Protein AF-A0A2H6AUB7-F1 (afdb_monomer)

Sequence (672 aa):
MEPQRRRAPEEVVRDLMERHFVVQAPAHVNLRSFETTALVNLGTESEPLYKARFDAVLELRGETYEEIGRIGPVIWLRTVAKPGETVRVYGNASAARRGDGPWQVEFALEFNPLPRLGQPRQMFEGETVVRGTDEERRLLGRLAELARERLALELPGYWMVEGLELLDTAIREDRIEARFSASLVLRDHTFAERAREDDVFVVAPVAEAGSRSALSGRASFLFRNGRWEVELAPENNPLTALGRPLAFFEGRVVIEGSEEEKAWREARHRRELEEMKRRQELEEQKRQAELAEAEHRRRLEEQKRAEAEARRRAELAELARQLRGRLALGLQGHWRVGEVTLSEPLEREGGVLEFAFTAPLELAEDTFVEKAREEEAVLVERVGTTGEVRTLRGKALARRADGGWRFEVEVGNNPVATLGHPVDFFGGKVLVEGSDEEKAWREARHRRQLEEMKRQQELEEQKRQSELAEARHRTLLEQERQKLELAKLQFEERLEQERLAREAARRQREMEKRQRELAALRTALQSPDPALRAMALDAALKSGDTGLRQLALHEWLKRTTRVALEIEAADKRGQETIADGINTFALDFANFDETSGSFTGQIVAPVQNQPADMQFSGRITGEAISLASPTCQATLRLGEDPVLRGELRCGGLVRYSNSSYAGIFRVSVPLR

Radius of gyration: 65.04 Å; Cα contacts (8 Å, |Δi|>4): 1081; chains: 1; bounding box: 141×90×183 Å

Nearest PDB structures (foldseek):
  3ksp-assembly1_A-2  TM=6.507E-01  e=1.882E-01  Exiguobacterium sibiricum 255-15
  5uvr-assembly1_A  TM=3.739E-01  e=2.761E+00  Pseudomonas aeruginosa
  4kt5-assembly1_B  TM=3.926E-01  e=4.174E+00  Escherichia coli O157:H7
  2ovs-assembly1_A  TM=3.654E-01  e=4.395E+00  Escherichia coli
  6z9n-assembl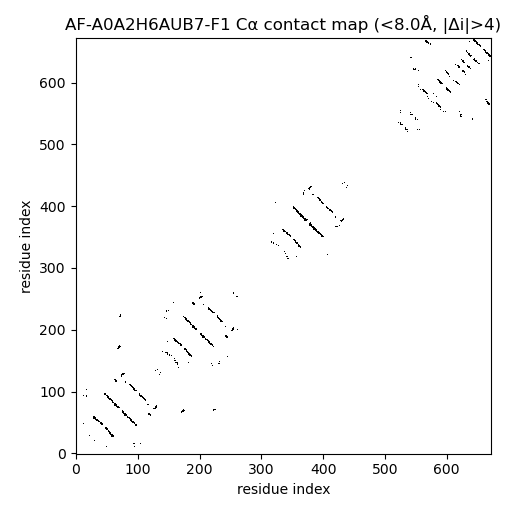y4_D  TM=1.509E-01  e=5.131E+00  Pseudomonas aeruginosa PAO1

Mean predicted aligned error: 19.88 Å

Solvent-accessible surface area (backbone atoms only — not comparable to full-atom values): 36569 Å² total; per-residue (Å²): 135,79,81,77,75,78,71,56,71,66,58,56,49,50,57,49,48,50,55,51,47,60,72,69,44,61,92,58,48,41,80,75,46,76,46,76,82,45,79,46,75,81,43,50,94,67,38,40,29,36,40,28,35,36,43,32,35,34,26,28,72,43,55,15,28,37,82,75,41,50,43,68,67,37,38,33,29,39,80,62,42,52,54,68,47,71,48,73,37,36,30,38,38,37,42,36,29,61,63,91,52,72,76,47,78,49,77,49,67,75,45,74,60,64,82,73,43,44,40,50,70,87,76,55,91,63,51,72,34,46,68,93,39,72,59,37,53,52,52,51,50,55,50,26,51,54,47,42,56,54,48,55,72,72,43,60,90,54,50,40,71,78,46,52,47,75,39,81,75,42,80,46,76,60,35,41,38,24,34,34,45,27,42,32,32,28,67,48,48,15,28,33,82,76,47,76,56,97,58,38,38,34,25,38,86,62,40,53,51,66,43,74,48,74,40,34,29,40,37,40,40,34,54,54,95,92,39,80,44,76,46,79,47,72,73,51,68,64,68,78,80,39,45,44,45,75,91,75,55,92,54,52,76,33,48,66,91,35,71,65,35,54,54,48,54,51,52,49,53,50,52,53,51,52,51,50,48,53,51,50,54,53,48,50,52,50,53,53,51,52,50,52,53,52,52,55,52,50,56,56,54,52,54,58,54,56,61,59,56,58,65,61,58,62,69,41,60,63,63,18,64,66,56,43,77,65,63,74,83,75,76,83,96,65,66,50,80,54,74,37,47,49,50,79,68,47,78,44,94,88,75,32,36,37,25,43,36,35,30,30,27,35,32,80,54,60,18,27,39,83,72,48,80,51,101,85,38,38,35,28,38,79,75,37,39,58,66,34,62,48,60,42,33,25,39,32,42,37,37,80,54,96,94,44,76,49,74,49,78,46,70,79,45,64,72,80,81,74,64,43,45,54,76,90,73,63,88,74,62,68,42,46,71,88,36,72,70,43,53,56,53,54,53,57,50,52,50,55,52,52,54,52,52,50,53,51,51,54,53,51,50,51,48,52,51,51,53,52,50,51,53,52,52,52,52,50,54,50,53,52,51,50,52,52,52,52,53,50,53,59,49,53,53,52,52,50,51,52,50,52,51,54,53,51,53,50,53,50,52,53,49,53,51,50,52,50,53,53,51,53,44,53,51,34,54,66,41,92,49,67,67,56,20,52,53,34,38,55,54,22,38,60,42,93,45,63,68,4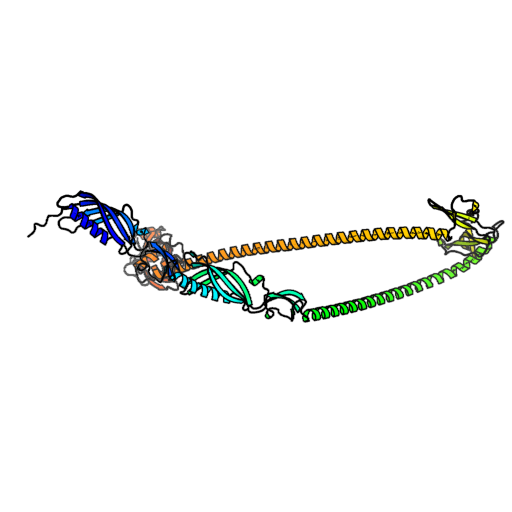3,30,25,51,32,53,51,58,49,56,71,70,45,49,69,46,67,34,44,56,42,60,70,38,74,50,17,44,55,38,37,73,75,68,51,64,50,38,26,39,34,49,72,52,69,41,84,87,72,36,31,35,34,31,37,61,59,33,84,54,83,87,74,68,91,75,48,44,30,42,33,37,50,57,66,57,28,43,35,38,39,36,96,43,34,40,34,47,29,34,58,49,83,53,65,31,32,40,33,48,37,40,30,78,40,50,77,49,101,55,98,55,56,45,32,31,33,26,38,33,43,33,76,78,123

Structure (mmCIF, N/CA/C/O backbone):
data_AF-A0A2H6AUB7-F1
#
_entry.id   AF-A0A2H6AUB7-F1
#
loop_
_atom_site.group_PDB
_atom_site.id
_atom_site.type_symbol
_atom_site.label_atom_id
_atom_site.label_alt_id
_atom_site.label_comp_id
_atom_site.label_asym_id
_atom_site.label_entity_id
_atom_site.label_seq_id
_atom_site.pdbx_PDB_ins_code
_atom_site.Cartn_x
_atom_site.Cartn_y
_atom_site.Cartn_z
_atom_site.occupancy
_atom_site.B_iso_or_equiv
_atom_site.auth_seq_id
_atom_site.auth_comp_id
_atom_site.auth_asym_id
_atom_site.auth_atom_id
_atom_site.pdbx_PDB_model_num
ATOM 1 N N . MET A 1 1 ? -26.832 -30.188 82.769 1.00 46.88 1 MET A N 1
ATOM 2 C CA . MET A 1 1 ? -26.675 -28.774 82.374 1.00 46.88 1 MET A CA 1
ATOM 3 C C . MET A 1 1 ? -25.238 -28.388 82.649 1.00 46.88 1 MET A C 1
ATOM 5 O O . MET A 1 1 ? -24.903 -28.042 83.773 1.00 46.88 1 MET A O 1
ATOM 9 N N . GLU A 1 2 ? -24.376 -28.581 81.657 1.00 41.31 2 GLU A N 1
ATOM 10 C CA . GLU A 1 2 ? -22.987 -28.129 81.719 1.00 41.31 2 GLU A CA 1
ATOM 11 C C . GLU A 1 2 ? -22.979 -26.594 81.700 1.00 41.31 2 GLU A C 1
ATOM 13 O O . GLU A 1 2 ? -23.691 -26.008 80.877 1.00 41.31 2 GLU A O 1
ATOM 18 N N . PRO A 1 3 ? -22.242 -25.919 82.600 1.00 55.19 3 PRO A N 1
ATOM 19 C CA . PRO A 1 3 ? -22.107 -24.474 82.544 1.00 55.19 3 PRO A CA 1
ATOM 20 C C . PRO A 1 3 ? -21.425 -24.132 81.220 1.00 55.19 3 PRO A C 1
ATOM 22 O O . PRO A 1 3 ? -20.244 -24.421 81.033 1.00 55.19 3 PRO A O 1
ATOM 25 N N . GLN A 1 4 ? -22.180 -23.549 80.286 1.00 50.81 4 GLN A N 1
ATOM 26 C CA . GLN A 1 4 ? -21.623 -22.981 79.064 1.00 50.81 4 GLN A CA 1
ATOM 27 C C . GLN A 1 4 ? -20.542 -21.986 79.487 1.00 50.81 4 GLN A C 1
ATOM 29 O O . GLN A 1 4 ? -20.843 -20.907 80.003 1.00 50.81 4 GLN A O 1
ATOM 34 N N . ARG A 1 5 ? -19.273 -22.383 79.333 1.00 63.47 5 ARG A N 1
ATOM 35 C CA . ARG A 1 5 ? -18.127 -21.499 79.537 1.00 63.47 5 ARG A CA 1
ATOM 36 C C . ARG A 1 5 ? -18.358 -20.296 78.634 1.00 63.47 5 ARG A C 1
ATOM 38 O O . ARG A 1 5 ? -18.349 -20.438 77.412 1.00 63.47 5 ARG A O 1
ATOM 45 N N . ARG A 1 6 ? -18.631 -19.136 79.236 1.00 73.50 6 ARG A N 1
ATOM 46 C CA . ARG A 1 6 ? -18.721 -17.865 78.516 1.00 73.50 6 ARG A CA 1
ATOM 47 C C . ARG A 1 6 ? -17.379 -17.680 77.810 1.00 73.50 6 ARG A C 1
ATOM 49 O O . ARG A 1 6 ? -16.376 -17.453 78.482 1.00 73.50 6 ARG A O 1
ATOM 56 N N . ARG A 1 7 ? -17.352 -17.869 76.486 1.00 81.06 7 ARG A N 1
ATOM 57 C CA . ARG A 1 7 ? -16.175 -17.562 75.663 1.00 81.06 7 ARG A CA 1
ATOM 58 C C . ARG A 1 7 ? -15.790 -16.110 75.909 1.00 81.06 7 ARG A C 1
ATOM 60 O O . ARG A 1 7 ? -16.675 -15.270 76.102 1.00 81.06 7 ARG A O 1
ATOM 67 N N . ALA A 1 8 ? -14.493 -15.824 75.927 1.00 84.56 8 ALA A N 1
ATOM 68 C CA . ALA A 1 8 ? -14.040 -14.450 76.072 1.00 84.56 8 ALA A CA 1
ATOM 69 C C . ALA A 1 8 ? -14.632 -13.609 74.920 1.00 84.56 8 ALA A C 1
ATOM 71 O O . ALA A 1 8 ? -14.669 -14.099 73.786 1.00 84.56 8 ALA A O 1
ATOM 72 N N . PRO A 1 9 ? -15.092 -12.367 75.166 1.00 87.06 9 PRO A N 1
ATOM 73 C CA . PRO A 1 9 ? -15.646 -11.506 74.116 1.00 87.06 9 PRO A CA 1
ATOM 74 C C . PRO A 1 9 ? -14.728 -11.390 72.889 1.00 87.06 9 PRO A C 1
ATOM 76 O O . PRO A 1 9 ? -15.197 -11.353 71.757 1.00 87.06 9 PRO A O 1
ATOM 79 N N . GLU A 1 10 ? -13.414 -11.425 73.112 1.00 91.62 10 GLU A N 1
ATOM 80 C CA . GLU A 1 10 ? -12.388 -11.423 72.070 1.00 91.62 10 GLU A CA 1
ATOM 81 C C . GLU A 1 10 ? -12.442 -12.640 71.137 1.00 91.62 10 GLU A C 1
ATOM 83 O O . GLU A 1 10 ? -12.328 -12.473 69.926 1.00 91.62 10 GLU A O 1
ATOM 88 N N . GLU A 1 11 ? -12.642 -13.853 71.663 1.00 92.50 11 GLU A N 1
ATOM 89 C CA . GLU A 1 11 ? -12.749 -15.072 70.844 1.00 92.50 11 GLU A CA 1
ATOM 90 C C . GLU A 1 11 ? -13.986 -15.017 69.948 1.00 92.50 11 GLU A C 1
ATOM 92 O O . GLU A 1 11 ? -13.923 -15.358 68.770 1.00 92.50 11 GLU A O 1
ATOM 97 N N . VAL A 1 12 ? -15.104 -14.518 70.487 1.00 92.88 12 VAL A N 1
ATOM 98 C CA . VAL A 1 12 ? -16.347 -14.342 69.724 1.00 92.88 12 VAL A CA 1
ATOM 99 C C . VAL A 1 12 ? -16.140 -13.360 68.571 1.00 92.88 12 VAL A C 1
ATOM 101 O O . VAL A 1 12 ? -16.626 -13.603 67.469 1.00 92.88 12 VAL A O 1
ATOM 104 N N . VAL A 1 13 ? -15.404 -12.269 68.802 1.00 94.75 13 VAL A N 1
ATOM 105 C CA . VAL A 1 13 ? -15.108 -11.270 67.768 1.00 94.75 13 VAL A CA 1
ATOM 106 C C . VAL A 1 13 ? -14.141 -11.811 66.712 1.00 94.75 13 VAL A C 1
ATOM 108 O O . VAL A 1 13 ? -14.340 -11.525 65.533 1.00 94.75 13 VAL A O 1
ATOM 111 N N . ARG A 1 14 ? -13.141 -12.624 67.083 1.00 96.56 14 ARG A N 1
ATOM 112 C CA . ARG A 1 14 ? -12.249 -13.285 66.108 1.00 96.56 14 ARG A CA 1
ATOM 113 C C . ARG A 1 14 ? -13.020 -14.245 65.200 1.00 96.56 14 ARG A C 1
ATOM 115 O O . ARG A 1 14 ? -12.946 -14.089 63.985 1.00 96.56 14 ARG A O 1
ATOM 122 N N . ASP A 1 15 ? -13.827 -15.142 65.777 1.00 96.00 15 ASP A N 1
ATOM 123 C CA . ASP A 1 15 ? -14.696 -16.063 65.021 1.00 96.00 15 ASP A CA 1
ATOM 124 C C . ASP A 1 15 ? -15.652 -15.288 64.093 1.00 96.00 15 ASP A C 1
ATOM 126 O O . ASP A 1 15 ? -15.933 -15.695 62.964 1.00 96.00 15 ASP A O 1
ATOM 130 N N . LEU A 1 16 ? -16.182 -14.158 64.573 1.00 96.50 16 LEU A N 1
ATOM 131 C CA . LEU A 1 16 ? -17.069 -13.289 63.806 1.00 96.50 16 LEU A CA 1
ATOM 132 C C . LEU A 1 16 ? -16.350 -12.643 62.614 1.00 96.50 16 LEU A C 1
ATOM 134 O O . LEU A 1 16 ? -16.915 -12.634 61.517 1.00 96.50 16 LEU A O 1
ATOM 138 N N . MET A 1 17 ? -15.145 -12.103 62.827 1.00 97.69 17 MET A N 1
ATOM 139 C CA . MET A 1 17 ? -14.314 -11.523 61.772 1.00 97.69 17 MET A CA 1
ATOM 140 C C . MET A 1 17 ? -13.971 -12.585 60.728 1.00 97.69 17 MET A C 1
ATOM 142 O O . MET A 1 17 ? -14.238 -12.371 59.552 1.00 97.69 17 MET A O 1
ATOM 146 N N . GLU A 1 18 ? -13.494 -13.761 61.135 1.00 97.50 18 GLU A N 1
ATOM 147 C CA . GLU A 1 18 ? -13.184 -14.858 60.213 1.00 97.50 18 GLU A CA 1
ATOM 148 C C . GLU A 1 18 ? -14.384 -15.210 59.317 1.00 97.50 18 GLU A C 1
ATOM 150 O O . GLU A 1 18 ? -14.273 -15.227 58.090 1.00 97.50 18 GLU A O 1
ATOM 155 N N . ARG A 1 19 ? -15.572 -15.407 59.905 1.00 97.19 19 ARG A N 1
ATOM 156 C CA . ARG A 1 19 ? -16.791 -15.722 59.140 1.00 97.19 19 ARG A CA 1
ATOM 157 C C . ARG A 1 19 ? -17.180 -14.614 58.165 1.00 97.19 19 ARG A C 1
ATOM 159 O O . ARG A 1 19 ? -17.563 -14.915 57.037 1.00 97.19 19 ARG A O 1
ATOM 166 N N . HIS A 1 20 ? -17.094 -13.349 58.580 1.00 97.12 20 HIS A N 1
ATOM 167 C CA . HIS A 1 20 ? -17.384 -12.223 57.686 1.00 97.12 20 HIS A CA 1
ATOM 168 C C . HIS A 1 20 ? -16.349 -12.117 56.567 1.00 97.12 20 HIS A C 1
ATOM 170 O O . HIS A 1 20 ? -16.719 -11.818 55.434 1.00 97.12 20 HIS A O 1
ATOM 176 N N . PHE A 1 21 ? -15.082 -12.422 56.852 1.00 96.62 21 PHE A N 1
ATOM 177 C CA . PHE A 1 21 ? -14.035 -12.452 55.842 1.00 96.62 21 PHE A CA 1
ATOM 178 C C . PHE A 1 21 ? -14.310 -13.523 54.782 1.00 96.62 21 PHE A C 1
ATOM 180 O O . PHE A 1 21 ? -14.222 -13.226 53.597 1.00 96.62 21 PHE A O 1
ATOM 187 N N . VAL A 1 22 ? -14.734 -14.732 55.176 1.00 95.94 22 VAL A N 1
ATOM 188 C CA . VAL A 1 22 ? -15.133 -15.797 54.229 1.00 95.94 22 VAL A CA 1
ATOM 189 C C . VAL A 1 22 ? -16.268 -15.349 53.307 1.00 95.94 22 VAL A C 1
ATOM 191 O O . VAL A 1 22 ? -16.243 -15.656 52.120 1.00 95.94 22 VAL A O 1
ATOM 194 N N . VAL A 1 23 ? -17.257 -14.625 53.838 1.00 95.44 23 VAL A N 1
ATOM 195 C CA . VAL A 1 23 ? -18.401 -14.127 53.054 1.00 95.44 23 VAL A CA 1
ATOM 196 C C . VAL A 1 23 ? -17.989 -13.010 52.090 1.00 95.44 23 VAL A C 1
ATOM 198 O O . VAL A 1 23 ? -18.548 -12.911 51.001 1.00 95.44 23 VAL A O 1
ATOM 201 N N . GLN A 1 24 ? -17.026 -12.171 52.479 1.00 94.25 24 GLN A N 1
ATOM 202 C CA . GLN A 1 24 ? -16.522 -11.076 51.643 1.00 94.25 24 GLN A CA 1
ATOM 203 C C . GLN A 1 24 ? -15.437 -11.518 50.651 1.00 94.25 24 GLN A C 1
ATOM 205 O O . GLN A 1 24 ? -15.201 -10.830 49.656 1.00 94.25 24 GLN A O 1
ATOM 210 N N . ALA A 1 25 ? -14.769 -12.645 50.902 1.00 92.75 25 ALA A N 1
ATOM 211 C CA . ALA A 1 25 ? -13.777 -13.198 49.997 1.00 92.75 25 ALA A CA 1
ATOM 212 C C . ALA A 1 25 ? -14.429 -13.602 48.657 1.00 92.75 25 ALA A C 1
ATOM 214 O O . ALA A 1 25 ? -15.569 -14.076 48.637 1.00 92.75 25 ALA A O 1
ATOM 215 N N . PRO A 1 26 ? -13.727 -13.450 47.517 1.00 94.31 26 PRO A N 1
ATOM 216 C CA . PRO A 1 26 ? -14.255 -13.877 46.227 1.00 94.31 26 PRO A CA 1
ATOM 217 C C . PRO A 1 26 ? -14.695 -15.348 46.240 1.00 94.31 26 PRO A C 1
ATOM 219 O O . PRO A 1 26 ? -13.998 -16.211 46.764 1.00 94.31 26 PRO A O 1
ATOM 222 N N . ALA A 1 27 ? -15.814 -15.675 45.589 1.00 94.06 27 ALA A N 1
ATOM 223 C CA . ALA A 1 27 ? -16.396 -17.026 45.630 1.00 94.06 27 ALA A CA 1
ATOM 224 C C . ALA A 1 27 ? -15.473 -18.156 45.111 1.00 94.06 27 ALA A C 1
ATOM 226 O O . ALA A 1 27 ? -15.744 -19.340 45.332 1.00 94.06 27 ALA A O 1
ATOM 227 N N . HIS A 1 28 ? -14.396 -17.799 44.407 1.00 94.94 28 HIS A N 1
ATOM 228 C CA . HIS A 1 28 ? -13.413 -18.715 43.833 1.00 94.94 28 HIS A CA 1
ATOM 229 C C . HIS A 1 28 ? -12.178 -18.953 44.711 1.00 94.94 28 HIS A C 1
ATOM 231 O O . HIS A 1 28 ? -11.280 -19.687 44.297 1.00 94.94 28 HIS A O 1
ATOM 237 N N . VAL A 1 29 ? -12.136 -18.389 45.919 1.00 96.25 29 VAL A N 1
ATOM 238 C CA . VAL A 1 29 ? -11.120 -18.705 46.927 1.00 96.25 29 VAL A CA 1
ATOM 239 C C . VAL A 1 29 ? -11.743 -19.403 48.137 1.00 96.25 29 VAL A C 1
ATOM 241 O O . VAL A 1 29 ? -12.905 -19.201 48.481 1.00 96.25 29 VAL A O 1
ATOM 244 N N . ASN A 1 30 ? -10.956 -20.253 48.783 1.00 96.56 30 ASN A N 1
ATOM 245 C CA . ASN A 1 30 ? -11.220 -20.827 50.093 1.00 96.56 30 ASN A CA 1
ATOM 246 C C . ASN A 1 30 ? -10.323 -20.155 51.122 1.00 96.56 30 ASN A C 1
ATOM 248 O O . ASN A 1 30 ? -9.131 -19.990 50.885 1.00 96.56 30 ASN A O 1
ATOM 252 N N . LEU A 1 31 ? -10.865 -19.841 52.292 1.00 97.44 31 LEU A N 1
ATOM 253 C CA . LEU A 1 31 ? -10.040 -19.479 53.435 1.00 97.44 31 LEU A CA 1
ATOM 254 C C . LEU A 1 31 ? -9.381 -20.741 54.007 1.00 97.44 31 LEU A C 1
ATOM 256 O O . LEU A 1 31 ? -10.079 -21.668 54.416 1.00 97.44 31 LEU A O 1
ATOM 260 N N . ARG A 1 32 ? -8.045 -20.785 54.009 1.00 97.75 32 ARG A N 1
ATOM 261 C CA . ARG A 1 32 ? -7.244 -21.862 54.616 1.00 97.75 32 ARG A CA 1
ATOM 262 C C . ARG A 1 32 ? -6.903 -21.566 56.069 1.00 97.75 32 ARG A C 1
ATOM 264 O O . ARG A 1 32 ? -6.957 -22.473 56.892 1.00 97.75 32 ARG A O 1
ATOM 271 N N . SER A 1 33 ? -6.544 -20.322 56.370 1.00 97.69 33 SER A N 1
ATOM 272 C CA . SER A 1 33 ? -6.278 -19.858 57.733 1.00 97.69 33 SER A CA 1
ATOM 273 C C . SER A 1 33 ? -6.601 -18.375 57.883 1.00 97.69 33 SER A C 1
ATOM 275 O O . SER A 1 33 ? -6.496 -17.613 56.920 1.00 97.69 33 SER A O 1
ATOM 277 N N . PHE A 1 34 ? -6.980 -17.977 59.098 1.00 97.81 34 PHE A N 1
ATOM 278 C CA . PHE A 1 34 ? -7.215 -16.592 59.495 1.00 97.81 34 PHE A CA 1
ATOM 279 C C . PHE A 1 34 ? -6.676 -16.379 60.907 1.00 97.81 34 PHE A C 1
ATOM 281 O O . PHE A 1 34 ? -7.183 -16.931 61.881 1.00 97.81 34 PHE A O 1
ATOM 288 N N . GLU A 1 35 ? -5.625 -15.583 61.019 1.00 97.38 35 GLU A N 1
ATOM 289 C CA . GLU A 1 35 ? -4.948 -15.286 62.271 1.00 97.38 35 GLU A CA 1
ATOM 290 C C . GLU A 1 35 ? -5.110 -13.809 62.611 1.00 97.38 35 GLU A C 1
ATOM 292 O O . GLU A 1 35 ? -4.954 -12.929 61.769 1.00 97.38 35 GLU A O 1
ATOM 297 N N . THR A 1 36 ? -5.414 -13.515 63.873 1.00 96.62 36 THR A N 1
ATOM 298 C CA . THR A 1 36 ? -5.501 -12.141 64.381 1.00 96.62 36 THR A CA 1
ATOM 299 C C . THR A 1 36 ? -4.281 -11.852 65.250 1.00 96.62 36 THR A C 1
ATOM 301 O O . THR A 1 36 ? -4.117 -12.475 66.297 1.00 96.62 36 THR A O 1
ATOM 304 N N . THR A 1 37 ? -3.422 -10.920 64.832 1.00 92.69 37 THR A N 1
ATOM 305 C CA . THR A 1 37 ? -2.123 -10.649 65.484 1.00 92.69 37 THR A CA 1
ATOM 306 C C . THR A 1 37 ? -2.197 -9.578 66.569 1.00 92.69 37 THR A C 1
ATOM 308 O O . THR A 1 37 ? -1.433 -9.615 67.530 1.00 92.69 37 THR A O 1
ATOM 311 N N . ALA A 1 38 ? -3.137 -8.644 66.457 1.00 91.62 38 ALA A N 1
ATOM 312 C CA . ALA A 1 38 ? -3.445 -7.658 67.486 1.00 91.62 38 ALA A CA 1
ATOM 313 C C . ALA A 1 38 ? -4.955 -7.445 67.499 1.00 91.62 38 ALA A C 1
ATOM 315 O O . ALA A 1 38 ? -5.526 -7.263 66.431 1.00 91.62 38 ALA A O 1
ATOM 316 N N . LEU A 1 39 ? -5.591 -7.469 68.670 1.00 96.50 39 LEU A N 1
ATOM 317 C CA . LEU A 1 39 ? -7.020 -7.209 68.845 1.00 96.50 39 LEU A CA 1
ATOM 318 C C . LEU A 1 39 ? -7.191 -6.275 70.040 1.00 96.50 39 LEU A C 1
ATOM 320 O O . LEU A 1 39 ? -6.746 -6.597 71.137 1.00 96.50 39 LEU A O 1
ATOM 324 N N . VAL A 1 40 ? -7.812 -5.118 69.825 1.00 97.00 40 VAL A N 1
ATOM 325 C CA . VAL A 1 40 ? -7.998 -4.095 70.861 1.00 97.00 40 VAL A CA 1
ATOM 326 C C . VAL A 1 40 ? -9.434 -3.588 70.812 1.00 97.00 40 VAL A C 1
ATOM 328 O O . VAL A 1 40 ? -9.913 -3.205 69.744 1.00 97.00 40 VAL A O 1
ATOM 331 N N . ASN A 1 41 ? -10.115 -3.560 71.960 1.00 97.12 41 ASN A N 1
ATOM 332 C CA . ASN A 1 41 ? -11.391 -2.860 72.098 1.00 97.12 41 ASN A CA 1
ATOM 333 C C . ASN A 1 41 ? -11.129 -1.377 72.391 1.00 97.12 41 ASN A C 1
ATOM 335 O O . ASN A 1 41 ? -10.524 -1.041 73.405 1.00 97.12 41 ASN A O 1
ATOM 339 N N . LEU A 1 42 ? -11.578 -0.502 71.498 1.00 96.94 42 LEU A N 1
ATOM 340 C CA . LEU A 1 42 ? -11.526 0.955 71.640 1.00 96.94 42 LEU A CA 1
ATOM 341 C C . LEU A 1 42 ? -12.889 1.554 72.022 1.00 96.94 42 LEU A C 1
ATOM 343 O O . LEU A 1 42 ? -12.992 2.767 72.189 1.00 96.94 42 LEU A O 1
ATOM 347 N N . GLY A 1 43 ? -13.932 0.724 72.096 1.00 94.81 43 GLY A N 1
ATOM 348 C CA . GLY A 1 43 ? -15.289 1.124 72.458 1.00 94.81 43 GLY A CA 1
ATOM 349 C C . GLY A 1 43 ? -15.589 0.939 73.943 1.00 94.81 43 GLY A C 1
ATOM 350 O O . GLY A 1 43 ? -14.729 0.557 74.738 1.00 94.81 43 GLY A O 1
ATOM 351 N N . THR A 1 44 ? -16.837 1.198 74.319 1.00 95.19 44 THR A N 1
ATOM 352 C CA . THR A 1 44 ? -17.341 0.932 75.673 1.00 95.19 44 THR A CA 1
ATOM 353 C C . THR A 1 44 ? -17.911 -0.485 75.760 1.00 95.19 44 THR A C 1
ATOM 355 O O . THR A 1 44 ? -18.004 -1.197 74.762 1.00 95.19 44 THR A O 1
ATOM 358 N N . GLU A 1 45 ? -18.307 -0.925 76.955 1.00 89.81 45 GLU A N 1
ATOM 359 C CA . GLU A 1 45 ? -18.967 -2.227 77.127 1.00 89.81 45 GLU A CA 1
ATOM 360 C C . GLU A 1 45 ? -20.323 -2.293 76.397 1.00 89.81 45 GLU A C 1
ATOM 362 O O . GLU A 1 45 ? -20.678 -3.330 75.840 1.00 89.81 45 GLU A O 1
ATOM 367 N N . SER A 1 46 ? -21.054 -1.173 76.344 1.00 90.19 46 SER A N 1
ATOM 368 C CA . SER A 1 46 ? -22.353 -1.063 75.667 1.00 90.19 46 SER A CA 1
ATOM 369 C C . SER A 1 46 ? -22.249 -0.800 74.161 1.00 90.19 46 SER A C 1
ATOM 371 O O . SER A 1 46 ? -23.190 -1.082 73.422 1.00 90.19 46 SER A O 1
ATOM 373 N N . GLU A 1 47 ? -21.125 -0.250 73.699 1.00 94.62 47 GLU A N 1
ATOM 374 C CA . GLU A 1 47 ? -20.842 0.035 72.288 1.00 94.62 47 GLU A CA 1
ATOM 375 C C . GLU A 1 47 ? -19.418 -0.420 71.939 1.00 94.62 47 GLU A C 1
ATOM 377 O O . GLU A 1 47 ? -18.514 0.406 71.756 1.00 94.62 47 GLU A O 1
ATOM 382 N N . PRO A 1 48 ? -19.172 -1.741 71.901 1.00 96.69 48 PRO A N 1
ATOM 383 C CA . PRO A 1 48 ? -17.839 -2.256 71.654 1.00 96.69 48 PRO A CA 1
ATOM 384 C C . PRO A 1 48 ? -17.387 -1.934 70.228 1.00 96.69 48 PRO A C 1
ATOM 386 O O . PRO A 1 48 ? -18.138 -2.081 69.257 1.00 96.69 48 PRO A O 1
ATOM 389 N N . LEU A 1 49 ? -16.117 -1.548 70.110 1.00 97.50 49 LEU A N 1
ATOM 390 C CA . LEU A 1 49 ? -15.436 -1.289 68.847 1.00 97.50 49 LEU A CA 1
ATOM 391 C C . LEU A 1 49 ? -14.097 -2.011 68.872 1.00 97.50 49 LEU A C 1
ATOM 393 O O . LEU A 1 49 ? -13.102 -1.498 69.382 1.00 97.50 49 LEU A O 1
ATOM 397 N N . TYR A 1 50 ? -14.066 -3.201 68.296 1.00 97.94 50 TYR A N 1
ATOM 398 C CA . TYR A 1 50 ? -12.843 -3.970 68.171 1.00 97.94 50 TYR A CA 1
ATOM 399 C C . TYR A 1 50 ? -12.118 -3.585 66.892 1.00 97.94 50 TYR A C 1
ATOM 401 O O . TYR A 1 50 ? -12.703 -3.608 65.810 1.00 97.94 50 TYR A O 1
ATOM 409 N N . LYS A 1 51 ? -10.830 -3.268 67.012 1.00 98.00 51 LYS A N 1
ATOM 410 C CA . LYS A 1 51 ? -9.913 -3.162 65.879 1.00 98.00 51 LYS A CA 1
ATOM 411 C C . LYS A 1 51 ? -8.892 -4.272 65.960 1.00 98.00 51 LYS A C 1
ATOM 413 O O . LYS A 1 51 ? -8.373 -4.559 67.039 1.00 98.00 51 LYS A O 1
ATOM 418 N N . ALA A 1 52 ? -8.604 -4.869 64.816 1.00 97.50 52 ALA A N 1
ATOM 419 C CA . ALA A 1 52 ? -7.681 -5.969 64.737 1.00 97.50 52 ALA A CA 1
ATOM 420 C C . ALA A 1 52 ? -6.761 -5.872 63.527 1.00 97.50 52 ALA A C 1
ATOM 422 O O . ALA A 1 52 ? -7.181 -5.405 62.473 1.00 97.50 52 ALA A O 1
ATOM 423 N N . ARG A 1 53 ? -5.528 -6.356 63.669 1.00 97.56 53 ARG A N 1
ATOM 424 C CA . ARG A 1 53 ? -4.692 -6.734 62.526 1.00 97.56 53 ARG A CA 1
ATOM 425 C C . ARG A 1 53 ? -4.872 -8.212 62.261 1.00 97.56 53 ARG A C 1
ATOM 427 O O . ARG A 1 53 ? -4.811 -9.007 63.201 1.00 97.56 53 ARG A O 1
ATOM 434 N N . PHE A 1 54 ? -5.069 -8.568 61.003 1.00 97.38 54 PHE A N 1
ATOM 435 C CA . PHE A 1 54 ? -5.263 -9.952 60.604 1.00 97.38 54 PHE A CA 1
ATOM 436 C C . PHE A 1 54 ? -4.316 -10.354 59.479 1.00 97.38 54 PHE A C 1
ATOM 438 O O . PHE A 1 54 ? -3.853 -9.519 58.700 1.00 97.38 54 PHE A O 1
ATOM 445 N N . ASP A 1 55 ? -4.073 -11.653 59.416 1.00 97.56 55 ASP A N 1
ATOM 446 C CA . ASP A 1 55 ? -3.350 -12.350 58.372 1.00 97.56 55 ASP A CA 1
ATOM 447 C C . ASP A 1 55 ? -4.193 -13.540 57.925 1.00 97.56 55 ASP A C 1
ATOM 449 O O . ASP A 1 55 ? -4.654 -14.323 58.752 1.00 97.56 55 ASP A O 1
ATOM 453 N N . ALA A 1 56 ? -4.449 -13.656 56.633 1.00 97.38 56 ALA A N 1
ATOM 454 C CA . ALA A 1 56 ? -5.262 -14.716 56.079 1.00 97.38 56 ALA A CA 1
ATOM 455 C C . ALA A 1 56 ? -4.547 -15.371 54.900 1.00 97.38 56 ALA A C 1
ATOM 457 O O . ALA A 1 56 ? -3.970 -14.701 54.039 1.00 97.38 56 ALA A O 1
ATOM 458 N N . VAL A 1 57 ? -4.626 -16.697 54.839 1.00 97.56 57 VAL A N 1
ATOM 459 C CA . VAL A 1 57 ? -4.177 -17.476 53.686 1.00 97.56 57 VAL A CA 1
ATOM 460 C C . VAL A 1 57 ? -5.410 -17.962 52.952 1.00 97.56 57 VAL A C 1
ATOM 462 O O . VAL A 1 57 ? -6.245 -18.680 53.502 1.00 97.56 57 VAL A O 1
ATOM 465 N N . LEU A 1 58 ? -5.521 -17.557 51.697 1.00 97.38 58 LEU A N 1
ATOM 466 C CA . LEU A 1 58 ? -6.564 -17.983 50.781 1.00 97.38 58 LEU A CA 1
ATOM 467 C C . LEU A 1 58 ? -5.988 -19.019 49.815 1.00 97.38 58 LEU A C 1
ATOM 469 O O . LEU A 1 58 ? -4.815 -18.952 49.471 1.00 97.38 58 LEU A O 1
ATOM 473 N N . GLU A 1 59 ? -6.801 -19.962 49.365 1.00 97.44 59 GLU A N 1
ATOM 474 C CA . GLU A 1 59 ? -6.458 -20.977 48.366 1.00 97.44 59 GLU A CA 1
ATOM 475 C C . GLU A 1 59 ? -7.437 -20.900 47.198 1.00 97.44 59 GLU A C 1
ATOM 477 O O . GLU A 1 59 ? -8.649 -20.820 47.402 1.00 97.44 59 GLU A O 1
ATOM 482 N N . LEU A 1 60 ? -6.939 -20.961 45.969 1.00 97.38 60 LEU A N 1
ATOM 483 C CA . LEU A 1 60 ? -7.785 -20.957 44.780 1.00 97.38 60 LEU A CA 1
ATOM 484 C C . LEU A 1 60 ? -8.532 -22.283 44.599 1.00 97.38 60 LEU A C 1
ATOM 486 O O . LEU A 1 60 ? -7.934 -23.359 44.580 1.00 97.38 60 LEU A O 1
ATOM 490 N N . ARG A 1 61 ? -9.855 -22.204 44.405 1.00 96.56 61 ARG A N 1
ATOM 491 C CA . ARG A 1 61 ? -10.726 -23.368 44.147 1.00 96.56 61 ARG A CA 1
ATOM 492 C C . ARG A 1 61 ? -10.552 -23.955 42.748 1.00 96.56 61 ARG A C 1
ATOM 494 O O . ARG A 1 61 ? -10.850 -25.126 42.536 1.00 96.56 61 ARG A O 1
ATOM 501 N N . GLY A 1 62 ? -10.132 -23.137 41.792 1.00 95.75 62 GLY A N 1
ATOM 502 C CA . GLY A 1 62 ? -10.035 -23.491 40.383 1.00 95.75 62 GLY A CA 1
ATOM 503 C C . GLY A 1 62 ? -9.026 -22.606 39.667 1.00 95.75 62 GLY A C 1
ATOM 504 O O . GLY A 1 62 ? -8.467 -21.690 40.267 1.00 95.75 62 GLY A O 1
ATOM 505 N N . GLU A 1 63 ? -8.805 -22.888 38.385 1.00 97.50 63 GLU A N 1
ATOM 506 C CA . GLU A 1 63 ? -7.990 -22.025 37.537 1.00 97.50 63 GLU A CA 1
ATOM 507 C C . GLU A 1 63 ? -8.643 -20.656 37.386 1.00 97.50 63 GLU A C 1
ATOM 509 O O . GLU A 1 63 ? -9.865 -20.524 37.235 1.00 97.50 63 GLU A O 1
ATOM 514 N N . THR A 1 64 ? -7.800 -19.639 37.394 1.00 97.44 64 THR A N 1
ATOM 515 C CA . THR A 1 64 ? -8.197 -18.263 37.149 1.00 97.44 64 THR A CA 1
ATOM 516 C C . THR A 1 64 ? -7.465 -17.710 35.944 1.00 97.44 64 THR A C 1
ATOM 518 O O . THR A 1 64 ? -6.370 -18.147 35.576 1.00 97.44 64 THR A O 1
ATOM 521 N N . TYR A 1 65 ? -8.099 -16.735 35.310 1.00 97.81 65 TYR A N 1
ATOM 522 C CA . TYR A 1 65 ? -7.685 -16.218 34.024 1.00 97.81 65 TYR A CA 1
ATOM 523 C C . TYR A 1 65 ? -7.720 -14.696 34.000 1.00 97.81 65 TYR A C 1
ATOM 525 O O . TYR A 1 65 ? -8.441 -14.048 34.759 1.00 97.81 65 TYR A O 1
ATOM 533 N N . GLU A 1 66 ? -6.947 -14.137 33.085 1.00 96.38 66 GLU A N 1
ATOM 534 C CA . GLU A 1 66 ? -6.942 -12.724 32.735 1.00 96.38 66 GLU A CA 1
ATOM 535 C C . GLU A 1 66 ? -7.276 -12.590 31.248 1.00 96.38 66 GLU A C 1
ATOM 537 O O . GLU A 1 66 ? -6.766 -13.356 30.423 1.00 96.38 66 GLU A O 1
ATOM 542 N N . GLU A 1 67 ? -8.138 -11.628 30.911 1.00 95.62 67 GLU A N 1
ATOM 543 C CA . GLU A 1 67 ? -8.432 -11.268 29.522 1.00 95.62 67 GLU A CA 1
ATOM 544 C C . GLU A 1 67 ? -7.199 -10.593 28.912 1.00 95.62 67 GLU A C 1
ATOM 546 O O . GLU A 1 67 ? -6.772 -9.531 29.358 1.00 95.62 67 GLU A O 1
ATOM 551 N N . ILE A 1 68 ? -6.617 -11.226 27.892 1.00 94.88 68 ILE A N 1
ATOM 552 C CA . ILE A 1 68 ? -5.473 -10.684 27.142 1.00 94.88 68 ILE A CA 1
ATOM 553 C C . ILE A 1 68 ? -5.896 -10.007 25.835 1.00 94.88 68 ILE A C 1
ATOM 555 O O . ILE A 1 68 ? -5.077 -9.360 25.186 1.00 94.88 68 ILE A O 1
ATOM 559 N N . GLY A 1 69 ? -7.159 -10.157 25.437 1.00 93.12 69 GLY A N 1
ATOM 560 C CA . GLY A 1 69 ? -7.723 -9.509 24.260 1.00 93.12 69 GLY A CA 1
ATOM 561 C C . GLY A 1 69 ? -9.104 -10.050 23.907 1.00 93.12 69 GLY A C 1
ATOM 562 O O . GLY A 1 69 ? -9.510 -11.116 24.371 1.00 93.12 69 GLY A O 1
ATOM 563 N N . ARG A 1 70 ? -9.815 -9.324 23.044 1.00 94.31 70 ARG A N 1
ATOM 564 C CA . ARG A 1 70 ? -11.152 -9.694 22.577 1.00 94.31 70 ARG A CA 1
ATOM 565 C C . ARG A 1 70 ? -11.272 -9.441 21.088 1.00 94.31 70 ARG A C 1
ATOM 567 O O . ARG A 1 70 ? -11.095 -8.317 20.637 1.00 94.31 70 ARG A O 1
ATOM 574 N N . ILE A 1 71 ? -11.601 -10.484 20.334 1.00 93.44 71 ILE A N 1
ATOM 575 C CA . ILE A 1 71 ? -11.699 -10.412 18.876 1.00 93.44 71 ILE A CA 1
ATOM 576 C C . ILE A 1 71 ? -13.043 -10.989 18.460 1.00 93.44 71 ILE A C 1
ATOM 578 O O . ILE A 1 71 ? -13.272 -12.199 18.512 1.00 93.44 71 ILE A O 1
ATOM 582 N N . GLY A 1 72 ? -13.955 -10.099 18.072 1.00 89.50 72 GLY A N 1
ATOM 583 C CA . GLY A 1 72 ? -15.335 -10.478 17.802 1.00 89.50 72 GLY A CA 1
ATOM 584 C C . GLY A 1 72 ? -16.013 -11.061 19.051 1.00 89.50 72 GLY A C 1
ATOM 585 O O . GLY A 1 72 ? -15.965 -10.424 20.104 1.00 89.50 72 GLY A O 1
ATOM 586 N N . PRO A 1 73 ? -16.647 -12.247 18.963 1.00 91.94 73 PRO A N 1
ATOM 587 C CA . PRO A 1 73 ? -17.288 -12.903 20.102 1.00 91.94 73 PRO A CA 1
ATOM 588 C C . PRO A 1 73 ? -16.308 -13.686 20.989 1.00 91.94 73 PRO A C 1
ATOM 590 O O . PRO A 1 73 ? -16.736 -14.243 22.000 1.00 91.94 73 PRO A O 1
ATOM 593 N N . VAL A 1 74 ? -15.025 -13.766 20.605 1.00 95.12 74 VAL A N 1
ATOM 594 C CA . VAL A 1 74 ? -14.025 -14.590 21.287 1.00 95.12 74 VAL A CA 1
ATOM 595 C C . VAL A 1 74 ? -13.201 -13.748 22.259 1.00 95.12 74 VAL A C 1
ATOM 597 O O . VAL A 1 74 ? -12.521 -12.799 21.859 1.00 95.12 74 VAL A O 1
ATOM 600 N N . ILE A 1 75 ? -13.223 -14.134 23.531 1.00 95.81 75 ILE A N 1
ATOM 601 C CA . ILE A 1 75 ? -12.384 -13.587 24.597 1.00 95.81 75 ILE A CA 1
ATOM 602 C C . ILE A 1 75 ? -11.162 -14.486 24.766 1.00 95.81 75 ILE A C 1
ATOM 604 O O . ILE A 1 75 ? -11.274 -15.680 25.055 1.00 95.81 75 ILE A O 1
ATOM 608 N N . TRP A 1 76 ? -9.983 -13.899 24.614 1.00 95.75 76 TRP A N 1
ATOM 609 C CA . TRP A 1 76 ? -8.719 -14.589 24.793 1.00 95.75 76 TRP A CA 1
ATOM 610 C C . TRP A 1 76 ? -8.273 -14.499 26.241 1.00 95.75 76 TRP A C 1
ATOM 612 O O . TRP A 1 76 ? -8.153 -13.413 26.809 1.00 95.75 76 TRP A O 1
ATOM 622 N N . LEU A 1 77 ? -7.999 -15.659 26.823 1.00 96.81 77 LEU A N 1
ATOM 623 C CA . LEU A 1 77 ? -7.663 -15.808 28.227 1.00 96.81 77 LEU A CA 1
ATOM 624 C C . LEU A 1 77 ? -6.235 -16.322 28.398 1.00 96.81 77 LEU A C 1
ATOM 626 O O . LEU A 1 77 ? -5.781 -17.217 27.680 1.00 96.81 77 LEU A O 1
ATOM 630 N N . ARG A 1 78 ? -5.539 -15.795 29.404 1.00 96.62 78 ARG A N 1
ATOM 631 C CA . ARG A 1 78 ? -4.277 -16.340 29.917 1.00 96.62 78 ARG A CA 1
ATOM 632 C C . ARG A 1 78 ? -4.500 -16.876 31.322 1.00 96.62 78 ARG A C 1
ATOM 634 O O . ARG A 1 78 ? -5.043 -16.161 32.157 1.00 96.62 78 ARG A O 1
ATOM 641 N N . THR A 1 79 ? -4.053 -18.099 31.593 1.00 97.44 79 THR A N 1
ATOM 642 C CA . THR A 1 79 ? -4.059 -18.661 32.950 1.00 97.44 79 THR A CA 1
ATOM 643 C C . THR A 1 79 ? -3.152 -17.835 33.860 1.00 97.44 79 THR A C 1
ATOM 645 O O . THR A 1 79 ? -1.980 -17.627 33.540 1.00 97.44 79 THR A O 1
ATOM 648 N N . VAL A 1 80 ? -3.702 -17.360 34.975 1.00 96.62 80 VAL A N 1
ATOM 649 C CA . VAL A 1 80 ? -2.999 -16.543 35.974 1.00 96.62 80 VAL A CA 1
ATOM 650 C C . VAL A 1 80 ? -2.512 -17.411 37.123 1.00 96.62 80 VAL A C 1
ATOM 652 O O . VAL A 1 80 ? -1.346 -17.326 37.494 1.00 96.62 80 VAL A O 1
ATOM 655 N N . ALA A 1 81 ? -3.395 -18.256 37.654 1.00 96.00 81 ALA A N 1
ATOM 656 C CA . ALA A 1 81 ? -3.098 -19.120 38.783 1.00 96.00 81 ALA A CA 1
ATOM 657 C C . ALA A 1 81 ? -3.846 -20.453 38.665 1.00 96.00 81 ALA A C 1
ATOM 659 O O . ALA A 1 81 ? -4.922 -20.544 38.060 1.00 96.00 81 ALA A O 1
ATOM 660 N N . LYS A 1 82 ? -3.238 -21.507 39.213 1.00 96.56 82 LYS A N 1
ATOM 661 C CA . LYS A 1 82 ? -3.770 -22.874 39.183 1.00 96.56 82 LYS A CA 1
ATOM 662 C C . LYS A 1 82 ? -4.565 -23.207 40.454 1.00 96.56 82 LYS A C 1
ATOM 664 O O . LYS A 1 82 ? -4.387 -22.556 41.485 1.00 96.56 82 LYS A O 1
ATOM 669 N N . PRO A 1 83 ? -5.426 -24.243 40.422 1.00 96.88 83 PRO A N 1
ATOM 670 C CA . PRO A 1 83 ? -6.149 -24.686 41.606 1.00 96.88 83 PRO A CA 1
ATOM 671 C C . PRO A 1 83 ? -5.161 -25.109 42.699 1.00 96.88 83 PRO A C 1
ATOM 673 O O . PRO A 1 83 ? -4.162 -25.769 42.412 1.00 96.88 83 PRO A O 1
ATOM 676 N N . GLY A 1 84 ? -5.453 -24.753 43.948 1.00 96.06 84 GLY A N 1
ATOM 677 C CA . GLY A 1 84 ? -4.605 -25.072 45.099 1.00 96.06 84 GLY A CA 1
ATOM 678 C C . GLY A 1 84 ? -3.461 -24.086 45.356 1.00 96.06 84 GLY A C 1
ATOM 679 O O . GLY A 1 84 ? -2.817 -24.175 46.402 1.00 96.06 84 GLY A O 1
ATOM 680 N N . GLU A 1 85 ? -3.204 -23.126 44.461 1.00 97.31 85 GLU A N 1
ATOM 681 C CA . GLU A 1 85 ? -2.269 -22.040 44.762 1.00 97.31 85 GLU A CA 1
ATOM 682 C C . GLU A 1 85 ? -2.810 -21.174 45.903 1.00 97.31 85 GLU A C 1
ATOM 684 O O . GLU A 1 85 ? -4.004 -20.856 45.963 1.00 97.31 85 GLU A O 1
ATOM 689 N N . THR A 1 86 ? -1.921 -20.811 46.828 1.00 97.00 86 THR A N 1
ATOM 690 C CA . THR A 1 86 ? -2.263 -20.015 48.002 1.00 97.00 86 THR A CA 1
ATOM 691 C C . THR A 1 86 ? -1.770 -18.584 47.879 1.00 97.00 86 THR A C 1
ATOM 693 O O . THR A 1 86 ? -0.733 -18.292 47.286 1.00 97.00 86 THR A O 1
ATOM 696 N N . VAL A 1 87 ? -2.525 -17.669 48.471 1.00 96.62 87 VAL A N 1
ATOM 697 C CA . VAL A 1 87 ? -2.240 -16.241 48.469 1.00 96.62 87 VAL A CA 1
ATOM 698 C C . VAL A 1 87 ? -2.480 -15.676 49.858 1.00 96.62 87 VAL A C 1
ATOM 700 O O . VAL A 1 87 ? -3.487 -15.959 50.507 1.00 96.62 87 VAL A O 1
ATOM 703 N N . ARG A 1 88 ? -1.528 -14.874 50.324 1.00 96.56 88 ARG A N 1
ATOM 704 C CA . ARG A 1 88 ? -1.580 -14.250 51.642 1.00 96.56 88 ARG A CA 1
ATOM 705 C C . ARG A 1 88 ? -2.150 -12.841 51.537 1.00 96.56 88 ARG A C 1
ATOM 707 O O . ARG A 1 88 ? -1.695 -12.044 50.720 1.00 96.56 88 ARG A O 1
ATOM 714 N N . VAL A 1 89 ? -3.123 -12.544 52.383 1.00 96.56 89 VAL A N 1
ATOM 715 C CA . VAL A 1 89 ? -3.789 -11.246 52.522 1.00 96.56 89 VAL A CA 1
ATOM 716 C C . VAL A 1 89 ? -3.650 -10.806 53.965 1.00 96.56 89 VAL A C 1
ATOM 718 O O . VAL A 1 89 ? -3.878 -11.593 54.875 1.00 96.56 89 VAL A O 1
ATOM 721 N N . TYR A 1 90 ? -3.295 -9.550 54.187 1.00 96.31 90 TYR A N 1
ATOM 722 C CA . TYR A 1 90 ? -3.240 -8.996 55.533 1.00 96.31 90 TYR A CA 1
ATOM 723 C C . TYR A 1 90 ? -3.740 -7.557 55.532 1.00 96.31 90 TYR A C 1
ATOM 725 O O . TYR A 1 90 ? -3.725 -6.853 54.512 1.00 96.31 90 TYR A O 1
ATOM 733 N N . GLY A 1 91 ? -4.220 -7.121 56.688 1.00 97.12 91 GLY A N 1
ATOM 734 C CA . GLY A 1 91 ? -4.751 -5.781 56.852 1.00 97.12 91 GLY A CA 1
ATOM 735 C C . GLY A 1 91 ? -5.382 -5.563 58.212 1.00 97.12 91 GLY A C 1
ATOM 736 O O . GLY A 1 91 ? -5.070 -6.250 59.186 1.00 97.12 91 GLY A O 1
ATOM 737 N N . ASN A 1 92 ? -6.286 -4.591 58.261 1.00 97.94 92 ASN A N 1
ATOM 738 C CA . ASN A 1 92 ? -7.022 -4.240 59.463 1.00 97.94 92 ASN A CA 1
ATOM 739 C C . ASN A 1 92 ? -8.486 -4.669 59.333 1.00 97.94 92 ASN A C 1
ATOM 741 O O . ASN A 1 92 ? -9.097 -4.503 58.280 1.00 97.94 92 ASN A O 1
ATOM 745 N N . ALA A 1 93 ? -9.052 -5.195 60.410 1.00 98.00 93 ALA A N 1
ATOM 746 C CA . ALA A 1 93 ? -10.468 -5.494 60.541 1.00 98.00 93 ALA A CA 1
ATOM 747 C C . ALA A 1 93 ? -11.053 -4.647 61.673 1.00 98.00 93 ALA A C 1
ATOM 749 O O . ALA A 1 93 ? -10.422 -4.476 62.720 1.00 98.00 93 ALA A O 1
ATOM 750 N N . SER A 1 94 ? -12.263 -4.130 61.493 1.00 97.56 94 SER A N 1
ATOM 751 C CA . SER A 1 94 ? -13.022 -3.491 62.565 1.00 97.56 94 SER A CA 1
ATOM 752 C C . SER A 1 94 ? -14.376 -4.152 62.725 1.00 97.56 94 SER A C 1
ATOM 754 O O . SER A 1 94 ? -15.088 -4.332 61.745 1.00 97.56 94 SER A O 1
ATOM 756 N N . ALA A 1 95 ? -14.728 -4.490 63.963 1.00 97.81 95 ALA A N 1
ATOM 757 C CA . ALA A 1 95 ? -16.037 -5.004 64.329 1.00 97.81 95 ALA A CA 1
ATOM 758 C C . ALA A 1 95 ? -16.670 -4.059 65.354 1.00 97.81 95 ALA A C 1
ATOM 760 O O . ALA A 1 95 ? -16.132 -3.871 66.447 1.00 97.81 95 ALA A O 1
ATOM 761 N N . ALA A 1 96 ? -17.802 -3.462 64.997 1.00 96.94 96 ALA A N 1
ATOM 762 C CA . ALA A 1 96 ? -18.539 -2.538 65.849 1.00 96.94 96 ALA A CA 1
ATOM 763 C C . ALA A 1 96 ? -19.948 -3.064 66.120 1.00 96.94 96 ALA A C 1
ATOM 765 O O . ALA A 1 96 ? -20.584 -3.639 65.234 1.00 96.94 96 ALA A O 1
ATOM 766 N N . ARG A 1 97 ? -20.461 -2.828 67.328 1.00 96.50 97 ARG A N 1
ATOM 767 C CA . ARG A 1 97 ? -21.863 -3.091 67.671 1.00 96.50 97 ARG A CA 1
ATOM 768 C C . ARG A 1 97 ? -22.457 -1.864 68.352 1.00 96.50 97 ARG A C 1
ATOM 770 O O . ARG A 1 97 ? -21.881 -1.356 69.307 1.00 96.50 97 ARG A O 1
ATOM 777 N N . ARG A 1 98 ? -23.602 -1.384 67.860 1.00 93.06 98 ARG A N 1
ATOM 778 C CA . ARG A 1 98 ? -24.348 -0.270 68.471 1.00 93.06 98 ARG A CA 1
ATOM 779 C C . ARG A 1 98 ? -25.564 -0.813 69.214 1.00 93.06 98 ARG A C 1
ATOM 781 O O . ARG A 1 98 ? -26.485 -1.328 68.575 1.00 93.06 98 ARG A O 1
ATOM 788 N N . GLY A 1 99 ? -25.553 -0.710 70.545 1.00 90.19 99 GLY A N 1
ATOM 789 C CA . GLY A 1 99 ? -26.590 -1.272 71.414 1.00 90.19 99 GLY A CA 1
ATOM 790 C C . GLY A 1 99 ? -26.813 -2.766 71.156 1.00 90.19 99 GLY A C 1
ATOM 791 O O . GLY A 1 99 ? -25.862 -3.533 71.005 1.00 90.19 99 GLY A O 1
ATOM 792 N N . ASP A 1 100 ? -28.077 -3.172 71.030 1.00 89.62 100 ASP A N 1
ATOM 793 C CA . ASP A 1 100 ? -28.450 -4.565 70.753 1.00 89.62 100 ASP A CA 1
ATOM 794 C C . ASP A 1 100 ? -28.399 -4.958 69.266 1.00 89.62 100 ASP A C 1
ATOM 796 O O . ASP A 1 100 ? -28.668 -6.115 68.934 1.00 89.62 100 ASP A O 1
ATOM 800 N N . GLY A 1 101 ? -28.012 -4.041 68.372 1.00 91.81 101 GLY A N 1
ATOM 801 C CA . GLY A 1 101 ? -27.967 -4.271 66.926 1.00 91.81 101 GLY A CA 1
ATOM 802 C C . GLY A 1 101 ? -26.989 -5.372 66.480 1.00 91.81 101 GLY A C 1
ATOM 803 O O . GLY A 1 101 ? -26.195 -5.877 67.282 1.00 91.81 101 GLY A O 1
ATOM 804 N N . PRO A 1 102 ? -27.026 -5.767 65.193 1.00 94.88 102 PRO A N 1
ATOM 805 C CA . PRO A 1 102 ? -26.066 -6.715 64.638 1.00 94.88 102 PRO A CA 1
ATOM 806 C C . PRO A 1 102 ? -24.653 -6.122 64.633 1.00 94.88 102 PRO A C 1
ATOM 808 O O . PRO A 1 102 ? -24.466 -4.904 64.594 1.00 94.88 102 PRO A O 1
ATOM 811 N N . TRP A 1 103 ? -23.651 -6.997 64.640 1.00 96.00 103 TRP A N 1
ATOM 812 C CA . TRP A 1 103 ? -22.274 -6.577 64.424 1.00 96.00 103 TRP A CA 1
ATOM 813 C C . TRP A 1 103 ? -22.074 -6.092 62.989 1.00 96.00 103 TRP A C 1
ATOM 815 O O . TRP A 1 103 ? -22.535 -6.725 62.041 1.00 96.00 103 TRP A O 1
ATOM 825 N N . GLN A 1 104 ? -21.342 -4.996 62.844 1.00 97.19 104 GLN A N 1
ATOM 826 C CA . GLN A 1 104 ? -20.865 -4.484 61.568 1.00 97.19 104 GLN A CA 1
ATOM 827 C C . GLN A 1 104 ? -19.371 -4.770 61.480 1.00 97.19 104 GLN A C 1
ATOM 829 O O . GLN A 1 104 ? -18.615 -4.323 62.344 1.00 97.19 104 GLN A O 1
ATOM 834 N N . VAL A 1 105 ? -18.963 -5.552 60.477 1.00 97.62 105 VAL A N 1
ATOM 835 C CA . VAL A 1 105 ? -17.564 -5.931 60.260 1.00 97.62 105 VAL A CA 1
ATOM 836 C C . VAL A 1 105 ? -17.071 -5.345 58.945 1.00 97.62 105 VAL A C 1
ATOM 838 O O . VAL A 1 105 ? -17.648 -5.597 57.888 1.00 97.62 105 VAL A O 1
ATOM 841 N N . GLU A 1 106 ? -15.980 -4.597 59.019 1.00 97.25 106 GLU A N 1
ATOM 842 C CA . GLU A 1 106 ? -15.320 -3.971 57.878 1.00 97.25 106 GLU A CA 1
ATOM 843 C C . GLU A 1 106 ? -13.865 -4.431 57.800 1.00 97.25 106 GLU A C 1
ATOM 845 O O . GLU A 1 106 ? -13.196 -4.584 58.826 1.00 97.25 106 GLU A O 1
ATOM 850 N N . PHE A 1 107 ? -13.370 -4.630 56.578 1.00 97.38 107 PHE A N 1
ATOM 851 C CA . PHE A 1 107 ? -11.986 -5.009 56.308 1.00 97.38 107 PHE A CA 1
ATOM 852 C C . PHE A 1 107 ? -11.309 -3.949 55.445 1.00 97.38 107 PHE A C 1
ATOM 854 O O . PHE A 1 107 ? -11.804 -3.577 54.383 1.00 97.38 107 PHE A O 1
ATOM 861 N N . ALA A 1 108 ? -10.140 -3.504 55.887 1.00 96.56 108 ALA A N 1
ATOM 862 C CA . ALA A 1 108 ? -9.245 -2.626 55.154 1.00 96.56 108 ALA A CA 1
ATOM 863 C C . ALA A 1 108 ? -7.950 -3.392 54.853 1.00 96.56 108 ALA A C 1
ATOM 865 O O . ALA A 1 108 ? -7.080 -3.534 55.716 1.00 96.56 108 ALA A O 1
ATOM 866 N N . LEU A 1 109 ? -7.843 -3.920 53.631 1.00 95.88 109 LEU A N 1
ATOM 867 C CA . LEU A 1 109 ? -6.666 -4.662 53.174 1.00 95.88 109 LEU A CA 1
ATOM 868 C C . LEU A 1 109 ? -5.476 -3.712 53.002 1.00 95.88 109 LEU A C 1
ATOM 870 O O . LEU A 1 109 ? -5.551 -2.764 52.224 1.00 95.88 109 LEU A O 1
ATOM 874 N N . GLU A 1 110 ? -4.372 -3.984 53.700 1.00 93.38 110 GLU A N 1
ATOM 875 C CA . GLU A 1 110 ? -3.109 -3.255 53.510 1.00 93.38 110 GLU A CA 1
ATOM 876 C C . GLU A 1 110 ? -2.365 -3.785 52.276 1.00 93.38 110 GLU A C 1
ATOM 878 O O . GLU A 1 110 ? -1.760 -3.024 51.523 1.00 93.38 110 GLU A O 1
ATOM 883 N N . PHE A 1 111 ? -2.472 -5.093 52.028 1.00 88.38 111 PHE A N 1
ATOM 884 C CA . PHE A 1 111 ? -1.996 -5.746 50.816 1.00 88.38 111 PHE A CA 1
ATOM 885 C C . PHE A 1 111 ? -3.129 -6.571 50.207 1.00 88.38 111 PHE A C 1
ATOM 887 O O . PHE A 1 111 ? -3.562 -7.569 50.784 1.00 88.38 111 PHE A O 1
ATOM 894 N N . ASN A 1 112 ? -3.616 -6.145 49.038 1.00 89.38 112 ASN A N 1
ATOM 895 C CA . ASN A 1 112 ? -4.686 -6.826 48.318 1.00 89.38 112 ASN A CA 1
ATOM 896 C C . ASN A 1 112 ? -4.164 -7.456 47.011 1.00 89.38 112 ASN A C 1
ATOM 898 O O . ASN A 1 112 ? -4.201 -6.812 45.962 1.00 89.38 112 ASN A O 1
ATOM 902 N N . PRO A 1 113 ? -3.678 -8.708 47.045 1.00 89.75 113 PRO A N 1
ATOM 903 C CA . PRO A 1 113 ? -3.297 -9.451 45.853 1.00 89.75 113 PRO A CA 1
ATOM 904 C C . PRO A 1 113 ? -4.505 -9.991 45.074 1.00 89.75 113 PRO A C 1
ATOM 906 O O . PRO A 1 113 ? -4.310 -10.460 43.958 1.00 89.75 113 PRO A O 1
ATOM 909 N N . LEU A 1 114 ? -5.735 -9.915 45.607 1.00 89.00 114 LEU A N 1
ATOM 910 C CA . LEU A 1 114 ? -6.924 -10.518 44.986 1.00 89.00 114 LEU A CA 1
ATOM 911 C C . LEU A 1 114 ? -7.163 -10.063 43.537 1.00 89.00 114 LEU A C 1
ATOM 913 O O . LEU A 1 114 ? -7.414 -10.926 42.701 1.00 89.00 114 LEU A O 1
ATOM 917 N N . PRO A 1 115 ? -7.015 -8.771 43.171 1.00 89.44 115 PRO A N 1
ATOM 918 C CA . PRO A 1 115 ? -7.181 -8.343 41.782 1.00 89.44 115 PRO A CA 1
ATOM 919 C C . PRO A 1 115 ? -6.160 -8.967 40.821 1.00 89.44 115 PRO A C 1
ATOM 921 O O . PRO A 1 115 ? -6.415 -9.037 39.624 1.00 89.44 115 PRO A O 1
ATOM 924 N N . ARG A 1 116 ? -5.005 -9.421 41.329 1.00 92.38 116 ARG A N 1
ATOM 925 C CA . ARG A 1 116 ? -3.942 -10.056 40.534 1.00 92.38 116 ARG A CA 1
ATOM 926 C C . ARG A 1 116 ? -4.110 -11.564 40.398 1.00 92.38 116 ARG A C 1
ATOM 928 O O . ARG A 1 116 ? -3.323 -12.175 39.690 1.00 92.38 116 ARG A O 1
ATOM 935 N N . LEU A 1 117 ? -5.101 -12.161 41.060 1.00 92.81 117 LEU A N 1
ATOM 936 C CA . LEU A 1 117 ? -5.385 -13.590 40.934 1.00 92.81 117 LEU A CA 1
ATOM 937 C C . LEU A 1 117 ? -6.181 -13.911 39.672 1.00 92.81 117 LEU A C 1
ATOM 939 O O . LEU A 1 117 ? -6.369 -15.082 39.388 1.00 92.81 117 LEU A O 1
ATOM 943 N N . GLY A 1 118 ? -6.641 -12.916 38.911 1.00 94.94 118 GLY A N 1
ATOM 944 C CA . GLY A 1 118 ? -7.529 -13.135 37.773 1.00 94.94 118 GLY A CA 1
ATOM 945 C C . GLY A 1 118 ? -8.953 -13.488 38.208 1.00 94.94 118 GLY A C 1
ATOM 946 O O . GLY A 1 118 ? -9.359 -13.251 39.345 1.00 94.94 118 GLY A O 1
ATOM 947 N N . GLN A 1 119 ? -9.736 -14.030 37.280 1.00 96.25 119 GLN A N 1
ATOM 948 C CA . GLN A 1 119 ? -11.135 -14.392 37.495 1.00 96.25 119 GLN A CA 1
ATOM 949 C C . GLN A 1 119 ? -11.415 -15.820 37.004 1.00 96.25 119 GLN A C 1
ATOM 951 O O . GLN A 1 119 ? -10.765 -16.286 36.067 1.00 96.25 119 GLN A O 1
ATOM 956 N N . PRO A 1 120 ? -12.386 -16.538 37.591 1.00 96.69 120 PRO A N 1
ATOM 957 C CA . PRO A 1 120 ? -12.855 -17.809 37.048 1.00 96.69 120 PRO A CA 1
ATOM 958 C C . PRO A 1 120 ? -13.363 -17.654 35.619 1.00 96.69 120 PRO A C 1
ATOM 960 O O . PRO A 1 120 ? -13.995 -16.652 35.290 1.00 96.69 120 PRO A O 1
ATOM 963 N N . ARG A 1 121 ? -13.195 -18.695 34.796 1.00 96.44 121 ARG A N 1
ATOM 964 C CA . ARG A 1 121 ? -13.637 -18.696 33.389 1.00 96.44 121 ARG A CA 1
ATOM 965 C C . ARG A 1 121 ? -15.105 -18.287 33.201 1.00 96.44 121 ARG A C 1
ATOM 967 O O . ARG A 1 121 ? -15.435 -17.627 32.228 1.00 96.44 121 ARG A O 1
ATOM 974 N N . GLN A 1 122 ? -15.971 -18.656 34.146 1.00 95.75 122 GLN A N 1
ATOM 975 C CA . GLN A 1 122 ? -17.417 -18.391 34.114 1.00 95.75 122 GLN A CA 1
ATOM 976 C C . GLN A 1 122 ? -17.782 -16.902 34.250 1.00 95.75 122 GLN A C 1
ATOM 978 O O . GLN A 1 122 ? -18.916 -16.540 33.961 1.00 95.75 122 GLN A O 1
ATOM 983 N N . MET A 1 123 ? -16.849 -16.053 34.695 1.00 95.62 123 MET A N 1
ATOM 984 C CA . MET A 1 123 ? -17.069 -14.606 34.825 1.00 95.62 123 MET A CA 1
ATOM 985 C C . MET A 1 123 ? -16.900 -13.860 33.493 1.00 95.62 123 MET A C 1
ATOM 987 O O . MET A 1 123 ? -17.260 -12.691 33.404 1.00 95.62 123 MET A O 1
ATOM 991 N N . PHE A 1 124 ? -16.353 -14.514 32.463 1.00 96.00 124 PHE A N 1
ATOM 992 C CA . PHE A 1 124 ? -16.185 -13.927 31.137 1.00 96.00 124 PHE A CA 1
ATOM 993 C C . PHE A 1 124 ? -17.394 -14.267 30.260 1.00 96.00 124 PHE A C 1
ATOM 995 O O . PHE A 1 124 ? -17.649 -15.432 29.952 1.00 96.00 124 PHE A O 1
ATOM 1002 N N . GLU A 1 125 ? -18.141 -13.245 29.850 1.00 93.12 125 GLU A N 1
ATOM 1003 C CA . GLU A 1 125 ? -19.317 -13.395 28.990 1.00 93.12 125 GLU A CA 1
ATOM 1004 C C . GLU A 1 125 ? -18.905 -13.577 27.519 1.00 93.12 125 GLU A C 1
ATOM 1006 O O . GLU A 1 125 ? -18.484 -12.623 26.868 1.00 93.12 125 GLU A O 1
ATOM 1011 N N . GLY A 1 126 ? -19.041 -14.790 26.973 1.00 90.94 126 GLY A N 1
ATOM 1012 C CA . GLY A 1 126 ? -18.802 -15.065 25.550 1.00 90.94 126 GLY A CA 1
ATOM 1013 C C . GLY A 1 126 ? -18.098 -16.394 25.278 1.00 90.94 126 GLY A C 1
ATOM 1014 O O . GLY A 1 126 ? -17.907 -17.217 26.176 1.00 90.94 126 GLY A O 1
ATOM 1015 N N . GLU A 1 127 ? -17.704 -16.611 24.021 1.00 94.69 127 GLU A N 1
ATOM 1016 C CA . GLU A 1 127 ? -16.824 -17.728 23.668 1.00 94.69 127 GLU A CA 1
ATOM 1017 C C . GLU A 1 127 ? -15.430 -17.399 24.208 1.00 94.69 127 GLU A C 1
ATOM 1019 O O . GLU A 1 127 ? -14.872 -16.349 23.913 1.00 94.69 127 GLU A O 1
ATOM 1024 N N . THR A 1 128 ? -14.868 -18.264 25.043 1.00 97.12 128 THR A N 1
ATOM 1025 C CA . THR A 1 128 ? -13.547 -18.041 25.644 1.00 97.12 128 THR A CA 1
ATOM 1026 C C . THR A 1 128 ? -12.553 -19.028 25.070 1.00 97.12 128 THR A C 1
ATOM 1028 O O . THR A 1 128 ? -12.874 -20.208 24.937 1.00 97.12 128 THR A O 1
ATOM 1031 N N . VAL A 1 129 ? -11.343 -18.561 24.769 1.00 97.12 129 VAL A N 1
ATOM 1032 C CA . VAL A 1 129 ? -10.233 -19.399 24.307 1.00 97.12 129 VAL A CA 1
ATOM 1033 C C . VAL A 1 129 ? -9.038 -19.170 25.216 1.00 97.12 129 VAL A C 1
ATOM 1035 O O . VAL A 1 129 ? -8.543 -18.050 25.345 1.00 97.12 129 VAL A O 1
ATOM 1038 N N . VAL A 1 130 ? -8.577 -20.240 25.861 1.00 96.94 130 VAL A N 1
ATOM 1039 C CA . VAL A 1 130 ? -7.420 -20.187 26.760 1.00 96.94 130 VAL A CA 1
ATOM 1040 C C . VAL A 1 130 ? -6.140 -20.453 25.972 1.00 96.94 130 VAL A C 1
ATOM 1042 O O . VAL A 1 130 ? -6.011 -21.480 25.299 1.00 96.94 130 VAL A O 1
ATOM 1045 N N . ARG A 1 131 ? -5.168 -19.547 26.085 1.00 94.88 131 ARG A N 1
ATOM 1046 C CA . ARG A 1 131 ? -3.864 -19.670 25.428 1.00 94.88 131 ARG A CA 1
ATOM 1047 C C . ARG A 1 131 ? -3.116 -20.922 25.899 1.00 94.88 131 ARG A C 1
ATOM 1049 O O . ARG A 1 131 ? -3.041 -21.200 27.092 1.00 94.88 131 ARG A O 1
ATOM 1056 N N . GLY A 1 132 ? -2.532 -21.655 24.960 1.00 93.38 132 GLY A N 1
ATOM 1057 C CA . GLY A 1 132 ? -1.795 -22.900 25.164 1.00 93.38 132 GLY A CA 1
ATOM 1058 C C . GLY A 1 132 ? -2.660 -24.162 25.201 1.00 93.38 132 GLY A C 1
ATOM 1059 O O . GLY A 1 132 ? -2.116 -25.249 25.397 1.00 93.38 132 GLY A O 1
ATOM 1060 N N . THR A 1 133 ? -3.979 -24.054 25.022 1.00 96.19 133 THR A N 1
ATOM 1061 C CA . THR A 1 133 ? -4.907 -25.194 25.128 1.00 96.19 133 THR A CA 1
ATOM 1062 C C . THR A 1 133 ? -5.335 -25.750 23.768 1.00 96.19 133 THR A C 1
ATOM 1064 O O . THR A 1 133 ? -5.101 -25.151 22.717 1.00 96.19 133 THR A O 1
ATOM 1067 N N . ASP A 1 134 ? -6.007 -26.905 23.771 1.00 96.12 134 ASP A N 1
ATOM 1068 C CA . ASP A 1 134 ? -6.568 -27.499 22.550 1.00 96.12 134 ASP A CA 1
ATOM 1069 C C . ASP A 1 134 ? -7.668 -26.638 21.914 1.00 96.12 134 ASP A C 1
ATOM 1071 O O . ASP A 1 134 ? -7.915 -26.744 20.714 1.00 96.12 134 ASP A O 1
ATOM 1075 N N . GLU A 1 135 ? -8.316 -25.766 22.686 1.00 95.50 135 GLU A N 1
ATOM 1076 C CA . GLU A 1 135 ? -9.310 -24.819 22.174 1.00 95.50 135 GLU A CA 1
ATOM 1077 C C . GLU A 1 135 ? -8.660 -23.787 21.249 1.00 95.50 135 GLU A C 1
ATOM 1079 O O . GLU A 1 135 ? -9.155 -23.552 20.145 1.00 95.50 135 GLU A O 1
ATOM 1084 N N . GLU A 1 136 ? -7.509 -23.238 21.655 1.00 95.69 136 GLU A N 1
ATOM 1085 C CA . GLU A 1 136 ? -6.708 -22.344 20.815 1.00 95.69 136 GLU A CA 1
ATOM 1086 C C . GLU A 1 136 ? -6.270 -23.066 19.543 1.00 95.69 136 GLU A C 1
ATOM 1088 O O . GLU A 1 136 ? -6.482 -22.550 18.448 1.00 95.69 136 GLU A O 1
ATOM 1093 N N . ARG A 1 137 ? -5.745 -24.293 19.656 1.00 95.81 137 ARG A N 1
ATOM 1094 C CA . ARG A 1 137 ? -5.325 -25.085 18.486 1.00 95.81 137 ARG A CA 1
ATOM 1095 C C . ARG A 1 137 ? -6.472 -25.320 17.505 1.00 95.81 137 ARG A C 1
ATOM 1097 O O . ARG A 1 137 ? -6.271 -25.213 16.299 1.00 95.81 137 ARG A O 1
ATOM 1104 N N . ARG A 1 138 ? -7.683 -25.604 17.998 1.00 96.62 138 ARG A N 1
ATOM 1105 C CA . ARG A 1 138 ? -8.879 -25.761 17.151 1.00 96.62 138 ARG A CA 1
ATOM 1106 C C . ARG A 1 138 ? -9.273 -24.452 16.475 1.00 96.62 138 ARG A C 1
ATOM 1108 O O . ARG A 1 138 ? -9.601 -24.465 15.291 1.00 96.62 138 ARG A O 1
ATOM 1115 N N . LEU A 1 139 ? -9.252 -23.329 17.198 1.00 95.31 139 LEU A N 1
ATOM 1116 C CA . LEU A 1 139 ? -9.546 -22.022 16.610 1.00 95.31 139 LEU A CA 1
ATOM 1117 C C . LEU A 1 139 ? -8.509 -21.658 15.541 1.00 95.31 139 LEU A C 1
ATOM 1119 O O . LEU A 1 139 ? -8.898 -21.336 14.422 1.00 95.31 139 LEU A O 1
ATOM 1123 N N . LEU A 1 140 ? -7.217 -21.773 15.852 1.00 95.62 140 LEU A N 1
ATOM 1124 C CA . LEU A 1 140 ? -6.132 -21.510 14.908 1.00 95.62 140 LEU A CA 1
ATOM 1125 C C . LEU A 1 140 ? -6.181 -22.451 13.701 1.00 95.62 140 LEU A C 1
ATOM 1127 O O . LEU A 1 140 ? -5.938 -21.998 12.592 1.00 95.62 140 LEU A O 1
ATOM 1131 N N . GLY A 1 141 ? -6.574 -23.716 13.877 1.00 96.56 141 GLY A N 1
ATOM 1132 C CA . GLY A 1 141 ? -6.815 -24.642 12.766 1.00 96.56 141 GLY A CA 1
ATOM 1133 C C . GLY A 1 141 ? -7.926 -24.163 11.826 1.00 96.56 141 GLY A C 1
ATOM 1134 O O . GLY A 1 141 ? -7.748 -24.169 10.613 1.00 96.56 141 GLY A O 1
ATOM 1135 N N . ARG A 1 142 ? -9.046 -23.655 12.366 1.00 96.44 142 ARG A N 1
ATOM 1136 C CA . ARG A 1 142 ? -10.108 -23.037 11.543 1.00 96.44 142 ARG A CA 1
ATOM 1137 C C . ARG A 1 142 ? -9.605 -21.798 10.798 1.00 96.44 142 ARG A C 1
ATOM 1139 O O . ARG A 1 142 ? -9.940 -21.611 9.634 1.00 96.44 142 ARG A O 1
ATOM 1146 N N . LEU A 1 143 ? -8.806 -20.957 11.456 1.00 96.69 143 LEU A N 1
ATOM 1147 C CA . LEU A 1 143 ? -8.218 -19.769 10.829 1.00 96.69 143 LEU A CA 1
ATOM 1148 C C . LEU A 1 143 ? -7.190 -20.139 9.751 1.00 96.69 143 LEU A C 1
ATOM 1150 O O . LEU A 1 143 ? -7.146 -19.487 8.713 1.00 96.69 143 LEU A O 1
ATOM 1154 N N . ALA A 1 144 ? -6.411 -21.201 9.959 1.00 97.50 144 ALA A N 1
ATOM 1155 C CA . ALA A 1 144 ? -5.477 -21.725 8.970 1.00 97.50 144 ALA A CA 1
ATOM 1156 C C . ALA A 1 144 ? -6.209 -22.196 7.704 1.00 97.50 144 ALA A C 1
ATOM 1158 O O . ALA A 1 144 ? -5.780 -21.859 6.605 1.00 97.50 144 ALA A O 1
ATOM 1159 N N . GLU A 1 145 ? -7.349 -22.883 7.836 1.00 97.56 145 GLU A N 1
ATOM 1160 C CA . GLU A 1 145 ? -8.170 -23.261 6.675 1.00 97.56 145 GLU A CA 1
ATOM 1161 C C . GLU A 1 145 ? -8.744 -22.035 5.947 1.00 97.56 145 GLU A C 1
ATOM 1163 O O . GLU A 1 145 ? -8.662 -21.959 4.724 1.00 97.56 145 GLU A O 1
ATOM 1168 N N . LEU A 1 146 ? -9.217 -21.010 6.666 1.00 97.31 146 LEU A N 1
ATOM 1169 C CA . LEU A 1 146 ? -9.657 -19.758 6.029 1.00 97.31 146 LEU A CA 1
ATOM 1170 C C . LEU A 1 146 ? -8.512 -19.043 5.293 1.00 97.31 146 LEU A C 1
ATOM 1172 O O . LEU A 1 146 ? -8.700 -18.530 4.189 1.00 97.31 146 LEU A O 1
ATOM 1176 N N . ALA A 1 147 ? -7.312 -19.016 5.881 1.00 97.44 147 ALA A N 1
ATOM 1177 C CA . ALA A 1 147 ? -6.119 -18.488 5.224 1.00 97.44 147 ALA A CA 1
ATOM 1178 C C . ALA A 1 147 ? -5.729 -19.320 4.000 1.00 97.44 147 ALA A C 1
ATOM 1180 O O . ALA A 1 147 ? -5.351 -18.754 2.978 1.00 97.44 147 ALA A O 1
ATOM 1181 N N . ARG A 1 148 ? -5.862 -20.645 4.068 1.00 97.62 148 ARG A N 1
ATOM 1182 C CA . ARG A 1 148 ? -5.606 -21.553 2.949 1.00 97.62 148 ARG A CA 1
ATOM 1183 C C . ARG A 1 148 ? -6.557 -21.285 1.786 1.00 97.62 148 ARG A C 1
ATOM 1185 O O . ARG A 1 148 ? -6.099 -21.170 0.652 1.00 97.62 148 ARG A O 1
ATOM 1192 N N . GLU A 1 149 ? -7.854 -21.168 2.059 1.00 97.25 149 GLU A N 1
ATOM 1193 C CA . GLU A 1 149 ? -8.872 -20.839 1.055 1.00 97.25 149 GLU A CA 1
ATOM 1194 C C . GLU A 1 149 ? -8.603 -19.471 0.426 1.00 97.25 149 GLU A C 1
ATOM 1196 O O . GLU A 1 149 ? -8.612 -19.335 -0.799 1.00 97.25 149 GLU A O 1
ATOM 1201 N N . ARG A 1 150 ? -8.292 -18.463 1.252 1.00 97.44 150 ARG A N 1
ATOM 1202 C CA . ARG A 1 150 ? -7.943 -17.126 0.767 1.00 97.44 150 ARG A CA 1
ATOM 1203 C C . ARG A 1 150 ? -6.696 -17.151 -0.114 1.00 97.44 150 ARG A C 1
ATOM 1205 O O . ARG A 1 150 ? -6.712 -16.561 -1.191 1.00 97.44 150 ARG A O 1
ATOM 1212 N N . LEU A 1 151 ? -5.652 -17.860 0.311 1.00 96.56 151 LEU A N 1
ATOM 1213 C CA . LEU A 1 151 ? -4.416 -18.004 -0.451 1.00 96.56 151 LEU A CA 1
ATOM 1214 C C . LEU A 1 151 ? -4.669 -18.704 -1.790 1.00 96.56 151 LEU A C 1
ATOM 1216 O O . LEU A 1 151 ? -4.160 -18.264 -2.815 1.00 96.56 151 LEU A O 1
ATOM 1220 N N . ALA A 1 152 ? -5.489 -19.756 -1.809 1.00 95.81 152 ALA A N 1
ATOM 1221 C CA . ALA A 1 152 ? -5.832 -20.474 -3.034 1.00 95.81 152 ALA A CA 1
ATOM 1222 C C . ALA A 1 152 ? -6.545 -19.589 -4.075 1.00 95.81 152 ALA A C 1
ATOM 1224 O O . ALA A 1 152 ? -6.407 -19.844 -5.268 1.00 95.81 152 ALA A O 1
ATOM 1225 N N . LEU A 1 153 ? -7.274 -18.551 -3.643 1.00 96.00 153 LEU A N 1
ATOM 1226 C CA . LEU A 1 153 ? -7.897 -17.563 -4.534 1.00 96.00 153 LEU A CA 1
ATOM 1227 C C . LEU A 1 153 ? -6.906 -16.522 -5.077 1.00 96.00 153 LEU A C 1
ATOM 1229 O O . LEU A 1 153 ? -7.139 -15.965 -6.147 1.00 96.00 153 LEU A O 1
ATOM 1233 N N . GLU A 1 154 ? -5.839 -16.222 -4.335 1.00 94.56 154 GLU A N 1
ATOM 1234 C CA . GLU A 1 154 ? -4.820 -15.238 -4.729 1.00 94.56 154 GLU A CA 1
ATOM 1235 C C . GLU A 1 154 ? -3.709 -15.849 -5.595 1.00 94.56 154 GLU A C 1
ATOM 1237 O O . GLU A 1 154 ? -3.045 -15.139 -6.353 1.00 94.56 154 GLU A O 1
ATOM 1242 N N . LEU A 1 155 ? -3.505 -17.164 -5.505 1.00 93.62 155 LEU A N 1
ATOM 1243 C CA . LEU A 1 155 ? -2.526 -17.875 -6.315 1.00 93.62 155 LEU A CA 1
ATOM 1244 C C . LEU A 1 155 ? -3.001 -18.058 -7.769 1.00 93.62 155 LEU A C 1
ATOM 1246 O O . LEU A 1 155 ? -4.186 -18.288 -8.018 1.00 93.62 155 LEU A O 1
ATOM 1250 N N . PRO A 1 156 ? -2.080 -18.034 -8.753 1.00 92.81 156 PRO A N 1
ATOM 1251 C CA . PRO A 1 156 ? -2.404 -18.431 -10.120 1.00 92.81 156 PRO A CA 1
ATOM 1252 C C . PRO A 1 156 ? -2.973 -19.857 -10.160 1.00 92.81 156 PRO A C 1
ATOM 1254 O O . PRO A 1 156 ? -2.480 -20.731 -9.454 1.00 92.81 156 PRO A O 1
ATOM 1257 N N . GLY A 1 157 ? -3.958 -20.128 -11.026 1.00 90.94 157 GLY A N 1
ATOM 1258 C CA . GLY A 1 157 ? -4.707 -21.401 -11.027 1.00 90.94 157 GLY A CA 1
ATOM 1259 C C . GLY A 1 157 ? -3.890 -22.682 -11.277 1.00 90.94 157 GLY A C 1
ATOM 1260 O O . GLY A 1 157 ? -4.386 -23.785 -11.039 1.00 90.94 157 GLY A O 1
ATOM 1261 N N . TYR A 1 158 ? -2.639 -22.542 -11.725 1.00 92.44 158 TYR A N 1
ATOM 1262 C CA . TYR A 1 158 ? -1.670 -23.630 -11.882 1.00 92.44 158 TYR A CA 1
ATOM 1263 C C . TYR A 1 158 ? -0.896 -23.954 -10.591 1.00 92.44 158 TYR A C 1
ATOM 1265 O O . TYR A 1 158 ? -0.079 -24.871 -10.576 1.00 92.44 158 TYR A O 1
ATOM 1273 N N . TRP A 1 159 ? -1.156 -23.242 -9.494 1.00 94.38 159 TRP A N 1
ATOM 1274 C CA . TRP A 1 159 ? -0.674 -23.561 -8.155 1.00 94.38 159 TRP A CA 1
ATOM 1275 C C . TRP A 1 159 ? -1.800 -24.105 -7.286 1.00 94.38 159 TRP A C 1
ATOM 1277 O O . TRP A 1 159 ? -2.954 -23.693 -7.375 1.00 94.38 159 TRP A O 1
ATOM 1287 N N . MET A 1 160 ? -1.447 -25.035 -6.407 1.00 95.88 160 MET A N 1
ATOM 1288 C CA . MET A 1 160 ? -2.361 -25.621 -5.439 1.00 95.88 160 MET A CA 1
ATOM 1289 C C . MET A 1 160 ? -1.762 -25.543 -4.042 1.00 95.88 160 MET A C 1
ATOM 1291 O O . MET A 1 160 ? -0.604 -25.903 -3.844 1.00 95.88 160 MET A O 1
ATOM 1295 N N . VAL A 1 161 ? -2.562 -25.117 -3.066 1.00 97.19 161 VAL A N 1
ATOM 1296 C CA . VAL A 1 161 ? -2.156 -25.125 -1.656 1.00 97.19 161 VAL A CA 1
ATOM 1297 C C . VAL A 1 161 ? -2.390 -26.523 -1.076 1.00 97.19 161 VAL A C 1
ATOM 1299 O O . VAL A 1 161 ? -3.534 -26.929 -0.841 1.00 97.19 161 VAL A O 1
ATOM 1302 N N . GLU A 1 162 ? -1.309 -27.270 -0.855 1.00 96.44 162 GLU A N 1
ATOM 1303 C CA . GLU A 1 162 ? -1.337 -28.611 -0.253 1.00 96.44 162 GLU A CA 1
ATOM 1304 C C . GLU A 1 162 ? -1.635 -28.524 1.249 1.00 96.44 162 GLU A C 1
ATOM 1306 O O . GLU A 1 162 ? -2.485 -29.258 1.752 1.00 96.44 162 GLU A O 1
ATOM 1311 N N . GLY A 1 163 ? -1.021 -27.560 1.938 1.00 95.50 163 GLY A N 1
ATOM 1312 C CA . GLY A 1 163 ? -1.265 -27.278 3.351 1.00 95.50 163 GLY A CA 1
ATOM 1313 C C . GLY A 1 163 ? -0.825 -25.871 3.742 1.00 95.50 163 GLY A C 1
ATOM 1314 O O . GLY A 1 163 ? -0.000 -25.264 3.057 1.00 95.50 163 GLY A O 1
ATOM 1315 N N . LEU A 1 164 ? -1.388 -25.358 4.835 1.00 97.88 164 LEU A N 1
ATOM 1316 C CA . LEU A 1 164 ? -1.015 -24.083 5.439 1.00 97.88 164 LEU A CA 1
ATOM 1317 C C . LEU A 1 164 ? -1.019 -24.229 6.959 1.00 97.88 164 LEU A C 1
ATOM 1319 O O . LEU A 1 164 ? -1.991 -24.703 7.542 1.00 97.88 164 LEU A O 1
ATOM 1323 N N . GLU A 1 165 ? 0.065 -23.799 7.586 1.00 97.00 165 GLU A N 1
ATOM 1324 C CA . GLU A 1 165 ? 0.223 -23.747 9.035 1.00 97.00 165 GLU A CA 1
ATOM 1325 C C . GLU A 1 165 ? 0.417 -22.299 9.496 1.00 97.00 165 GLU A C 1
ATOM 1327 O O . GLU A 1 165 ? 1.027 -21.480 8.801 1.00 97.00 165 GLU A O 1
ATOM 1332 N N . LEU A 1 166 ? -0.120 -21.984 10.676 1.00 97.62 166 LEU A N 1
ATOM 1333 C CA . LEU A 1 166 ? 0.075 -20.700 11.343 1.00 97.62 166 LEU A CA 1
ATOM 1334 C C . LEU A 1 166 ? 1.144 -20.849 12.426 1.00 97.62 166 LEU A C 1
ATOM 1336 O O . LEU A 1 166 ? 1.102 -21.768 13.241 1.00 97.62 166 LEU A O 1
ATOM 1340 N N . LEU A 1 167 ? 2.085 -19.915 12.430 1.00 95.38 167 LEU A N 1
ATOM 1341 C CA . LEU A 1 167 ? 3.254 -19.834 13.295 1.00 95.38 167 LEU A CA 1
ATOM 1342 C C . LEU A 1 167 ? 3.237 -18.484 14.030 1.00 95.38 167 LEU A C 1
ATOM 1344 O O . LEU A 1 167 ? 2.656 -17.516 13.542 1.00 95.38 167 LEU A O 1
ATOM 1348 N N . ASP A 1 168 ? 3.890 -18.399 15.190 1.00 93.94 168 ASP A N 1
ATOM 1349 C CA . ASP A 1 168 ? 4.108 -17.147 15.937 1.00 93.94 168 ASP A CA 1
ATOM 1350 C C . ASP A 1 168 ? 2.858 -16.257 16.085 1.00 93.94 168 ASP A C 1
ATOM 1352 O O . ASP A 1 168 ? 2.849 -15.082 15.712 1.00 93.94 168 ASP A O 1
ATOM 1356 N N . THR A 1 169 ? 1.773 -16.817 16.623 1.00 94.56 169 THR A N 1
ATOM 1357 C CA . THR A 1 169 ? 0.503 -16.094 16.751 1.00 94.56 169 THR A CA 1
ATOM 1358 C C . THR A 1 169 ? 0.551 -15.030 17.849 1.00 94.56 169 THR A C 1
ATOM 1360 O O . THR A 1 169 ? 0.854 -15.316 19.015 1.00 94.56 169 THR A O 1
ATOM 1363 N N . ALA A 1 170 ? 0.179 -13.807 17.492 1.00 94.38 170 ALA A N 1
ATOM 1364 C CA . ALA A 1 170 ? 0.046 -12.659 18.371 1.00 94.38 170 ALA A CA 1
ATOM 1365 C C . ALA A 1 170 ? -1.380 -12.098 18.303 1.00 94.38 170 ALA A C 1
ATOM 1367 O O . ALA A 1 170 ? -1.940 -11.877 17.234 1.00 94.38 170 ALA A O 1
ATOM 1368 N N . ILE A 1 171 ? -1.960 -11.835 19.468 1.00 92.19 171 ILE A N 1
ATOM 1369 C CA . ILE A 1 171 ? -3.274 -11.202 19.602 1.00 92.19 171 ILE A CA 1
ATOM 1370 C C . ILE A 1 171 ? -3.014 -9.711 19.790 1.00 92.19 171 ILE A C 1
ATOM 1372 O O . ILE A 1 171 ? -2.289 -9.326 20.710 1.00 92.19 171 ILE A O 1
ATOM 1376 N N . ARG A 1 172 ? -3.576 -8.874 18.920 1.00 91.25 172 ARG A N 1
ATOM 1377 C CA . ARG A 1 172 ? -3.506 -7.415 19.036 1.00 91.25 172 ARG A CA 1
ATOM 1378 C C . ARG A 1 172 ? -4.909 -6.861 19.022 1.00 91.25 172 ARG A C 1
ATOM 1380 O O . ARG A 1 172 ? -5.616 -7.190 18.093 1.00 91.25 172 ARG A O 1
ATOM 1387 N N . GLU A 1 173 ? -5.271 -6.028 19.995 1.00 85.12 173 GLU A N 1
ATOM 1388 C CA . GLU A 1 173 ? -6.542 -5.281 20.097 1.00 85.12 173 GLU A CA 1
ATOM 1389 C C . GLU A 1 173 ? -7.753 -5.912 19.374 1.00 85.12 173 GLU A C 1
ATOM 1391 O O . GLU A 1 173 ? -8.556 -6.570 20.028 1.00 85.12 173 GLU A O 1
ATOM 1396 N N . ASP A 1 174 ? -7.878 -5.731 18.052 1.00 90.44 174 ASP A N 1
ATOM 1397 C CA . ASP A 1 174 ? -8.991 -6.179 17.207 1.00 90.44 174 ASP A CA 1
ATOM 1398 C C . ASP A 1 174 ? -8.699 -7.346 16.232 1.00 90.44 174 ASP A C 1
ATOM 1400 O O . ASP A 1 174 ? -9.589 -7.738 15.472 1.00 90.44 174 ASP A O 1
ATOM 1404 N N . ARG A 1 175 ? -7.483 -7.904 16.214 1.00 95.56 175 ARG A N 1
ATOM 1405 C CA . ARG A 1 175 ? -7.002 -8.871 15.212 1.00 95.56 175 ARG A CA 1
ATOM 1406 C C . ARG A 1 175 ? -6.026 -9.917 15.752 1.00 95.56 175 ARG A C 1
ATOM 1408 O O . ARG A 1 175 ? -5.322 -9.711 16.741 1.00 95.56 175 ARG A O 1
ATOM 1415 N N . ILE A 1 176 ? -5.944 -11.040 15.048 1.00 96.12 176 ILE A N 1
ATOM 1416 C CA . ILE A 1 176 ? -4.911 -12.059 15.261 1.00 96.12 176 ILE A CA 1
ATOM 1417 C C . ILE A 1 176 ? -3.889 -11.898 14.147 1.00 96.12 176 ILE A C 1
ATOM 1419 O O . ILE A 1 176 ? -4.233 -11.982 12.972 1.00 96.12 176 ILE A O 1
ATOM 1423 N N . GLU A 1 177 ? -2.639 -11.673 14.513 1.00 97.19 177 GLU A N 1
ATOM 1424 C CA . GLU A 1 177 ? -1.512 -11.708 13.593 1.00 97.19 177 GLU A CA 1
ATOM 1425 C C . GLU A 1 177 ? -0.810 -13.051 13.744 1.00 97.19 177 GLU A C 1
ATOM 1427 O O . GLU A 1 177 ? -0.562 -13.514 14.854 1.00 97.19 177 GLU A O 1
ATOM 1432 N N . ALA A 1 178 ? -0.479 -13.686 12.633 1.00 97.38 178 ALA A N 1
ATOM 1433 C CA . ALA A 1 178 ? 0.309 -14.905 12.619 1.00 97.38 178 ALA A CA 1
ATOM 1434 C C . ALA A 1 178 ? 1.314 -14.827 11.481 1.00 97.38 178 ALA A C 1
ATOM 1436 O O . ALA A 1 178 ? 1.058 -14.211 10.446 1.00 97.38 178 ALA A O 1
ATOM 1437 N N . ARG A 1 179 ? 2.451 -15.490 11.635 1.00 97.81 179 ARG A N 1
ATOM 1438 C CA . ARG A 1 179 ? 3.221 -15.912 10.470 1.00 97.81 179 ARG A CA 1
ATOM 1439 C C . ARG A 1 179 ? 2.532 -17.131 9.874 1.00 97.81 179 ARG A C 1
ATOM 1441 O O . ARG A 1 179 ? 1.894 -17.889 10.594 1.00 97.81 179 ARG A O 1
ATOM 1448 N N . PHE A 1 180 ? 2.626 -17.326 8.573 1.00 97.81 180 PHE A N 1
ATOM 1449 C CA . PHE A 1 180 ? 2.157 -18.556 7.949 1.00 97.81 180 PHE A CA 1
ATOM 1450 C C . PHE A 1 180 ? 3.274 -19.196 7.139 1.00 97.81 180 PHE A C 1
ATOM 1452 O O . PHE A 1 180 ? 4.170 -18.508 6.646 1.00 97.81 180 PHE A O 1
ATOM 1459 N N . SER A 1 181 ? 3.191 -20.513 7.010 1.00 97.19 181 SER A N 1
ATOM 1460 C CA . SER A 1 181 ? 3.996 -21.336 6.116 1.00 97.19 181 SER A CA 1
ATOM 1461 C C . SER A 1 181 ? 3.028 -22.207 5.322 1.00 97.19 181 SER A C 1
ATOM 1463 O O . SER A 1 181 ? 2.166 -22.878 5.882 1.00 97.19 181 SER A O 1
ATOM 1465 N N . ALA A 1 182 ? 3.093 -22.131 4.002 1.00 97.56 182 ALA A N 1
ATOM 1466 C CA . ALA A 1 182 ? 2.212 -22.828 3.087 1.00 97.56 182 ALA A CA 1
ATOM 1467 C C . ALA A 1 182 ? 3.040 -23.686 2.133 1.00 97.56 182 ALA A C 1
ATOM 1469 O O . ALA A 1 182 ? 3.997 -23.216 1.515 1.00 97.56 182 ALA A O 1
ATOM 1470 N N . SER A 1 183 ? 2.644 -24.948 2.003 1.00 96.94 183 SER A N 1
ATOM 1471 C CA . SER A 1 183 ? 3.208 -25.882 1.032 1.00 96.94 183 SER A CA 1
ATOM 1472 C C . SER A 1 183 ? 2.405 -25.789 -0.258 1.00 96.94 183 SER A C 1
ATOM 1474 O O . SER A 1 183 ? 1.202 -26.060 -0.278 1.00 96.94 183 SER A O 1
ATOM 1476 N N . LEU A 1 184 ? 3.067 -25.368 -1.329 1.00 96.62 184 LEU A N 1
ATOM 1477 C CA . LEU A 1 184 ? 2.484 -25.202 -2.651 1.00 96.62 184 LEU A CA 1
ATOM 1478 C C . LEU A 1 184 ? 2.948 -26.333 -3.565 1.00 96.62 184 LEU A C 1
ATOM 1480 O O . LEU A 1 184 ? 4.129 -26.679 -3.576 1.00 96.62 184 LEU A O 1
ATOM 1484 N N . VAL A 1 185 ? 2.030 -26.866 -4.364 1.00 96.12 185 VAL A N 1
ATOM 1485 C CA . VAL A 1 185 ? 2.310 -27.864 -5.400 1.00 96.12 185 VAL A CA 1
ATOM 1486 C C . VAL A 1 185 ? 1.929 -27.278 -6.748 1.00 96.12 185 VAL A C 1
ATOM 1488 O O . VAL A 1 185 ? 0.822 -26.760 -6.927 1.00 96.12 185 VAL A O 1
ATOM 1491 N N . LEU A 1 186 ? 2.852 -27.358 -7.695 1.00 95.38 186 LEU A N 1
ATOM 1492 C CA . LEU A 1 186 ? 2.632 -26.924 -9.062 1.00 95.38 186 LEU A CA 1
ATOM 1493 C C . LEU A 1 186 ? 1.790 -27.969 -9.815 1.00 95.38 186 LEU A C 1
ATOM 1495 O O . LEU A 1 186 ? 2.118 -29.153 -9.791 1.00 95.38 186 LEU A O 1
ATOM 1499 N N . ARG A 1 187 ? 0.698 -27.561 -10.469 1.00 94.31 187 ARG A N 1
ATOM 1500 C CA . ARG A 1 187 ? -0.200 -28.472 -11.206 1.00 94.31 187 ARG A CA 1
ATOM 1501 C C . ARG A 1 187 ? 0.305 -28.810 -12.603 1.00 94.31 187 ARG A C 1
ATOM 1503 O O . ARG A 1 187 ? 0.147 -29.944 -13.037 1.00 94.31 187 ARG A O 1
ATOM 1510 N N . ASP A 1 188 ? 0.932 -27.843 -13.262 1.00 93.25 188 ASP A N 1
ATOM 1511 C CA . ASP A 1 188 ? 1.368 -27.931 -14.655 1.00 93.25 188 ASP A CA 1
ATOM 1512 C C . ASP A 1 188 ? 2.860 -27.616 -14.772 1.00 93.25 188 ASP A C 1
ATOM 1514 O O . ASP A 1 188 ? 3.394 -26.839 -13.988 1.00 93.25 188 ASP A O 1
ATOM 1518 N N . HIS A 1 189 ? 3.541 -28.160 -15.780 1.00 94.38 189 HIS A N 1
ATOM 1519 C CA . HIS A 1 189 ? 4.919 -27.759 -16.076 1.00 94.38 189 HIS A CA 1
ATOM 1520 C C . HIS A 1 189 ? 4.990 -26.256 -16.371 1.00 94.38 189 HIS A C 1
ATOM 1522 O O . HIS A 1 189 ? 4.135 -25.711 -17.078 1.00 94.38 189 HIS A O 1
ATOM 1528 N N . THR A 1 190 ? 6.024 -25.588 -15.868 1.00 94.62 190 THR A N 1
ATOM 1529 C CA . THR A 1 190 ? 6.247 -24.163 -16.107 1.00 94.62 190 THR A CA 1
ATOM 1530 C C . THR A 1 190 ? 7.525 -23.906 -16.880 1.00 94.62 190 THR A C 1
ATOM 1532 O O . THR A 1 190 ? 8.510 -24.644 -16.800 1.00 94.62 190 THR A O 1
ATOM 1535 N N . PHE A 1 191 ? 7.497 -22.812 -17.633 1.00 94.69 191 PHE A N 1
ATOM 1536 C CA . PHE A 1 191 ? 8.538 -22.438 -18.567 1.00 94.69 191 PHE A CA 1
ATOM 1537 C C . PHE A 1 191 ? 8.893 -20.958 -18.403 1.00 94.69 191 PHE A C 1
ATOM 1539 O O . PHE A 1 191 ? 8.029 -20.124 -18.122 1.00 94.69 191 PHE A O 1
ATOM 1546 N N . ALA A 1 192 ? 10.169 -20.623 -18.564 1.00 93.69 192 ALA A N 1
ATOM 1547 C CA . ALA A 1 192 ? 10.648 -19.247 -18.622 1.00 93.69 192 ALA A CA 1
ATOM 1548 C C . ALA A 1 192 ? 10.900 -18.864 -20.075 1.00 93.69 192 ALA A C 1
ATOM 1550 O O . ALA A 1 192 ? 11.500 -19.626 -20.832 1.00 93.69 192 ALA A O 1
ATOM 1551 N N . GLU A 1 193 ? 10.478 -17.660 -20.442 1.00 93.44 193 GLU A N 1
ATOM 1552 C CA . GLU A 1 193 ? 10.810 -17.065 -21.731 1.00 93.44 193 GLU A CA 1
ATOM 1553 C C . GLU A 1 193 ? 12.322 -16.820 -21.817 1.00 93.44 193 GLU A C 1
ATOM 1555 O O . GLU A 1 193 ? 12.914 -16.203 -20.928 1.00 93.44 193 GLU A O 1
ATOM 1560 N N . ARG A 1 194 ? 12.953 -17.328 -22.878 1.00 93.31 194 ARG A N 1
ATOM 1561 C CA . ARG A 1 194 ? 14.371 -17.095 -23.186 1.00 93.31 194 ARG A CA 1
ATOM 1562 C C . ARG A 1 194 ? 14.543 -16.094 -24.313 1.00 93.31 194 ARG A C 1
ATOM 1564 O O . ARG A 1 194 ? 15.425 -15.243 -24.238 1.00 93.31 194 ARG A O 1
ATOM 1571 N N . ALA A 1 195 ? 13.703 -16.206 -25.334 1.00 90.56 195 ALA A N 1
ATOM 1572 C CA . ALA A 1 195 ? 13.667 -15.295 -26.462 1.00 90.56 195 ALA A CA 1
ATOM 1573 C C . ALA A 1 195 ? 12.243 -15.192 -27.010 1.00 90.56 195 ALA A C 1
ATOM 1575 O O . ALA A 1 195 ? 11.458 -16.141 -26.934 1.00 90.56 195 ALA A O 1
ATOM 1576 N N . ARG A 1 196 ? 11.944 -14.039 -27.602 1.00 91.75 196 ARG A N 1
ATOM 1577 C CA . ARG A 1 196 ? 10.715 -13.789 -28.345 1.00 91.75 196 ARG A CA 1
ATOM 1578 C C . ARG A 1 196 ? 11.073 -13.147 -29.670 1.00 91.75 196 ARG A C 1
ATOM 1580 O O . ARG A 1 196 ? 11.714 -12.099 -29.693 1.00 91.75 196 ARG A O 1
ATOM 1587 N N . GLU A 1 197 ? 10.633 -13.771 -30.751 1.00 88.38 197 GLU A N 1
ATOM 1588 C CA . GLU A 1 197 ? 10.819 -13.274 -32.109 1.00 88.38 197 GLU A CA 1
ATOM 1589 C C . GLU A 1 197 ? 9.493 -13.405 -32.856 1.00 88.38 197 GLU A C 1
ATOM 1591 O O . GLU A 1 197 ? 8.938 -14.498 -32.962 1.00 88.38 197 GLU A O 1
ATOM 1596 N N . ASP A 1 198 ? 8.969 -12.272 -33.324 1.00 86.94 198 ASP A N 1
ATOM 1597 C CA . ASP A 1 198 ? 7.637 -12.153 -33.921 1.00 86.94 198 ASP A CA 1
ATOM 1598 C C . ASP A 1 198 ? 6.521 -12.736 -33.018 1.00 86.94 198 ASP A C 1
ATOM 1600 O O . ASP A 1 198 ? 6.252 -12.211 -31.929 1.00 86.94 198 ASP A O 1
ATOM 1604 N N . ASP A 1 199 ? 5.863 -13.807 -33.470 1.00 89.94 199 ASP A N 1
ATOM 1605 C CA . ASP A 1 199 ? 4.788 -14.544 -32.797 1.00 89.94 199 ASP A CA 1
ATOM 1606 C C . ASP A 1 199 ? 5.260 -15.868 -32.162 1.00 89.94 199 ASP A C 1
ATOM 1608 O O . ASP A 1 199 ? 4.435 -16.657 -31.685 1.00 89.94 199 ASP A O 1
ATOM 1612 N N . VAL A 1 200 ? 6.577 -16.116 -32.143 1.00 90.88 200 VAL A N 1
ATOM 1613 C CA . VAL A 1 200 ? 7.180 -17.342 -31.612 1.00 90.88 200 VAL A CA 1
ATOM 1614 C C . VAL A 1 200 ? 7.889 -17.078 -30.282 1.00 90.88 200 VAL A C 1
ATOM 1616 O O . VAL A 1 200 ? 8.789 -16.240 -30.180 1.00 90.88 200 VAL A O 1
ATOM 1619 N N . PHE A 1 201 ? 7.507 -17.836 -29.254 1.00 94.25 201 PHE A N 1
ATOM 1620 C CA . PHE A 1 201 ? 8.134 -17.816 -27.932 1.00 94.25 201 PHE A CA 1
ATOM 1621 C C . PHE A 1 201 ? 9.067 -19.013 -27.780 1.00 94.25 201 PHE A C 1
ATOM 1623 O O . PHE A 1 201 ? 8.611 -20.157 -27.816 1.00 94.25 201 PHE A O 1
ATOM 1630 N N . VAL A 1 202 ? 10.359 -18.757 -27.560 1.00 93.19 202 VAL A N 1
ATOM 1631 C CA . VAL A 1 202 ? 11.326 -19.793 -27.181 1.00 93.19 202 VAL A CA 1
ATOM 1632 C C . VAL A 1 202 ? 11.385 -19.854 -25.663 1.00 93.19 202 VAL A C 1
ATOM 1634 O O . VAL A 1 202 ? 11.791 -18.890 -25.002 1.00 93.19 202 VAL A O 1
ATOM 1637 N N . VAL A 1 203 ? 10.964 -20.984 -25.104 1.00 95.69 203 VAL A N 1
ATOM 1638 C CA . VAL A 1 203 ? 10.805 -21.150 -23.657 1.00 95.69 203 VAL A CA 1
ATOM 1639 C C . VAL A 1 203 ? 11.638 -22.317 -23.136 1.00 95.69 203 VAL A C 1
ATOM 1641 O O . VAL A 1 203 ? 11.727 -23.361 -23.773 1.00 95.69 203 VAL A O 1
ATOM 1644 N N . ALA A 1 204 ? 12.225 -22.165 -21.953 1.00 93.44 204 ALA A N 1
ATOM 1645 C CA . ALA A 1 204 ? 12.976 -23.220 -21.277 1.00 93.44 204 ALA A CA 1
ATOM 1646 C C . ALA A 1 204 ? 12.149 -23.803 -20.124 1.00 93.44 204 ALA A C 1
ATOM 1648 O O . ALA A 1 204 ? 11.526 -23.021 -19.401 1.00 93.44 204 ALA A O 1
ATOM 1649 N N . PRO A 1 205 ? 12.140 -25.130 -19.903 1.00 93.00 205 PRO A N 1
ATOM 1650 C CA . PRO A 1 205 ? 11.490 -25.712 -18.734 1.00 93.00 205 PRO A CA 1
ATOM 1651 C C . PRO A 1 205 ? 12.164 -25.205 -17.452 1.00 93.00 205 PRO A C 1
ATOM 1653 O O . PRO A 1 205 ? 13.390 -25.177 -17.352 1.00 93.00 205 PRO A O 1
ATOM 1656 N N . VAL A 1 206 ? 11.355 -24.780 -16.481 1.00 93.19 206 VAL A N 1
ATOM 1657 C CA . VAL A 1 206 ? 11.829 -24.245 -15.191 1.00 93.19 206 VAL A CA 1
ATOM 1658 C C . VAL A 1 206 ? 11.469 -25.179 -14.052 1.00 93.19 206 VAL A C 1
ATOM 1660 O O . VAL A 1 206 ? 12.314 -25.465 -13.207 1.00 93.19 206 VAL A O 1
ATOM 1663 N N . ALA A 1 207 ? 10.224 -25.654 -14.024 1.00 93.69 207 ALA A N 1
ATOM 1664 C CA . ALA A 1 207 ? 9.761 -26.589 -13.014 1.00 93.69 207 ALA A CA 1
ATOM 1665 C C . ALA A 1 207 ? 8.756 -27.583 -13.594 1.00 93.69 207 ALA A C 1
ATOM 1667 O O . ALA A 1 207 ? 7.981 -27.278 -14.504 1.00 93.69 207 ALA A O 1
ATOM 1668 N N . GLU A 1 208 ? 8.785 -28.797 -13.056 1.00 93.81 208 GLU A N 1
ATOM 1669 C CA . GLU A 1 208 ? 7.897 -29.878 -13.468 1.00 93.81 208 GLU A CA 1
ATOM 1670 C C . GLU A 1 208 ? 6.589 -29.862 -12.673 1.00 93.81 208 GLU A C 1
ATOM 1672 O O . GLU A 1 208 ? 6.565 -29.444 -11.511 1.00 93.81 208 GLU A O 1
ATOM 1677 N N . ALA A 1 209 ? 5.502 -30.355 -13.272 1.00 94.12 209 ALA A N 1
ATOM 1678 C CA . ALA A 1 209 ? 4.268 -30.616 -12.536 1.00 94.12 209 ALA A CA 1
ATOM 1679 C C . ALA A 1 209 ? 4.552 -31.516 -11.316 1.00 94.12 209 ALA A C 1
ATOM 1681 O O . ALA A 1 209 ? 5.315 -32.476 -11.393 1.00 94.12 209 ALA A O 1
ATOM 1682 N N . GLY A 1 210 ? 3.961 -31.187 -10.170 1.00 94.12 210 GLY A N 1
ATOM 1683 C CA . GLY A 1 210 ? 4.238 -31.826 -8.883 1.00 94.12 210 GLY A CA 1
ATOM 1684 C C . GLY A 1 210 ? 5.387 -31.194 -8.089 1.00 94.12 210 GLY A C 1
ATOM 1685 O O . GLY A 1 210 ? 5.561 -31.538 -6.918 1.00 94.12 210 GLY A O 1
ATOM 1686 N N . SER A 1 211 ? 6.136 -30.244 -8.666 1.00 94.62 211 SER A N 1
ATOM 1687 C CA . SER A 1 211 ? 7.178 -29.508 -7.937 1.00 94.62 211 SER A CA 1
ATOM 1688 C C . SER A 1 211 ? 6.596 -28.805 -6.713 1.00 94.62 211 SER A C 1
ATOM 1690 O O . SER A 1 211 ? 5.555 -28.146 -6.789 1.00 94.62 211 SER A O 1
ATOM 1692 N N . ARG A 1 212 ? 7.291 -28.938 -5.580 1.00 95.19 212 ARG A N 1
ATOM 1693 C CA . ARG A 1 212 ? 6.889 -28.350 -4.301 1.00 95.19 212 ARG A CA 1
ATOM 1694 C C . ARG A 1 212 ? 7.646 -27.060 -4.034 1.00 95.19 212 ARG A C 1
ATOM 1696 O O . ARG A 1 212 ? 8.848 -26.979 -4.273 1.00 95.19 212 ARG A O 1
ATOM 1703 N N . SER A 1 213 ? 6.952 -26.071 -3.490 1.00 94.88 213 SER A N 1
ATOM 1704 C CA . SER A 1 213 ? 7.562 -24.834 -3.013 1.00 94.88 213 SER A CA 1
ATOM 1705 C C . SER A 1 213 ? 6.940 -24.391 -1.695 1.00 94.88 213 SER A C 1
ATOM 1707 O O . SER A 1 213 ? 5.803 -24.744 -1.392 1.00 94.88 213 SER A O 1
ATOM 1709 N N . ALA A 1 214 ? 7.689 -23.623 -0.909 1.00 94.88 214 ALA A N 1
ATOM 1710 C CA . ALA A 1 214 ? 7.226 -23.091 0.365 1.00 94.88 214 ALA A CA 1
ATOM 1711 C C . ALA A 1 214 ? 6.971 -21.586 0.247 1.00 94.88 214 ALA A C 1
ATOM 1713 O O . ALA A 1 214 ? 7.864 -20.814 -0.118 1.00 94.88 214 ALA A O 1
ATOM 1714 N N . LEU A 1 215 ? 5.755 -21.170 0.588 1.00 95.94 215 LEU A N 1
ATOM 1715 C CA . LEU A 1 215 ? 5.360 -19.775 0.705 1.00 95.94 215 LEU A CA 1
ATOM 1716 C C . LEU A 1 215 ? 5.195 -19.429 2.179 1.00 95.94 215 LEU A C 1
ATOM 1718 O O . LEU A 1 215 ? 4.426 -20.053 2.892 1.00 95.94 215 LEU A O 1
ATOM 1722 N N . SER A 1 216 ? 5.893 -18.406 2.625 1.00 96.56 216 SER A N 1
ATOM 1723 C CA . SER A 1 216 ? 5.839 -17.874 3.974 1.00 96.56 216 SER A CA 1
ATOM 1724 C C . SER A 1 216 ? 5.436 -16.409 3.943 1.00 96.56 216 SER A C 1
ATOM 1726 O O . SER A 1 216 ? 5.745 -15.671 3.004 1.00 96.56 216 SER A O 1
ATOM 1728 N N . GLY A 1 217 ? 4.741 -15.974 4.980 1.00 97.19 217 GLY A N 1
ATOM 1729 C CA . GLY A 1 217 ? 4.322 -14.589 5.088 1.00 97.19 217 GLY A CA 1
ATOM 1730 C C . GLY A 1 217 ? 3.653 -14.288 6.411 1.00 97.19 217 GLY A C 1
ATOM 1731 O O . GLY A 1 217 ? 3.795 -15.032 7.382 1.00 97.19 217 GLY A O 1
ATOM 1732 N N . ARG A 1 218 ? 2.904 -13.190 6.440 1.00 97.81 218 ARG A N 1
ATOM 1733 C CA . ARG A 1 218 ? 2.061 -12.801 7.569 1.00 97.81 218 ARG A CA 1
ATOM 1734 C C . ARG A 1 218 ? 0.590 -12.900 7.198 1.00 97.81 218 ARG A C 1
ATOM 1736 O O . ARG A 1 218 ? 0.194 -12.497 6.112 1.00 97.81 218 ARG A O 1
ATOM 1743 N N . ALA A 1 219 ? -0.202 -13.440 8.110 1.00 97.94 219 ALA A N 1
ATOM 1744 C CA . ALA A 1 219 ? -1.649 -13.497 8.041 1.00 97.94 219 ALA A CA 1
ATOM 1745 C C . ALA A 1 219 ? -2.230 -12.604 9.142 1.00 97.94 219 ALA A C 1
ATOM 1747 O O . ALA A 1 219 ? -1.806 -12.674 10.297 1.00 97.94 219 ALA A O 1
ATOM 1748 N N . SER A 1 220 ? -3.192 -11.764 8.779 1.00 97.62 220 SER A N 1
ATOM 1749 C CA . SER A 1 220 ? -3.961 -10.934 9.702 1.00 97.62 220 SER A CA 1
ATOM 1750 C C . SER A 1 220 ? -5.424 -11.353 9.630 1.00 97.62 220 SER A C 1
ATOM 1752 O O . SER A 1 220 ? -6.046 -11.290 8.570 1.00 97.62 220 SER A O 1
ATOM 1754 N N . PHE A 1 221 ? -5.968 -11.780 10.765 1.00 97.50 221 PHE A N 1
ATOM 1755 C CA . PHE A 1 221 ? -7.350 -12.224 10.911 1.00 97.50 221 PHE A CA 1
ATOM 1756 C C . PHE A 1 221 ? -8.139 -11.181 11.685 1.00 97.50 221 PHE A C 1
ATOM 1758 O O . PHE A 1 221 ? -7.839 -10.896 12.845 1.00 97.50 221 PHE A O 1
ATOM 1765 N N . LEU A 1 222 ? -9.171 -10.641 11.054 1.00 96.31 222 LEU A N 1
ATOM 1766 C CA . LEU A 1 222 ? -10.003 -9.582 11.603 1.00 96.31 222 LEU A CA 1
ATOM 1767 C C . LEU A 1 222 ? -11.453 -10.053 11.655 1.00 96.31 222 LEU A C 1
ATOM 1769 O O . LEU A 1 222 ? -11.974 -10.543 10.658 1.00 96.31 222 LEU A O 1
ATOM 1773 N N . PHE A 1 223 ? -12.137 -9.891 12.784 1.00 95.50 223 PHE A N 1
ATOM 1774 C CA . PHE A 1 223 ? -13.547 -10.272 12.872 1.00 95.50 223 PHE A CA 1
ATOM 1775 C C . PHE A 1 223 ? -14.454 -9.063 12.619 1.00 95.50 223 PHE A C 1
ATOM 1777 O O . PHE A 1 223 ? -14.516 -8.142 13.434 1.00 95.50 223 PHE A O 1
ATOM 1784 N N . ARG A 1 224 ? -15.179 -9.052 11.494 1.00 93.81 224 ARG A N 1
ATOM 1785 C CA . ARG A 1 224 ? -16.112 -7.975 11.117 1.00 93.81 224 ARG A CA 1
ATOM 1786 C C . ARG A 1 224 ? -17.422 -8.542 10.600 1.00 93.81 224 ARG A C 1
ATOM 1788 O O . ARG A 1 224 ? -17.432 -9.513 9.857 1.00 93.81 224 ARG A O 1
ATOM 1795 N N . ASN A 1 225 ? -18.540 -7.913 10.966 1.00 92.81 225 ASN A N 1
ATOM 1796 C CA . ASN A 1 225 ? -19.880 -8.287 10.490 1.00 92.81 225 ASN A CA 1
ATOM 1797 C C . ASN A 1 225 ? -20.214 -9.782 10.685 1.00 92.81 225 ASN A C 1
ATOM 1799 O O . ASN A 1 225 ? -20.826 -10.403 9.821 1.00 92.81 225 ASN A O 1
ATOM 1803 N N . GLY A 1 226 ? -19.774 -10.375 11.800 1.00 93.19 226 GLY A N 1
ATOM 1804 C CA . GLY A 1 226 ? -20.037 -11.785 12.106 1.00 93.19 226 GLY A CA 1
ATOM 1805 C C . GLY A 1 226 ? -19.177 -12.795 11.337 1.00 93.19 226 GLY A C 1
ATOM 1806 O O . GLY A 1 226 ? -19.445 -13.990 11.429 1.00 93.19 226 GLY A O 1
ATOM 1807 N N . ARG A 1 227 ? -18.155 -12.355 10.591 1.00 95.44 227 ARG A N 1
ATOM 1808 C CA . ARG A 1 227 ? -17.254 -13.224 9.822 1.00 95.44 227 ARG A CA 1
ATOM 1809 C C . ARG A 1 227 ? -15.787 -12.851 10.029 1.00 95.44 227 ARG A C 1
ATOM 1811 O O . ARG A 1 227 ? -15.459 -11.707 10.340 1.00 95.44 227 ARG A O 1
ATOM 1818 N N . TRP A 1 228 ? -14.911 -13.826 9.816 1.00 95.88 228 TRP A N 1
ATOM 1819 C CA . TRP A 1 228 ? -13.472 -13.603 9.750 1.00 95.88 228 TRP A CA 1
ATOM 1820 C C . TRP A 1 228 ? -13.090 -13.089 8.361 1.00 95.88 228 TRP A C 1
ATOM 1822 O O . TRP A 1 228 ? -13.414 -13.703 7.347 1.00 95.88 228 TRP A O 1
ATOM 1832 N N . GLU A 1 229 ? -12.409 -11.954 8.326 1.00 97.12 229 GLU A N 1
ATOM 1833 C CA . GLU A 1 229 ? -11.723 -11.417 7.159 1.00 97.12 229 GLU A CA 1
ATOM 1834 C C . GLU A 1 229 ? -10.238 -11.756 7.297 1.00 97.12 229 GLU A C 1
ATOM 1836 O O . GLU A 1 229 ? -9.653 -11.593 8.371 1.00 97.12 229 GLU A O 1
ATOM 1841 N N . VAL A 1 230 ? -9.647 -12.271 6.219 1.00 97.81 230 VAL A N 1
ATOM 1842 C CA . VAL A 1 230 ? -8.253 -12.719 6.195 1.00 97.81 230 VAL A CA 1
ATOM 1843 C C . VAL A 1 230 ? -7.479 -11.874 5.203 1.00 97.81 230 VAL A C 1
ATOM 1845 O O . VAL A 1 230 ? -7.848 -11.786 4.033 1.00 97.81 230 VAL A O 1
ATOM 1848 N N . GLU A 1 231 ? -6.396 -11.279 5.679 1.00 97.75 231 GLU A N 1
ATOM 1849 C CA . GLU A 1 231 ? -5.427 -10.555 4.868 1.00 97.75 231 GLU A CA 1
ATOM 1850 C C . GLU A 1 231 ? -4.098 -11.309 4.903 1.00 97.75 231 GLU A C 1
ATOM 1852 O O . GLU A 1 231 ? -3.602 -11.654 5.979 1.00 97.75 231 GLU A O 1
ATOM 1857 N N . LEU A 1 232 ? -3.533 -11.585 3.728 1.00 97.56 232 LEU A N 1
ATOM 1858 C CA . LEU A 1 232 ? -2.271 -12.299 3.576 1.00 97.56 232 LEU A CA 1
ATOM 1859 C C . LEU A 1 232 ? -1.227 -11.365 2.968 1.00 97.56 232 LEU A C 1
ATOM 1861 O O . LEU A 1 232 ? -1.464 -10.715 1.954 1.00 97.56 232 LEU A O 1
ATOM 1865 N N . ALA A 1 233 ? -0.054 -11.324 3.585 1.00 96.69 233 ALA A N 1
ATOM 1866 C CA . ALA A 1 233 ? 1.102 -10.569 3.129 1.00 96.69 233 ALA A CA 1
ATOM 1867 C C . ALA A 1 233 ? 2.284 -11.536 2.946 1.00 96.69 233 ALA A C 1
ATOM 1869 O O . ALA A 1 233 ? 2.997 -11.816 3.917 1.00 96.69 233 ALA A O 1
ATOM 1870 N N . PRO A 1 234 ? 2.485 -12.091 1.736 1.00 95.31 234 PRO A N 1
ATOM 1871 C CA . PRO A 1 234 ? 3.622 -12.960 1.441 1.00 95.31 234 PRO A CA 1
ATOM 1872 C C . PRO A 1 234 ? 4.959 -12.240 1.667 1.00 95.31 234 PRO A C 1
ATOM 1874 O O . PRO A 1 234 ? 5.138 -11.111 1.214 1.00 95.31 234 PRO A O 1
ATOM 1877 N N . GLU A 1 235 ? 5.901 -12.885 2.357 1.00 93.69 235 GLU A N 1
ATOM 1878 C CA . GLU A 1 235 ? 7.246 -12.342 2.622 1.00 93.69 235 GLU A CA 1
ATOM 18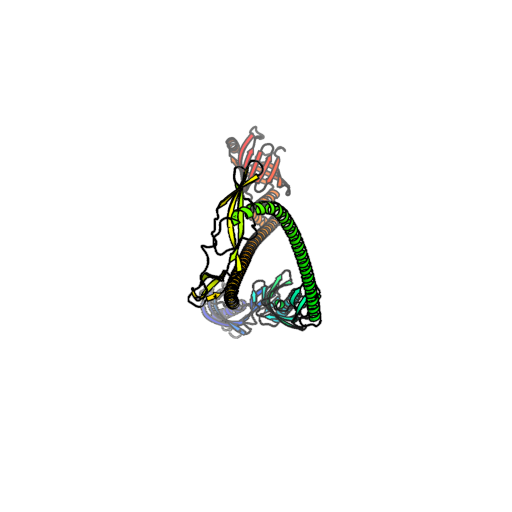79 C C . GLU A 1 235 ? 8.279 -12.873 1.623 1.00 93.69 235 GLU A C 1
ATOM 1881 O O . GLU A 1 235 ? 9.154 -12.132 1.177 1.00 93.69 235 GLU A O 1
ATOM 1886 N N . ASN A 1 236 ? 8.155 -14.139 1.224 1.00 90.81 236 ASN A N 1
ATOM 1887 C CA . ASN A 1 236 ? 8.841 -14.686 0.060 1.00 90.81 236 ASN A CA 1
ATOM 1888 C C . ASN A 1 236 ? 7.815 -14.928 -1.053 1.00 90.81 236 ASN A C 1
ATOM 1890 O O . ASN A 1 236 ? 6.652 -15.219 -0.795 1.00 90.81 236 ASN A O 1
ATOM 1894 N N . ASN A 1 237 ? 8.238 -14.798 -2.308 1.00 82.44 237 ASN A N 1
ATOM 1895 C CA . ASN A 1 237 ? 7.371 -15.071 -3.445 1.00 82.44 237 ASN A CA 1
ATOM 1896 C C . ASN A 1 237 ? 8.052 -16.084 -4.376 1.00 82.44 237 ASN A C 1
ATOM 1898 O O . ASN A 1 237 ? 8.777 -15.677 -5.282 1.00 82.44 237 ASN A O 1
ATOM 1902 N N . PRO A 1 238 ? 7.849 -17.399 -4.172 1.00 83.19 238 PRO A N 1
ATOM 1903 C CA . PRO A 1 238 ? 8.398 -18.418 -5.060 1.00 83.19 238 PRO A CA 1
ATOM 1904 C C . PRO A 1 238 ? 7.789 -18.359 -6.469 1.00 83.19 238 PRO A C 1
ATOM 1906 O O . PRO A 1 238 ? 8.341 -18.940 -7.398 1.00 83.19 238 PRO A O 1
ATOM 1909 N N . LEU A 1 239 ? 6.679 -17.638 -6.659 1.00 82.94 239 LEU A N 1
ATOM 1910 C CA . LEU A 1 239 ? 5.970 -17.570 -7.936 1.00 82.94 239 LEU A CA 1
ATOM 1911 C C . LEU A 1 239 ? 6.754 -16.787 -8.994 1.00 82.94 239 LEU A C 1
ATOM 1913 O O . LEU A 1 239 ? 6.571 -17.026 -10.184 1.00 82.94 239 LEU A O 1
ATOM 1917 N N . THR A 1 240 ? 7.630 -15.862 -8.591 1.00 78.50 240 THR A N 1
ATOM 1918 C CA . THR A 1 240 ? 8.401 -15.038 -9.537 1.00 78.50 240 THR A CA 1
ATOM 1919 C C . THR A 1 240 ? 9.542 -15.807 -10.193 1.00 78.50 240 THR A C 1
ATOM 1921 O O . THR A 1 240 ? 9.913 -15.496 -11.321 1.00 78.50 240 THR A O 1
ATOM 1924 N N . ALA A 1 241 ? 10.082 -16.824 -9.517 1.00 76.50 241 ALA A N 1
ATOM 1925 C CA . ALA A 1 241 ? 11.221 -17.595 -10.005 1.00 76.50 241 ALA A CA 1
ATOM 1926 C C . ALA A 1 241 ? 10.825 -18.756 -10.931 1.00 76.50 241 ALA A C 1
ATOM 1928 O O . ALA A 1 241 ? 11.682 -19.304 -11.618 1.00 76.50 241 ALA A O 1
ATOM 1929 N N . LEU A 1 242 ? 9.546 -19.148 -10.950 1.00 77.81 242 LEU A N 1
ATOM 1930 C CA . LEU A 1 242 ? 9.131 -20.453 -11.471 1.00 77.81 242 LEU A CA 1
ATOM 1931 C C . LEU A 1 242 ? 8.472 -20.423 -12.856 1.00 77.81 242 LEU A C 1
ATOM 1933 O O . LEU A 1 242 ? 7.916 -21.431 -13.263 1.00 77.81 242 LEU A O 1
ATOM 1937 N N . GLY A 1 243 ? 8.573 -19.336 -13.625 1.00 87.31 243 GLY A N 1
ATOM 1938 C CA . GLY A 1 243 ? 8.034 -19.284 -14.993 1.00 87.31 243 GLY A CA 1
ATOM 1939 C C . GLY A 1 243 ? 6.499 -19.358 -15.061 1.00 87.31 243 GLY A C 1
ATOM 1940 O O . GLY A 1 243 ? 5.802 -19.075 -14.084 1.00 87.31 243 GLY A O 1
ATOM 1941 N N . ARG A 1 244 ? 5.951 -19.696 -16.236 1.00 92.38 244 ARG A N 1
ATOM 1942 C CA . ARG A 1 244 ? 4.500 -19.792 -16.498 1.00 92.38 244 ARG A CA 1
ATOM 1943 C C . ARG A 1 244 ? 4.154 -21.058 -17.297 1.00 92.38 244 ARG A C 1
ATOM 1945 O O . ARG A 1 244 ? 5.007 -21.531 -18.048 1.00 92.38 244 ARG A O 1
ATOM 1952 N N . PRO A 1 245 ? 2.938 -21.618 -17.169 1.00 93.69 245 PRO A N 1
ATOM 1953 C CA . PRO A 1 245 ? 2.494 -22.727 -18.017 1.00 93.69 245 PRO A CA 1
ATOM 1954 C C . PRO A 1 245 ? 2.428 -22.343 -19.500 1.00 93.69 245 PRO A C 1
ATOM 1956 O O . PRO A 1 245 ? 2.218 -21.174 -19.825 1.00 93.69 245 PRO A O 1
ATOM 1959 N N . LEU A 1 246 ? 2.517 -23.329 -20.403 1.00 92.06 246 LEU A N 1
ATOM 1960 C CA . LEU A 1 246 ? 2.487 -23.095 -21.860 1.00 92.06 246 LEU A CA 1
ATOM 1961 C C . LEU A 1 246 ? 1.251 -22.309 -22.327 1.00 92.06 246 LEU A C 1
ATOM 1963 O O . LEU A 1 246 ? 1.359 -21.476 -23.219 1.00 92.06 246 LEU A O 1
ATOM 1967 N N . ALA A 1 247 ? 0.097 -22.523 -21.689 1.00 91.31 247 ALA A N 1
ATOM 1968 C CA . ALA A 1 247 ? -1.158 -21.852 -22.034 1.00 91.31 247 ALA A CA 1
ATOM 1969 C C . ALA A 1 247 ? -1.140 -20.320 -21.834 1.00 91.31 247 ALA A C 1
ATOM 1971 O O . ALA A 1 247 ? -2.051 -19.642 -22.295 1.00 91.31 247 ALA A O 1
ATOM 1972 N N . PHE A 1 248 ? -0.134 -19.773 -21.140 1.00 90.25 248 PHE A N 1
ATOM 1973 C CA . PHE A 1 248 ? 0.000 -18.332 -20.894 1.00 90.25 248 PHE A CA 1
ATOM 1974 C C . PHE A 1 248 ? 0.751 -17.579 -21.998 1.00 90.25 248 PHE A C 1
ATOM 1976 O O . PHE A 1 248 ? 0.810 -16.350 -21.949 1.00 90.25 248 PHE A O 1
ATOM 1983 N N . PHE A 1 249 ? 1.357 -18.280 -22.955 1.00 91.62 249 PHE A N 1
ATOM 1984 C CA . PHE A 1 249 ? 2.077 -17.650 -24.056 1.00 91.62 249 PHE A CA 1
ATOM 1985 C C . PHE A 1 249 ? 1.138 -17.490 -25.257 1.00 91.62 249 PHE A C 1
ATOM 1987 O O . PHE A 1 249 ? 0.636 -18.467 -25.809 1.00 91.62 249 PHE A O 1
ATOM 1994 N N . GLU A 1 250 ? 0.887 -16.243 -25.653 1.00 88.00 250 GLU A N 1
ATOM 1995 C CA . GLU A 1 250 ? 0.010 -15.900 -26.776 1.00 88.00 250 GLU A CA 1
ATOM 1996 C C . GLU A 1 250 ? 0.769 -16.004 -28.105 1.00 88.00 250 GLU A C 1
ATOM 1998 O O . GLU A 1 250 ? 1.263 -15.009 -28.631 1.00 88.00 250 GLU A O 1
ATOM 2003 N N . GLY A 1 251 ? 0.899 -17.215 -28.645 1.00 88.62 251 GLY A N 1
ATOM 2004 C CA . GLY A 1 251 ? 1.584 -17.441 -29.918 1.00 88.62 251 GLY A CA 1
ATOM 2005 C C . GLY A 1 251 ? 2.028 -18.884 -30.102 1.00 88.62 251 GLY A C 1
ATOM 2006 O O . GLY A 1 251 ? 1.603 -19.786 -29.376 1.00 88.62 251 GLY A O 1
ATOM 2007 N N . ARG A 1 252 ? 2.907 -19.115 -31.079 1.00 91.56 252 ARG A N 1
ATOM 2008 C CA . ARG A 1 252 ? 3.542 -20.424 -31.237 1.00 91.56 252 ARG A CA 1
ATOM 2009 C C . ARG A 1 252 ? 4.632 -20.564 -30.180 1.00 91.56 252 ARG A C 1
ATOM 2011 O O . ARG A 1 252 ? 5.563 -19.768 -30.136 1.00 91.56 252 ARG A O 1
ATOM 2018 N N . VAL A 1 253 ? 4.538 -21.586 -29.340 1.00 93.50 253 VAL A N 1
ATOM 2019 C CA . VAL A 1 253 ? 5.539 -21.845 -28.300 1.00 93.50 253 VAL A CA 1
ATOM 2020 C C . VAL A 1 253 ? 6.459 -22.961 -28.750 1.00 93.50 253 VAL A C 1
ATOM 2022 O O . VAL A 1 253 ? 5.997 -24.001 -29.209 1.00 93.50 253 VAL A O 1
ATOM 2025 N N . VAL A 1 254 ? 7.758 -22.742 -28.602 1.00 93.00 254 VAL A N 1
ATOM 2026 C CA . VAL A 1 254 ? 8.800 -23.687 -28.975 1.00 93.00 254 VAL A CA 1
ATOM 2027 C C . VAL A 1 254 ? 9.696 -23.909 -27.762 1.00 93.00 254 VAL A C 1
ATOM 2029 O O . VAL A 1 254 ? 10.205 -22.962 -27.165 1.00 93.00 254 VAL A O 1
ATOM 2032 N N . ILE A 1 255 ? 9.862 -25.168 -27.364 1.00 93.88 255 ILE A N 1
ATOM 2033 C CA . ILE A 1 255 ? 10.639 -25.519 -26.170 1.00 93.88 255 ILE A CA 1
ATOM 2034 C C . ILE A 1 255 ? 12.125 -25.570 -26.535 1.00 93.88 255 ILE A C 1
ATOM 2036 O O . ILE A 1 255 ? 12.502 -26.236 -27.501 1.00 93.88 255 ILE A O 1
ATOM 2040 N N . GLU A 1 256 ? 12.967 -24.902 -25.754 1.00 90.38 256 GLU A N 1
ATOM 2041 C CA . GLU A 1 256 ? 14.419 -24.890 -25.929 1.00 90.38 256 GLU A CA 1
ATOM 2042 C C . GLU A 1 256 ? 14.991 -26.320 -25.909 1.00 90.38 256 GLU A C 1
ATOM 2044 O O . GLU A 1 256 ? 14.677 -27.131 -25.036 1.00 90.38 256 GLU A O 1
ATOM 2049 N N . GLY A 1 257 ? 15.816 -26.647 -26.902 1.00 87.00 257 GLY A N 1
ATOM 2050 C CA . GLY A 1 257 ? 16.414 -27.964 -27.115 1.00 87.00 257 GLY A CA 1
ATOM 2051 C C . GLY A 1 257 ? 15.520 -28.974 -27.841 1.00 87.00 257 GLY A C 1
ATOM 2052 O O . GLY A 1 257 ? 16.003 -30.053 -28.195 1.00 87.00 257 GLY A O 1
ATOM 2053 N N . SER A 1 258 ? 14.248 -28.652 -28.094 1.00 90.81 258 SER A N 1
ATOM 2054 C CA . SER A 1 258 ? 13.347 -29.536 -28.841 1.00 90.81 258 SER A CA 1
ATOM 2055 C C . SER A 1 258 ? 13.714 -29.618 -30.329 1.00 90.81 258 SER A C 1
ATOM 2057 O O . SER A 1 258 ? 14.309 -28.706 -30.904 1.00 90.81 258 SER A O 1
ATOM 2059 N N . GLU A 1 259 ? 13.319 -30.711 -30.988 1.00 87.75 259 GLU A N 1
ATOM 2060 C CA . GLU A 1 259 ? 13.459 -30.849 -32.447 1.00 87.75 259 GLU A CA 1
ATOM 2061 C C . GLU A 1 259 ? 12.659 -29.773 -33.202 1.00 87.75 259 GLU A C 1
ATOM 2063 O O . GLU A 1 259 ? 13.071 -29.325 -34.271 1.00 87.75 259 GLU A O 1
ATOM 2068 N N . GLU A 1 260 ? 11.555 -29.293 -32.617 1.00 86.62 260 GLU A N 1
ATOM 2069 C CA . GLU A 1 260 ? 10.786 -28.176 -33.165 1.00 86.62 260 GLU A CA 1
ATOM 2070 C C . GLU A 1 260 ? 11.590 -26.868 -33.152 1.00 86.62 260 GLU A C 1
ATOM 2072 O O . GLU A 1 260 ? 11.561 -26.125 -34.135 1.00 86.62 260 GLU A O 1
ATOM 2077 N N . GLU A 1 261 ? 12.370 -26.612 -32.095 1.00 89.00 261 GLU A N 1
ATOM 2078 C CA . GLU A 1 261 ? 13.271 -25.458 -32.037 1.00 89.00 261 GLU A CA 1
ATOM 2079 C C . GLU A 1 261 ? 14.368 -25.533 -33.085 1.00 89.00 261 GLU A C 1
ATOM 2081 O O . GLU A 1 261 ? 14.611 -24.551 -33.789 1.00 89.00 261 GLU A O 1
ATOM 2086 N N . LYS A 1 262 ? 15.006 -26.697 -33.227 1.00 86.81 262 LYS A N 1
ATOM 2087 C CA . LYS A 1 262 ? 16.039 -26.899 -34.248 1.00 86.81 262 LYS A CA 1
ATOM 2088 C C . LYS A 1 262 ? 15.471 -26.652 -35.642 1.00 86.81 262 LYS A C 1
ATOM 2090 O O . LYS A 1 262 ? 16.031 -25.855 -36.390 1.00 86.81 262 LYS A O 1
ATOM 2095 N N . ALA A 1 263 ? 14.318 -27.243 -35.954 1.00 86.88 263 ALA A N 1
ATOM 2096 C CA . ALA A 1 263 ? 13.650 -27.057 -37.237 1.00 86.88 263 ALA A CA 1
ATOM 2097 C C . ALA A 1 263 ? 13.245 -25.592 -37.486 1.00 86.88 263 ALA A C 1
ATOM 2099 O O . ALA A 1 263 ? 13.371 -25.097 -38.610 1.00 86.88 263 ALA A O 1
ATOM 2100 N N . TRP A 1 264 ? 12.785 -24.881 -36.451 1.00 89.25 264 TRP A N 1
ATOM 2101 C CA . TRP A 1 264 ? 12.453 -23.458 -36.539 1.00 89.25 264 TRP A CA 1
ATOM 2102 C C . TRP A 1 264 ? 13.699 -22.591 -36.769 1.00 89.25 264 TRP A C 1
ATOM 2104 O O . TRP A 1 264 ? 13.708 -21.789 -37.706 1.00 89.25 264 TRP A O 1
ATOM 2114 N N . ARG A 1 265 ? 14.783 -22.803 -36.007 1.00 85.81 265 ARG A N 1
ATOM 2115 C CA . ARG A 1 265 ? 16.069 -22.106 -36.193 1.00 85.81 265 ARG A CA 1
ATOM 2116 C C . ARG A 1 265 ? 16.654 -22.368 -37.585 1.00 85.81 265 ARG A C 1
ATOM 2118 O O . ARG A 1 265 ? 17.123 -21.440 -38.239 1.00 85.81 265 ARG A O 1
ATOM 2125 N N . GLU A 1 266 ? 16.569 -23.598 -38.089 1.00 84.94 266 GLU A N 1
ATOM 2126 C CA . GLU A 1 266 ? 16.992 -23.950 -39.451 1.00 84.94 266 GLU A CA 1
ATOM 2127 C C . GLU A 1 266 ? 16.122 -23.291 -40.531 1.00 84.94 266 GLU A C 1
ATOM 2129 O O . GLU A 1 266 ? 16.631 -22.814 -41.549 1.00 84.94 266 GLU A O 1
ATOM 2134 N N . ALA A 1 267 ? 14.799 -23.250 -40.344 1.00 83.62 267 ALA A N 1
ATOM 2135 C CA . ALA A 1 267 ? 13.893 -22.545 -41.249 1.00 83.62 267 ALA A CA 1
ATOM 2136 C C . ALA A 1 267 ? 14.183 -21.036 -41.280 1.00 83.62 267 ALA A C 1
ATOM 2138 O O . ALA A 1 267 ? 14.196 -20.446 -42.361 1.00 83.62 267 ALA A O 1
ATOM 2139 N N . ARG A 1 268 ? 14.477 -20.432 -40.124 1.00 83.94 268 ARG A N 1
ATOM 2140 C CA . ARG A 1 268 ? 14.894 -19.032 -40.013 1.00 83.94 268 ARG A CA 1
ATOM 2141 C C . ARG A 1 268 ? 16.215 -18.780 -40.733 1.00 83.94 268 ARG A C 1
ATOM 2143 O O . ARG A 1 268 ? 16.264 -17.915 -41.600 1.00 83.94 268 ARG A O 1
ATOM 2150 N N . HIS A 1 269 ? 17.246 -19.572 -40.448 1.00 81.19 269 HIS A N 1
ATOM 2151 C CA . HIS A 1 269 ? 18.551 -19.431 -41.094 1.00 81.19 269 HIS A CA 1
ATOM 2152 C C . HIS A 1 269 ? 18.447 -19.562 -42.625 1.00 81.19 269 HIS A C 1
ATOM 2154 O O . HIS A 1 269 ? 19.105 -18.834 -43.365 1.00 81.19 269 HIS A O 1
ATOM 2160 N N . ARG A 1 270 ? 17.561 -20.436 -43.128 1.00 84.69 270 ARG A N 1
ATOM 2161 C CA . ARG A 1 270 ? 17.250 -20.512 -44.566 1.00 84.69 270 ARG A CA 1
ATOM 2162 C C . ARG A 1 270 ? 16.628 -19.222 -45.107 1.00 84.69 270 ARG A C 1
ATOM 2164 O O . ARG A 1 270 ? 17.084 -18.748 -46.142 1.00 84.69 270 ARG A O 1
ATOM 2171 N N . ARG A 1 271 ? 15.643 -18.636 -44.416 1.00 84.12 271 ARG A N 1
ATOM 2172 C CA . ARG A 1 271 ? 15.028 -17.356 -44.822 1.00 84.12 271 ARG A CA 1
ATOM 2173 C C . ARG A 1 271 ? 16.039 -16.210 -44.818 1.00 84.12 271 ARG A C 1
ATOM 2175 O O . ARG A 1 271 ? 16.083 -15.446 -45.773 1.00 84.12 271 ARG A O 1
ATOM 2182 N N . GLU A 1 272 ? 16.885 -16.123 -43.793 1.00 82.50 272 GLU A N 1
ATOM 2183 C CA . GLU A 1 272 ? 17.935 -15.099 -43.705 1.00 82.50 272 GLU A CA 1
ATOM 2184 C C . GLU A 1 272 ? 18.966 -15.243 -44.834 1.00 82.50 272 GLU A C 1
ATOM 2186 O O . GLU A 1 272 ? 19.358 -14.250 -45.445 1.00 82.50 272 GLU A O 1
ATOM 2191 N N . LEU A 1 273 ? 19.360 -16.476 -45.175 1.00 84.19 273 LEU A N 1
ATOM 2192 C CA . LEU A 1 273 ? 20.220 -16.739 -46.331 1.00 84.19 273 LEU A CA 1
ATOM 2193 C C . LEU A 1 273 ? 19.548 -16.351 -47.656 1.00 84.19 273 LEU A C 1
ATOM 2195 O O . LEU A 1 273 ? 20.211 -15.804 -48.534 1.00 84.19 273 LEU A O 1
ATOM 2199 N N . GLU A 1 274 ? 18.254 -16.624 -47.824 1.00 83.50 274 GLU A N 1
ATOM 2200 C CA . GLU A 1 274 ? 17.499 -16.218 -49.016 1.00 83.50 274 GLU A CA 1
ATOM 2201 C C . GLU A 1 274 ? 17.365 -14.693 -49.124 1.00 83.50 274 GLU A C 1
ATOM 2203 O O . GLU A 1 274 ? 17.543 -14.138 -50.209 1.00 83.50 274 GLU A O 1
ATOM 2208 N N . GLU A 1 275 ? 17.116 -13.991 -48.018 1.00 83.62 275 GLU A N 1
ATOM 2209 C CA . GLU A 1 275 ? 17.091 -12.526 -47.995 1.00 83.62 275 GLU A CA 1
ATOM 2210 C C . GLU A 1 275 ? 18.469 -11.918 -48.255 1.00 83.62 275 GLU A C 1
ATOM 2212 O O . GLU A 1 275 ? 18.575 -10.946 -49.006 1.00 83.62 275 GLU A O 1
ATOM 2217 N N . MET A 1 276 ? 19.531 -12.496 -47.688 1.00 77.38 276 MET A N 1
ATOM 2218 C CA . MET A 1 276 ? 20.902 -12.070 -47.960 1.00 77.38 276 MET A CA 1
ATOM 2219 C C . MET A 1 276 ? 21.235 -12.237 -49.446 1.00 77.38 276 MET A C 1
ATOM 2221 O O . MET A 1 276 ? 21.759 -11.304 -50.050 1.00 77.38 276 MET A O 1
ATOM 2225 N N . LYS A 1 277 ? 20.863 -13.371 -50.056 1.00 82.75 277 LYS A N 1
ATOM 2226 C CA . LYS A 1 277 ? 21.021 -13.596 -51.502 1.00 82.75 277 LYS A CA 1
ATOM 2227 C C . LYS A 1 277 ? 20.248 -12.570 -52.324 1.00 82.75 277 LYS A C 1
ATOM 2229 O O . LYS A 1 277 ? 20.831 -11.950 -53.203 1.00 82.75 277 LYS A O 1
ATOM 2234 N N . ARG A 1 278 ? 18.980 -12.305 -51.991 1.00 82.06 278 ARG A N 1
ATOM 2235 C CA . ARG A 1 278 ? 18.180 -11.270 -52.671 1.00 82.06 278 ARG A CA 1
ATOM 2236 C C . ARG A 1 278 ? 18.804 -9.880 -52.555 1.00 82.06 278 ARG A C 1
ATOM 2238 O O . ARG A 1 278 ? 18.766 -9.115 -53.513 1.00 82.06 278 ARG A O 1
ATOM 2245 N N . ARG A 1 279 ? 19.382 -9.536 -51.398 1.00 80.44 279 ARG A N 1
ATOM 2246 C CA . ARG A 1 279 ? 20.100 -8.263 -51.213 1.00 80.44 279 ARG A CA 1
ATOM 2247 C C . ARG A 1 279 ? 21.374 -8.205 -52.052 1.00 80.44 279 ARG A C 1
ATOM 2249 O O . ARG A 1 279 ? 21.613 -7.177 -52.676 1.00 80.44 279 ARG A O 1
ATOM 2256 N N . GLN A 1 280 ? 22.144 -9.290 -52.104 1.00 79.12 280 GLN A N 1
ATOM 2257 C CA . GLN A 1 280 ? 23.342 -9.385 -52.942 1.00 79.12 280 GLN A CA 1
ATOM 2258 C C . GLN A 1 280 ? 23.002 -9.259 -54.430 1.00 79.12 280 GLN A C 1
ATOM 2260 O O . GLN A 1 280 ? 23.614 -8.449 -55.115 1.00 79.12 280 GLN A O 1
ATOM 2265 N N . GLU A 1 281 ? 21.974 -9.959 -54.911 1.00 82.50 281 GLU A N 1
ATOM 2266 C CA . GLU A 1 281 ? 21.494 -9.849 -56.295 1.00 82.50 281 GLU A CA 1
ATOM 2267 C C . GLU A 1 281 ? 21.041 -8.418 -56.630 1.00 82.50 281 GLU A C 1
ATOM 2269 O O . GLU A 1 281 ? 21.357 -7.891 -57.696 1.00 82.50 281 GLU A O 1
ATOM 2274 N N . LEU A 1 282 ? 20.340 -7.749 -55.706 1.00 83.50 282 LEU A N 1
ATOM 2275 C CA . LEU A 1 282 ? 19.903 -6.364 -55.893 1.00 83.50 282 LEU A CA 1
ATOM 2276 C C . LEU A 1 282 ? 21.086 -5.378 -55.913 1.00 83.50 282 LEU A C 1
ATOM 2278 O O . LEU A 1 282 ? 21.078 -4.411 -56.676 1.00 83.50 282 LEU A O 1
ATOM 2282 N N . GLU A 1 283 ? 22.104 -5.597 -55.079 1.00 81.00 283 GLU A N 1
ATOM 2283 C CA . GLU A 1 283 ? 23.334 -4.800 -55.088 1.00 81.00 283 GLU A CA 1
ATOM 2284 C C . GLU A 1 283 ? 24.171 -5.038 -56.347 1.00 81.00 283 GLU A C 1
ATOM 2286 O O . GLU A 1 283 ? 24.698 -4.080 -56.912 1.00 81.00 283 GLU A O 1
ATOM 2291 N N . GLU A 1 284 ? 24.263 -6.277 -56.829 1.00 79.69 284 GLU A N 1
ATOM 2292 C CA . GLU A 1 284 ? 24.921 -6.595 -58.097 1.00 79.69 284 GLU A CA 1
ATOM 2293 C C . GLU A 1 284 ? 24.206 -5.933 -59.278 1.00 79.69 284 GLU A C 1
ATOM 2295 O O . GLU A 1 284 ? 24.865 -5.321 -60.119 1.00 79.69 284 GLU A O 1
ATOM 2300 N N . GLN A 1 285 ? 22.869 -5.949 -59.304 1.00 80.12 285 GLN A N 1
ATOM 2301 C CA . GLN A 1 285 ? 22.086 -5.225 -60.311 1.00 80.12 285 GLN A CA 1
ATOM 2302 C C . GLN A 1 285 ? 22.344 -3.715 -60.269 1.00 80.12 285 GLN A C 1
ATOM 2304 O O . GLN A 1 285 ? 22.512 -3.089 -61.318 1.00 80.12 285 GLN A O 1
ATOM 2309 N N . LYS A 1 286 ? 22.434 -3.120 -59.072 1.00 81.12 286 LYS A N 1
ATOM 2310 C CA . LYS A 1 286 ? 22.779 -1.697 -58.920 1.00 81.12 286 LYS A CA 1
ATOM 2311 C C . LYS A 1 286 ? 24.186 -1.393 -59.430 1.00 81.12 286 LYS A C 1
ATOM 2313 O O . LYS A 1 286 ? 24.352 -0.453 -60.201 1.00 81.12 286 LYS A O 1
ATOM 2318 N N . ARG A 1 287 ? 25.182 -2.214 -59.080 1.00 78.69 287 ARG A N 1
ATOM 2319 C CA . ARG A 1 287 ? 26.563 -2.045 -59.568 1.00 78.69 287 ARG A CA 1
ATOM 2320 C C . ARG A 1 287 ? 26.656 -2.185 -61.086 1.00 78.69 287 ARG A C 1
ATOM 2322 O O . ARG A 1 287 ? 27.390 -1.432 -61.718 1.00 78.69 287 ARG A O 1
ATOM 2329 N N . GLN A 1 288 ? 25.909 -3.112 -61.685 1.00 77.31 288 GLN A N 1
ATOM 2330 C CA . GLN A 1 288 ? 25.866 -3.265 -63.142 1.00 77.31 288 GLN A CA 1
ATOM 2331 C C . GLN A 1 288 ? 25.237 -2.049 -63.836 1.00 77.31 288 GLN A C 1
ATOM 2333 O O . GLN A 1 288 ? 25.751 -1.607 -64.863 1.00 77.31 288 GLN A O 1
ATOM 2338 N N . ALA A 1 289 ? 24.177 -1.470 -63.265 1.00 81.06 289 ALA A N 1
ATOM 2339 C CA . ALA A 1 289 ? 23.568 -0.249 -63.790 1.00 81.06 289 ALA A CA 1
ATOM 2340 C C . ALA A 1 289 ? 24.518 0.961 -63.696 1.00 81.06 289 ALA A C 1
ATOM 2342 O O . ALA A 1 289 ? 24.683 1.693 -64.672 1.00 81.06 289 ALA A O 1
ATOM 2343 N N . GLU A 1 290 ? 25.207 1.134 -62.564 1.00 79.00 290 GLU A N 1
ATOM 2344 C CA . GLU A 1 290 ? 26.186 2.215 -62.369 1.00 79.00 290 GLU A CA 1
ATOM 2345 C C . GLU A 1 290 ? 27.381 2.104 -63.329 1.00 79.00 290 GLU A C 1
ATOM 2347 O O . GLU A 1 290 ? 27.826 3.107 -63.893 1.00 79.00 290 GLU A O 1
ATOM 2352 N N . LEU A 1 291 ? 27.878 0.885 -63.569 1.00 79.50 291 LEU A N 1
ATOM 2353 C CA . LEU A 1 291 ? 28.942 0.639 -64.547 1.00 79.50 291 LEU A CA 1
ATOM 2354 C C . LEU A 1 291 ? 28.489 0.973 -65.976 1.00 79.50 291 LEU A C 1
ATOM 2356 O O . LEU A 1 291 ? 29.228 1.634 -66.707 1.00 79.50 291 LEU A O 1
ATOM 2360 N N . ALA A 1 292 ? 27.267 0.594 -66.360 1.00 78.50 292 ALA A N 1
ATOM 2361 C CA . ALA A 1 292 ? 26.717 0.911 -67.677 1.00 78.50 292 ALA A CA 1
ATOM 2362 C C . ALA A 1 292 ? 26.546 2.430 -67.893 1.00 78.50 292 ALA A C 1
ATOM 2364 O O . ALA A 1 292 ? 26.871 2.952 -68.964 1.00 78.50 292 ALA A O 1
ATOM 2365 N N . GLU A 1 293 ? 26.099 3.168 -66.873 1.00 78.62 293 GLU A N 1
ATOM 2366 C CA . GLU A 1 293 ? 26.005 4.631 -66.935 1.00 78.62 293 GLU A CA 1
ATOM 2367 C C . GLU A 1 293 ? 27.380 5.308 -67.007 1.00 78.62 293 GLU A C 1
ATOM 2369 O O . GLU A 1 293 ? 27.556 6.283 -67.748 1.00 78.62 293 GLU A O 1
ATOM 2374 N N . ALA A 1 294 ? 28.368 4.798 -66.267 1.00 78.00 294 ALA A N 1
ATOM 2375 C CA . ALA A 1 294 ? 29.736 5.305 -66.302 1.00 78.00 294 ALA A CA 1
ATOM 2376 C C . ALA A 1 294 ? 30.388 5.093 -67.680 1.00 78.00 294 ALA A C 1
ATOM 2378 O O . ALA A 1 294 ? 31.038 6.004 -68.203 1.00 78.00 294 ALA A O 1
ATOM 2379 N N . GLU A 1 295 ? 30.175 3.935 -68.310 1.00 78.94 295 GLU A N 1
ATOM 2380 C CA . GLU A 1 295 ? 30.655 3.658 -69.669 1.00 78.94 295 GLU A CA 1
ATOM 2381 C C . GLU A 1 295 ? 29.984 4.548 -70.721 1.00 78.94 295 GLU A C 1
ATOM 2383 O O . GLU A 1 295 ? 30.662 5.082 -71.605 1.00 78.94 295 GLU A O 1
ATOM 2388 N N . HIS A 1 296 ? 28.673 4.778 -70.610 1.00 75.12 296 HIS A N 1
ATOM 2389 C CA . HIS A 1 296 ? 27.958 5.680 -71.513 1.00 75.12 296 HIS A CA 1
ATOM 2390 C C . HIS A 1 296 ? 28.486 7.122 -71.414 1.00 75.12 296 HIS A C 1
ATOM 2392 O O . HIS A 1 296 ? 28.632 7.816 -72.424 1.00 75.12 296 HIS A O 1
ATOM 2398 N N . ARG A 1 297 ? 28.828 7.573 -70.201 1.00 76.69 297 ARG A N 1
ATOM 2399 C CA . ARG A 1 297 ? 29.395 8.909 -69.959 1.00 76.69 297 ARG A CA 1
ATOM 2400 C C . ARG A 1 297 ? 30.797 9.054 -70.559 1.00 76.69 297 ARG A C 1
ATOM 2402 O O . ARG A 1 297 ? 31.073 10.063 -71.205 1.00 76.69 297 ARG A O 1
ATOM 2409 N N . ARG A 1 298 ? 31.639 8.018 -70.440 1.00 74.56 298 ARG A N 1
ATOM 2410 C CA . ARG A 1 298 ? 32.984 7.987 -71.047 1.00 74.56 298 ARG A CA 1
ATOM 2411 C C . ARG A 1 298 ? 32.944 8.083 -72.575 1.00 74.56 298 ARG A C 1
ATOM 2413 O O . ARG A 1 298 ? 33.681 8.883 -73.142 1.00 74.56 298 ARG A O 1
ATOM 2420 N N . ARG A 1 299 ? 32.033 7.365 -73.244 1.00 73.94 299 ARG A N 1
ATOM 2421 C CA . ARG A 1 299 ? 31.912 7.401 -74.719 1.00 73.94 299 ARG A CA 1
ATOM 2422 C C . ARG A 1 299 ? 31.514 8.778 -75.267 1.00 73.94 299 ARG A C 1
ATOM 2424 O O . ARG A 1 299 ? 31.998 9.190 -76.319 1.00 73.94 299 ARG A O 1
ATOM 2431 N N . LEU A 1 300 ? 30.659 9.507 -74.549 1.00 73.19 300 LEU A N 1
ATOM 2432 C CA . LEU A 1 300 ? 30.230 10.863 -74.921 1.00 73.19 300 LEU A CA 1
ATOM 2433 C C . LEU A 1 300 ? 31.346 11.904 -74.761 1.00 73.19 300 LEU A C 1
ATOM 2435 O O . LEU A 1 300 ? 31.441 12.842 -75.554 1.00 73.19 300 LEU A O 1
ATOM 2439 N N . GLU A 1 301 ? 32.192 11.748 -73.744 1.00 71.25 301 GLU A N 1
ATOM 2440 C CA . GLU A 1 301 ? 33.352 12.618 -73.536 1.00 71.25 301 GLU A CA 1
ATOM 2441 C C . GLU A 1 301 ? 34.470 12.342 -74.548 1.00 71.25 301 GLU A C 1
ATOM 2443 O O . GLU A 1 301 ? 35.081 13.288 -75.049 1.00 71.25 301 GLU A O 1
ATOM 2448 N N . GLU A 1 302 ? 34.693 11.079 -74.918 1.00 70.00 302 GLU A N 1
ATOM 2449 C CA . GLU A 1 302 ? 35.647 10.703 -75.969 1.00 70.00 302 GLU A CA 1
ATOM 2450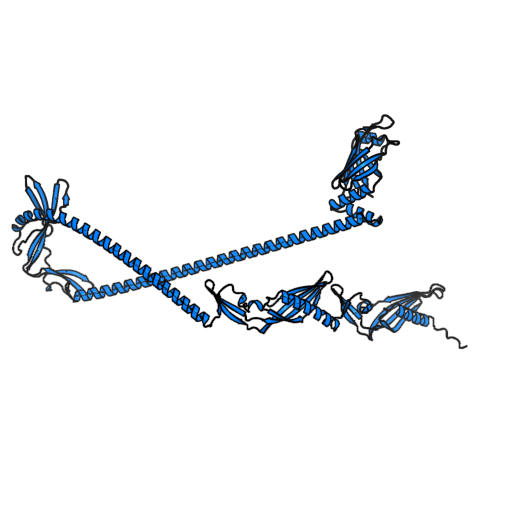 C C . GLU A 1 302 ? 35.241 11.250 -77.348 1.00 70.00 302 GLU A C 1
ATOM 2452 O O . GLU A 1 302 ? 36.085 11.809 -78.052 1.00 70.00 302 GLU A O 1
ATOM 2457 N N . GLN A 1 303 ? 33.952 11.205 -77.712 1.00 68.94 303 GLN A N 1
ATOM 2458 C CA . GLN A 1 303 ? 33.468 11.791 -78.973 1.00 68.94 303 GLN A CA 1
ATOM 2459 C C . GLN A 1 303 ? 33.678 13.309 -79.048 1.00 68.94 303 GLN A C 1
ATOM 2461 O O . GLN A 1 303 ? 34.130 13.822 -80.072 1.00 68.94 303 GLN A O 1
ATOM 2466 N N . LYS A 1 304 ? 33.415 14.039 -77.957 1.00 66.69 304 LYS A N 1
ATOM 2467 C CA . LYS A 1 304 ? 33.591 15.502 -77.925 1.00 66.69 304 LYS A CA 1
ATOM 2468 C C . LYS A 1 304 ? 35.059 15.927 -77.974 1.00 66.69 304 LYS A C 1
ATOM 2470 O O . LYS A 1 304 ? 35.367 16.985 -78.521 1.00 66.69 304 LYS A O 1
ATOM 2475 N N . ARG A 1 305 ? 35.969 15.115 -77.425 1.00 61.88 305 ARG A N 1
ATOM 2476 C CA . ARG A 1 305 ? 37.418 15.371 -77.497 1.00 61.88 305 ARG A CA 1
ATOM 2477 C C . ARG A 1 305 ? 37.971 15.138 -78.907 1.00 61.88 305 ARG A C 1
ATOM 2479 O O . ARG A 1 305 ? 38.775 15.942 -79.369 1.00 61.88 305 ARG A O 1
ATOM 2486 N N . ALA A 1 306 ? 37.482 14.122 -79.618 1.00 62.19 306 ALA A N 1
ATOM 2487 C CA . ALA A 1 306 ? 37.935 13.807 -80.974 1.00 62.19 306 ALA A CA 1
ATOM 2488 C C . ALA A 1 306 ? 37.556 14.878 -82.025 1.00 62.19 306 ALA A C 1
ATOM 2490 O O . ALA A 1 306 ? 38.361 15.191 -82.903 1.00 62.19 306 ALA A O 1
ATOM 2491 N N . GLU A 1 307 ? 36.367 15.489 -81.936 1.00 63.69 307 GLU A N 1
ATOM 2492 C CA . GLU A 1 307 ? 35.931 16.522 -82.898 1.00 63.69 307 GLU A CA 1
ATOM 2493 C C . GLU A 1 307 ? 36.671 17.864 -82.741 1.00 63.69 307 GLU A C 1
ATOM 2495 O O . GLU A 1 307 ? 36.914 18.563 -83.730 1.00 63.69 307 GLU A O 1
ATOM 2500 N N . ALA A 1 308 ? 37.071 18.223 -81.516 1.00 57.16 308 ALA A N 1
ATOM 2501 C CA . ALA A 1 308 ? 37.797 19.463 -81.241 1.00 57.16 308 ALA A CA 1
ATOM 2502 C C . ALA A 1 308 ? 39.259 19.417 -81.734 1.00 57.16 308 ALA A C 1
ATOM 2504 O O . ALA A 1 308 ? 39.769 20.414 -82.251 1.00 57.16 308 ALA A O 1
ATOM 2505 N N . GLU A 1 309 ? 39.923 18.258 -81.646 1.00 60.91 309 GLU A N 1
ATOM 2506 C CA . GLU A 1 309 ? 41.304 18.083 -82.124 1.00 60.91 309 GLU A CA 1
ATOM 2507 C C . GLU A 1 309 ? 41.421 18.084 -83.660 1.00 60.91 309 GLU A C 1
ATOM 2509 O O . GLU A 1 309 ? 42.439 18.518 -84.206 1.00 60.91 309 GLU A O 1
ATOM 2514 N N . ALA A 1 310 ? 40.379 17.656 -84.381 1.00 54.69 310 ALA A N 1
ATOM 2515 C CA . ALA A 1 310 ? 40.406 17.563 -85.842 1.00 54.69 310 ALA A CA 1
ATOM 2516 C C . ALA A 1 310 ? 40.423 18.936 -86.547 1.00 54.69 310 ALA A C 1
ATOM 2518 O O . ALA A 1 310 ? 41.129 19.105 -87.541 1.00 54.69 310 ALA A O 1
ATOM 2519 N N . ARG A 1 311 ? 39.699 19.943 -86.031 1.00 60.28 311 ARG A N 1
ATOM 2520 C CA . ARG A 1 311 ? 39.650 21.295 -86.636 1.00 60.28 311 ARG A CA 1
ATOM 2521 C C . ARG A 1 311 ? 40.940 22.092 -86.432 1.00 60.28 311 ARG A C 1
ATOM 2523 O O . ARG A 1 311 ? 41.364 22.805 -87.333 1.00 60.28 311 ARG A O 1
ATOM 2530 N N . ARG A 1 312 ? 41.601 21.920 -85.285 1.00 55.91 312 ARG A N 1
ATOM 2531 C CA . ARG A 1 312 ? 42.839 22.637 -84.930 1.00 55.91 312 ARG A CA 1
ATOM 2532 C C . ARG A 1 312 ? 44.069 22.166 -85.716 1.00 55.91 312 ARG A C 1
ATOM 2534 O O . ARG A 1 312 ? 44.975 22.954 -85.970 1.00 55.91 312 ARG A O 1
ATOM 2541 N N . ARG A 1 313 ? 44.094 20.904 -86.164 1.00 56.16 313 ARG A N 1
ATOM 2542 C CA . ARG A 1 313 ? 45.213 20.342 -86.947 1.00 56.16 313 ARG A CA 1
ATOM 2543 C C . ARG A 1 313 ? 45.280 20.826 -88.404 1.00 56.16 313 ARG A C 1
ATOM 2545 O O . ARG A 1 313 ? 46.363 20.789 -88.981 1.00 56.16 313 ARG A O 1
ATOM 2552 N N . ALA A 1 314 ? 44.178 21.290 -88.998 1.00 57.25 314 ALA A N 1
ATOM 2553 C CA . ALA A 1 314 ? 44.142 21.676 -90.415 1.00 57.25 314 ALA A CA 1
ATOM 2554 C C . ALA A 1 314 ? 44.779 23.055 -90.696 1.00 57.25 314 ALA A C 1
ATOM 2556 O O . ALA A 1 314 ? 45.521 23.196 -91.664 1.00 57.25 314 ALA A O 1
ATOM 2557 N N . GLU A 1 315 ? 44.560 24.055 -89.836 1.00 59.91 315 GLU A N 1
ATOM 2558 C CA . GLU A 1 315 ? 45.089 25.421 -90.030 1.00 59.91 315 GLU A CA 1
ATOM 2559 C C . GLU A 1 315 ? 46.599 25.538 -89.748 1.00 59.91 315 GLU A C 1
ATOM 2561 O O . GLU A 1 315 ? 47.292 26.356 -90.354 1.00 59.91 315 GLU A O 1
ATOM 2566 N N . LEU A 1 316 ? 47.151 24.678 -88.885 1.00 57.59 316 LEU A N 1
ATOM 2567 C CA . LEU A 1 316 ? 48.577 24.689 -88.532 1.00 57.59 316 LEU A CA 1
ATOM 2568 C C . LEU A 1 316 ? 49.502 24.105 -89.604 1.00 57.59 316 LEU A C 1
ATOM 2570 O O . LEU A 1 316 ? 50.676 24.476 -89.685 1.00 57.59 316 LEU A O 1
ATOM 2574 N N . ALA A 1 317 ? 48.986 23.216 -90.453 1.00 56.94 317 ALA A N 1
ATOM 2575 C CA . ALA A 1 317 ? 49.781 22.520 -91.461 1.00 56.94 317 ALA A CA 1
ATOM 2576 C C . ALA A 1 317 ? 50.194 23.413 -92.654 1.00 56.94 317 ALA A C 1
ATOM 2578 O O . ALA A 1 317 ? 51.191 23.128 -93.322 1.00 56.94 317 ALA A O 1
ATOM 2579 N N . GLU A 1 318 ? 49.466 24.500 -92.937 1.00 64.00 318 GLU A N 1
ATOM 2580 C CA . GLU A 1 318 ? 49.741 25.387 -94.081 1.00 64.00 318 GLU A CA 1
ATOM 2581 C C . GLU A 1 318 ? 50.808 26.450 -93.774 1.00 64.00 318 GLU A C 1
ATOM 2583 O O . GLU A 1 318 ? 51.680 26.730 -94.601 1.00 64.00 318 GLU A O 1
ATOM 2588 N N . LEU A 1 319 ? 50.825 26.962 -92.542 1.00 62.34 319 LEU A N 1
ATOM 2589 C CA . LEU A 1 319 ? 51.827 27.920 -92.071 1.00 62.34 319 LEU A CA 1
ATOM 2590 C C . LEU A 1 319 ? 53.224 27.277 -91.932 1.00 62.34 319 LEU A C 1
ATOM 2592 O O . LEU A 1 319 ? 54.243 27.931 -92.164 1.00 62.34 319 LEU A O 1
ATOM 2596 N N . ALA A 1 320 ? 53.294 25.978 -91.613 1.00 58.12 320 ALA A N 1
ATOM 2597 C CA . ALA A 1 320 ? 54.552 25.282 -91.325 1.00 58.12 320 ALA A CA 1
ATOM 2598 C C . ALA A 1 320 ? 55.433 25.079 -92.571 1.00 58.12 320 ALA A C 1
ATOM 2600 O O . ALA A 1 320 ? 56.666 25.105 -92.503 1.00 58.12 320 ALA A O 1
ATOM 2601 N N . ARG A 1 321 ? 54.801 24.982 -93.747 1.00 62.16 321 ARG A N 1
ATOM 2602 C CA . ARG A 1 321 ? 55.471 24.766 -95.036 1.00 62.16 321 ARG A CA 1
ATOM 2603 C C . ARG A 1 321 ? 56.275 25.987 -95.507 1.00 62.16 321 ARG A C 1
ATOM 2605 O O . ARG A 1 321 ? 57.323 25.820 -96.125 1.00 62.16 321 ARG A O 1
ATOM 2612 N N . GLN A 1 322 ? 55.827 27.204 -95.185 1.00 63.72 322 GLN A N 1
ATOM 2613 C CA . GLN A 1 322 ? 56.492 28.454 -95.589 1.00 63.72 322 GLN A CA 1
ATOM 2614 C C . GLN A 1 322 ? 57.702 28.804 -94.703 1.00 63.72 322 GLN A C 1
ATOM 2616 O O . GLN A 1 322 ? 58.659 29.415 -95.181 1.00 63.72 322 GLN A O 1
ATOM 2621 N N . LEU A 1 323 ? 57.712 28.366 -93.437 1.00 63.69 323 LEU A N 1
ATOM 2622 C CA . LEU A 1 323 ? 58.800 28.648 -92.493 1.00 63.69 323 LEU A CA 1
ATOM 2623 C C . LEU A 1 323 ? 60.060 27.785 -92.738 1.00 63.69 323 LEU A C 1
ATOM 2625 O O . LEU A 1 323 ? 61.185 28.249 -92.544 1.00 63.69 323 LEU A O 1
ATOM 2629 N N . ARG A 1 324 ? 59.890 26.556 -93.248 1.00 61.34 324 ARG A N 1
ATOM 2630 C CA . ARG A 1 324 ? 60.979 25.606 -93.569 1.00 61.34 324 ARG A CA 1
ATOM 2631 C C . ARG A 1 324 ? 62.010 26.146 -94.565 1.00 61.34 324 ARG A C 1
ATOM 2633 O O . ARG A 1 324 ? 63.201 25.913 -94.386 1.00 61.34 324 ARG A O 1
ATOM 2640 N N . GLY A 1 325 ? 61.581 26.899 -95.580 1.00 58.91 325 GLY A N 1
ATOM 2641 C CA . GLY A 1 325 ? 62.472 27.421 -96.628 1.00 58.91 325 GLY A CA 1
ATOM 2642 C C . GLY A 1 325 ? 63.489 28.464 -96.146 1.00 58.91 325 GLY A C 1
ATOM 2643 O O . GLY A 1 325 ? 64.507 28.669 -96.800 1.00 58.91 325 GLY A O 1
ATOM 2644 N N . ARG A 1 326 ? 63.252 29.107 -94.993 1.00 64.75 326 ARG A N 1
ATOM 2645 C CA . ARG A 1 326 ? 64.120 30.169 -94.454 1.00 64.75 326 ARG A CA 1
ATOM 2646 C C . ARG A 1 326 ? 65.194 29.674 -93.480 1.00 64.75 326 ARG A C 1
ATOM 2648 O O . ARG A 1 326 ? 66.242 30.300 -93.388 1.00 64.75 326 ARG A O 1
ATOM 2655 N N . LEU A 1 327 ? 64.963 28.561 -92.778 1.00 59.75 327 LEU A N 1
ATOM 2656 C CA . LEU A 1 327 ? 65.878 28.040 -91.746 1.00 59.75 327 LEU A CA 1
ATOM 2657 C C . LEU A 1 327 ? 67.104 27.302 -92.317 1.00 59.75 32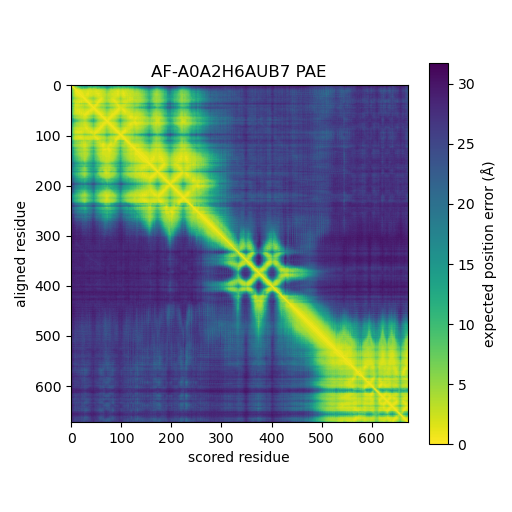7 LEU A C 1
ATOM 2659 O O . LEU A 1 327 ? 68.128 27.208 -91.647 1.00 59.75 327 LEU A O 1
ATOM 2663 N N . ALA A 1 328 ? 67.043 26.828 -93.564 1.00 56.22 328 ALA A N 1
ATOM 2664 C CA . ALA A 1 328 ? 68.131 26.079 -94.200 1.00 56.22 328 ALA A CA 1
ATOM 2665 C C . ALA A 1 328 ? 69.352 26.935 -94.619 1.00 56.22 328 ALA A C 1
ATOM 2667 O O . ALA A 1 328 ? 70.399 26.380 -94.932 1.00 56.22 328 ALA A O 1
ATOM 2668 N N . LEU A 1 329 ? 69.252 28.272 -94.614 1.00 54.19 329 LEU A N 1
ATOM 2669 C CA . LEU A 1 329 ? 70.315 29.187 -95.069 1.00 54.19 329 LEU A CA 1
ATOM 2670 C C . LEU A 1 329 ? 71.284 29.653 -93.952 1.00 54.19 329 LEU A C 1
ATOM 2672 O O . LEU A 1 329 ? 72.201 30.413 -94.250 1.00 54.19 329 LEU A O 1
ATOM 2676 N N . GLY A 1 330 ? 71.106 29.227 -92.687 1.00 55.03 330 GLY A N 1
ATOM 2677 C CA . GLY A 1 330 ? 71.777 29.841 -91.520 1.00 55.03 330 GLY A CA 1
ATOM 2678 C C . GLY A 1 330 ? 72.566 28.949 -90.539 1.00 55.03 330 GLY A C 1
ATOM 2679 O O . GLY A 1 330 ? 73.086 29.492 -89.569 1.00 55.03 330 GLY A O 1
ATOM 2680 N N . LEU A 1 331 ? 72.686 27.625 -90.725 1.00 58.66 331 LEU A N 1
ATOM 2681 C CA . LEU A 1 331 ? 73.359 26.718 -89.763 1.00 58.66 331 LEU A CA 1
ATOM 2682 C C . LEU A 1 331 ? 74.663 26.124 -90.345 1.00 58.66 331 LEU A C 1
ATOM 2684 O O . LEU A 1 331 ? 74.634 25.528 -91.418 1.00 58.66 331 LEU A O 1
ATOM 2688 N N . GLN A 1 332 ? 75.807 26.279 -89.656 1.00 51.03 332 GLN A N 1
ATOM 2689 C CA . GLN A 1 332 ? 77.122 25.760 -90.086 1.00 51.03 332 GLN A CA 1
ATOM 2690 C C . GLN A 1 332 ? 77.435 24.348 -89.538 1.00 51.03 332 GLN A C 1
ATOM 2692 O O . GLN A 1 332 ? 77.246 24.067 -88.357 1.00 51.03 332 GLN A O 1
ATOM 2697 N N . GLY A 1 333 ? 78.020 23.499 -90.394 1.00 55.34 333 GLY A N 1
ATOM 2698 C CA . GLY A 1 333 ? 79.007 22.473 -90.020 1.00 55.34 333 GLY A CA 1
ATOM 2699 C C . GLY A 1 333 ? 78.543 21.023 -89.844 1.00 55.34 333 GLY A C 1
ATOM 2700 O O . GLY A 1 333 ? 79.035 20.158 -90.562 1.00 55.34 333 GLY A O 1
ATOM 2701 N N . HIS A 1 334 ? 77.649 20.728 -88.893 1.00 61.16 334 HIS A N 1
ATOM 2702 C CA . HIS A 1 334 ? 77.485 19.347 -88.383 1.00 61.16 334 HIS A CA 1
ATOM 2703 C C . HIS A 1 334 ? 76.029 18.880 -88.181 1.00 61.16 334 HIS A C 1
ATOM 2705 O O . HIS A 1 334 ? 75.793 17.944 -87.425 1.00 61.16 334 HIS A O 1
ATOM 2711 N N . TRP A 1 335 ? 75.061 19.513 -88.858 1.00 60.91 335 TRP A N 1
ATOM 2712 C CA . TRP A 1 335 ? 73.628 19.208 -88.724 1.00 60.91 335 TRP A CA 1
ATOM 2713 C C . TRP A 1 335 ? 72.869 19.304 -90.064 1.00 60.91 335 TRP A C 1
ATOM 2715 O O . TRP A 1 335 ? 73.161 20.187 -90.872 1.00 60.91 335 TRP A O 1
ATOM 2725 N N . ARG A 1 336 ? 71.859 18.445 -90.298 1.00 57.94 336 ARG A N 1
ATOM 2726 C CA . ARG A 1 336 ? 70.938 18.501 -91.469 1.00 57.94 336 ARG A CA 1
ATOM 2727 C C . ARG A 1 336 ? 69.504 18.868 -91.062 1.00 57.94 336 ARG A C 1
ATOM 2729 O O . ARG A 1 336 ? 68.952 18.196 -90.202 1.00 57.94 336 ARG A O 1
ATOM 2736 N N . VAL A 1 337 ? 68.885 19.880 -91.694 1.00 58.88 337 VAL A N 1
ATOM 2737 C CA . VAL A 1 337 ? 67.538 20.393 -91.333 1.00 58.88 337 VAL A CA 1
ATOM 2738 C C . VAL A 1 337 ? 66.390 19.616 -92.012 1.00 58.88 337 VAL A C 1
ATOM 2740 O O . VAL A 1 337 ? 66.300 19.573 -93.239 1.00 58.88 337 VAL A O 1
ATOM 2743 N N . GLY A 1 338 ? 65.478 19.051 -91.218 1.00 62.22 338 GLY A N 1
ATOM 2744 C CA . GLY A 1 338 ? 64.278 18.301 -91.613 1.00 62.22 338 GLY A CA 1
ATOM 2745 C C . GLY A 1 338 ? 62.995 19.144 -91.762 1.00 62.22 338 GLY A C 1
ATOM 2746 O O . GLY A 1 338 ? 63.037 20.340 -92.044 1.00 62.22 338 GLY A O 1
ATOM 2747 N N . GLU A 1 339 ? 61.822 18.512 -91.640 1.00 60.50 339 GLU A N 1
ATOM 2748 C CA . GLU A 1 339 ? 60.498 19.131 -91.849 1.00 60.50 339 GLU A CA 1
ATOM 2749 C C . GLU A 1 339 ? 59.994 19.957 -90.658 1.00 60.50 339 GLU A C 1
ATOM 2751 O O . GLU A 1 339 ? 59.976 19.472 -89.536 1.00 60.50 339 GLU A O 1
ATOM 2756 N N . VAL A 1 340 ? 59.583 21.211 -90.894 1.00 65.25 340 VAL A N 1
ATOM 2757 C CA . VAL A 1 340 ? 59.205 22.153 -89.827 1.00 65.25 340 VAL A CA 1
ATOM 2758 C C . VAL A 1 340 ? 57.747 21.979 -89.419 1.00 65.25 340 VAL A C 1
ATOM 2760 O O . VAL A 1 340 ? 56.870 21.991 -90.277 1.00 65.25 340 VAL A O 1
ATOM 2763 N N . THR A 1 341 ? 57.492 21.897 -88.114 1.00 62.84 341 THR A N 1
ATOM 2764 C CA . THR A 1 341 ? 56.165 21.852 -87.482 1.00 62.84 341 THR A CA 1
ATOM 2765 C C . THR A 1 341 ? 55.914 23.105 -86.640 1.00 62.84 341 THR A C 1
ATOM 2767 O O . THR A 1 341 ? 56.803 23.536 -85.903 1.00 62.84 341 THR A O 1
ATOM 2770 N N . LEU A 1 342 ? 54.711 23.685 -86.720 1.00 62.06 342 LEU A N 1
ATOM 2771 C CA . LEU A 1 342 ? 54.299 24.865 -85.941 1.00 62.06 342 LEU A CA 1
ATOM 2772 C C . LEU A 1 342 ? 53.353 24.507 -84.795 1.00 62.06 342 LEU A C 1
ATOM 2774 O O . LEU A 1 342 ? 52.535 23.599 -84.922 1.00 62.06 342 LEU A O 1
ATOM 2778 N N . SER A 1 343 ? 53.447 25.252 -83.696 1.00 59.72 343 SER A N 1
ATOM 2779 C CA . SER A 1 343 ? 52.489 25.236 -82.590 1.00 59.72 343 SER A CA 1
ATOM 2780 C C . SER A 1 343 ? 51.274 26.120 -82.883 1.00 59.72 343 SER A C 1
ATOM 2782 O O . SER A 1 343 ? 51.337 26.981 -83.755 1.00 59.72 343 SER A O 1
ATOM 2784 N N . GLU A 1 344 ? 50.202 25.964 -82.098 1.00 54.28 344 GLU A N 1
ATOM 2785 C CA . GLU A 1 344 ? 49.002 26.819 -82.133 1.00 54.28 344 GLU A CA 1
ATOM 2786 C C . GLU A 1 344 ? 49.337 28.327 -82.062 1.00 54.28 344 GLU A C 1
ATOM 2788 O O . GLU A 1 344 ? 50.213 28.703 -81.275 1.00 54.28 344 GLU A O 1
ATOM 2793 N N . PRO A 1 345 ? 48.676 29.188 -82.868 1.00 61.81 345 PRO A N 1
ATOM 2794 C CA . PRO A 1 345 ? 48.883 30.634 -82.826 1.00 61.81 345 PRO A CA 1
ATOM 2795 C C . PRO A 1 345 ? 48.487 31.226 -81.477 1.00 61.81 345 PRO A C 1
ATOM 2797 O O . PRO A 1 345 ? 47.377 30.988 -81.002 1.00 61.81 345 PRO A O 1
ATOM 2800 N N . LEU A 1 346 ? 49.330 32.100 -80.930 1.00 54.50 346 LEU A N 1
ATOM 2801 C CA . LEU A 1 346 ? 48.881 33.152 -80.025 1.00 54.50 346 LEU A CA 1
ATOM 2802 C C . LEU A 1 346 ? 48.614 34.419 -80.838 1.00 54.50 346 LEU A C 1
ATOM 2804 O O . LEU A 1 346 ? 49.517 34.981 -81.460 1.00 54.50 346 LEU A O 1
ATOM 2808 N N . GLU A 1 347 ? 47.367 34.873 -80.828 1.00 54.56 347 GLU A N 1
ATOM 2809 C CA . GLU A 1 347 ? 46.968 36.115 -81.479 1.00 54.56 347 GLU A CA 1
ATOM 2810 C C . GLU A 1 347 ? 47.315 37.295 -80.560 1.00 54.56 347 GLU A C 1
ATOM 2812 O O . GLU A 1 347 ? 46.812 37.404 -79.441 1.00 54.56 347 GLU A O 1
ATOM 2817 N N . ARG A 1 348 ? 48.232 38.159 -81.004 1.00 64.00 348 ARG A N 1
ATOM 2818 C CA . ARG A 1 348 ? 48.556 39.414 -80.313 1.00 64.00 348 ARG A CA 1
ATOM 2819 C C . ARG A 1 348 ? 47.713 40.555 -80.883 1.00 64.00 348 ARG A C 1
ATOM 2821 O O . ARG A 1 348 ? 47.332 40.527 -82.056 1.00 64.00 348 ARG A O 1
ATOM 2828 N N . GLU A 1 349 ? 47.454 41.582 -80.070 1.00 53.84 349 GLU A N 1
ATOM 2829 C CA . GLU A 1 349 ? 46.733 42.784 -80.510 1.00 53.84 349 GLU A CA 1
ATOM 2830 C C . GLU A 1 349 ? 47.333 43.352 -81.812 1.00 53.84 349 GLU A C 1
ATOM 2832 O O . GLU A 1 349 ? 48.545 43.537 -81.932 1.00 53.84 349 GLU A O 1
ATOM 2837 N N . GLY A 1 350 ? 46.475 43.605 -82.808 1.00 59.22 350 GLY A N 1
ATOM 2838 C CA . GLY A 1 350 ? 46.874 44.103 -84.132 1.00 59.22 350 GLY A CA 1
ATOM 2839 C C . GLY A 1 350 ? 46.969 43.055 -85.253 1.00 59.22 350 GLY A C 1
ATOM 2840 O O . GLY A 1 350 ? 47.505 43.373 -86.316 1.00 59.22 350 GLY A O 1
ATOM 2841 N N . GLY A 1 351 ? 46.451 41.835 -85.054 1.00 62.56 351 GLY A N 1
ATOM 2842 C CA . GLY A 1 351 ? 46.345 40.807 -86.106 1.00 62.56 351 GLY A CA 1
ATOM 2843 C C . GLY A 1 351 ? 47.671 40.117 -86.451 1.00 62.56 351 GLY A C 1
ATOM 2844 O O . GLY A 1 351 ? 47.872 39.676 -87.586 1.00 62.56 351 GLY A O 1
ATOM 2845 N N . VAL A 1 352 ? 48.600 40.068 -85.492 1.00 66.75 352 VAL A N 1
ATOM 2846 C CA . VAL A 1 352 ? 49.877 39.349 -85.601 1.00 66.75 352 VAL A CA 1
ATOM 2847 C C . VAL A 1 352 ? 49.724 37.991 -84.928 1.00 66.75 352 VAL A C 1
ATOM 2849 O O . VAL A 1 352 ? 49.323 37.919 -83.766 1.00 66.75 352 VAL A O 1
ATOM 2852 N N . LEU A 1 353 ? 50.065 36.926 -85.653 1.00 65.81 353 LEU A N 1
ATOM 2853 C CA . LEU A 1 353 ? 50.033 35.564 -85.131 1.00 65.81 353 LEU A CA 1
ATOM 2854 C C . LEU A 1 353 ? 51.452 35.152 -84.725 1.00 65.81 353 LEU A C 1
ATOM 2856 O O . LEU A 1 353 ? 52.364 35.115 -85.553 1.00 65.81 353 LEU A O 1
ATOM 2860 N N . GLU A 1 354 ? 51.650 34.878 -83.440 1.00 71.62 354 GLU A N 1
ATOM 2861 C CA . GLU A 1 354 ? 52.894 34.330 -82.899 1.00 71.62 354 GLU A CA 1
ATOM 2862 C C . GLU A 1 354 ? 52.776 32.807 -82.841 1.00 71.62 354 GLU A C 1
ATOM 2864 O O . GLU A 1 354 ? 51.895 32.277 -82.167 1.00 71.62 354 GLU A O 1
ATOM 2869 N N . PHE A 1 355 ? 53.675 32.096 -83.518 1.00 71.38 355 PHE A N 1
ATOM 2870 C CA . PHE A 1 355 ? 53.752 30.637 -83.448 1.00 71.38 355 PHE A CA 1
ATOM 2871 C C . PHE A 1 355 ? 55.136 30.237 -82.961 1.00 71.38 355 PHE A C 1
ATOM 2873 O O . PHE A 1 355 ? 56.143 30.791 -83.406 1.00 71.38 355 PHE A O 1
ATOM 2880 N N . ALA A 1 356 ? 55.221 29.237 -82.094 1.00 68.31 356 ALA A N 1
ATOM 2881 C CA . ALA A 1 356 ? 56.470 28.516 -81.931 1.00 68.31 356 ALA A CA 1
ATOM 2882 C C . ALA A 1 356 ? 56.620 27.531 -83.096 1.00 68.31 356 ALA A C 1
ATOM 2884 O O . ALA A 1 356 ? 55.644 26.964 -83.582 1.00 68.31 356 ALA A O 1
ATOM 2885 N N . PHE A 1 357 ? 57.842 27.315 -83.558 1.00 71.25 357 PHE A N 1
ATOM 2886 C CA . PHE A 1 357 ? 58.143 26.315 -84.572 1.00 71.25 357 PHE A CA 1
ATOM 2887 C C . PHE A 1 357 ? 59.180 25.325 -84.069 1.00 71.25 357 PHE A C 1
ATOM 2889 O O . PHE A 1 357 ? 59.912 25.586 -83.116 1.00 71.25 357 PHE A O 1
ATOM 2896 N N . THR A 1 358 ? 59.243 24.192 -84.754 1.00 62.72 358 THR A N 1
ATOM 2897 C CA . THR A 1 358 ? 60.115 23.060 -84.459 1.00 62.72 358 THR A CA 1
ATOM 2898 C C . THR A 1 358 ? 60.682 22.552 -85.782 1.00 62.72 358 THR A C 1
ATOM 2900 O O . THR A 1 358 ? 59.905 22.169 -86.646 1.00 62.72 358 THR A O 1
ATOM 2903 N N . ALA A 1 359 ? 62.004 22.564 -85.973 1.00 65.50 359 ALA A N 1
ATOM 2904 C CA . ALA A 1 359 ? 62.675 22.040 -87.168 1.00 65.50 359 ALA A CA 1
ATOM 2905 C C . ALA A 1 359 ? 63.690 20.938 -86.791 1.00 65.50 359 ALA A C 1
ATOM 2907 O O . ALA A 1 359 ? 64.604 21.229 -86.028 1.00 65.50 359 ALA A O 1
ATOM 2908 N N . PRO A 1 360 ? 63.576 19.694 -87.281 1.00 62.97 360 PRO A N 1
ATOM 2909 C CA . PRO A 1 360 ? 64.506 18.613 -86.955 1.00 62.97 360 PRO A CA 1
ATOM 2910 C C . PRO A 1 360 ? 65.925 18.906 -87.484 1.00 62.97 360 PRO A C 1
ATOM 2912 O O . PRO A 1 360 ? 66.052 19.430 -88.580 1.00 62.97 360 PRO A O 1
ATOM 2915 N N . LEU A 1 361 ? 66.980 18.571 -86.744 1.00 61.31 361 LEU A N 1
ATOM 2916 C CA . LEU A 1 361 ? 68.402 18.715 -87.079 1.00 61.31 361 LEU A CA 1
ATOM 2917 C C . LEU A 1 361 ? 69.102 17.383 -86.789 1.00 61.31 361 LEU A C 1
ATOM 2919 O O . LEU A 1 361 ? 69.088 16.977 -85.645 1.00 61.31 361 LEU A O 1
ATOM 2923 N N . GLU A 1 362 ? 69.740 16.702 -87.737 1.00 61.00 362 GLU A N 1
ATOM 2924 C CA . GLU A 1 362 ? 70.382 15.382 -87.495 1.00 61.00 362 GLU A CA 1
ATOM 2925 C C . GLU A 1 362 ? 71.835 15.462 -86.958 1.00 61.00 362 GLU A C 1
ATOM 2927 O O . GLU A 1 362 ? 72.646 16.171 -87.554 1.00 61.00 362 GLU A O 1
ATOM 2932 N N . LEU A 1 363 ? 72.143 14.759 -85.852 1.00 57.56 363 LEU A N 1
ATOM 2933 C CA . LEU A 1 363 ? 73.381 14.760 -85.041 1.00 57.56 363 LEU A CA 1
ATOM 2934 C C . LEU A 1 363 ? 74.340 13.634 -85.460 1.00 57.56 363 LEU A C 1
ATOM 2936 O O . LEU A 1 363 ? 73.899 12.540 -85.793 1.00 57.56 363 LEU A O 1
ATOM 2940 N N . ALA A 1 364 ? 75.655 13.853 -85.384 1.00 56.56 364 ALA A N 1
ATOM 2941 C CA . ALA A 1 364 ? 76.639 12.871 -85.844 1.00 56.56 364 ALA A CA 1
ATOM 2942 C C . ALA A 1 364 ? 77.100 11.814 -84.804 1.00 56.56 364 ALA A C 1
ATOM 2944 O O . ALA A 1 364 ? 77.532 10.769 -85.273 1.00 56.56 364 ALA A O 1
ATOM 2945 N N . GLU A 1 365 ? 77.003 12.022 -83.467 1.00 54.81 365 GLU A N 1
ATOM 2946 C CA . GLU A 1 365 ? 77.461 11.091 -82.380 1.00 54.81 365 GLU A CA 1
ATOM 2947 C C . GLU A 1 365 ? 76.654 11.209 -81.033 1.00 54.81 365 GLU A C 1
ATOM 2949 O O . GLU A 1 365 ? 75.964 12.211 -80.839 1.00 54.81 365 GLU A O 1
ATOM 2954 N N . ASP A 1 366 ? 76.716 10.223 -80.098 1.00 70.88 366 ASP A N 1
ATOM 2955 C CA . ASP A 1 366 ? 75.962 10.159 -78.802 1.00 70.88 366 ASP A CA 1
ATOM 2956 C C . ASP A 1 366 ? 76.463 11.146 -77.697 1.00 70.88 366 ASP A C 1
ATOM 2958 O O . ASP A 1 366 ? 77.664 11.318 -77.510 1.00 70.88 366 ASP A O 1
ATOM 2962 N N . THR A 1 367 ? 75.570 11.733 -76.872 1.00 72.12 367 THR A N 1
ATOM 2963 C CA . THR A 1 367 ? 75.886 12.628 -75.721 1.00 72.12 367 THR A CA 1
ATOM 2964 C C . THR A 1 367 ? 74.921 12.462 -74.514 1.00 72.12 367 THR A C 1
ATOM 2966 O O . THR A 1 367 ? 73.777 12.043 -74.683 1.00 72.12 367 THR A O 1
ATOM 2969 N N . PHE A 1 368 ? 75.340 12.787 -73.275 1.00 78.00 368 PHE A N 1
ATOM 2970 C CA . PHE A 1 368 ? 74.576 12.572 -72.017 1.00 78.00 368 PHE A CA 1
ATOM 2971 C C . PHE A 1 368 ? 74.568 13.811 -71.095 1.00 78.00 368 PHE A C 1
ATOM 2973 O O . PHE A 1 368 ? 75.540 14.566 -71.061 1.00 78.00 368 PHE A O 1
ATOM 2980 N N . VAL A 1 369 ? 73.495 14.029 -70.323 1.00 74.00 369 VAL A N 1
ATOM 2981 C CA . VAL A 1 369 ? 73.378 15.121 -69.328 1.00 74.00 369 VAL A CA 1
ATOM 2982 C C . VAL A 1 369 ? 72.917 14.559 -67.984 1.00 74.00 369 VAL A C 1
ATOM 2984 O O . VAL A 1 369 ? 72.043 13.698 -67.914 1.00 74.00 369 VAL A O 1
ATOM 2987 N N . GLU A 1 370 ? 73.512 1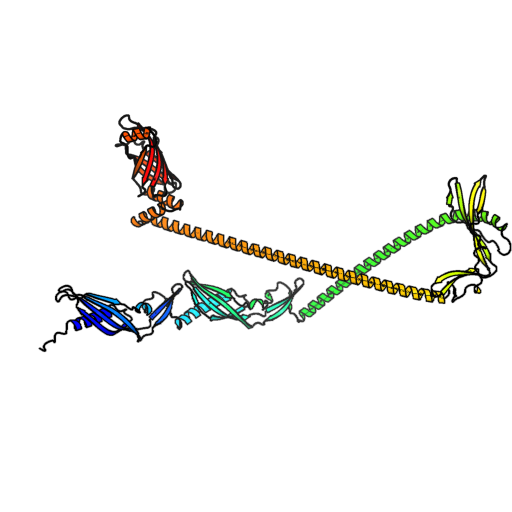5.060 -66.904 1.00 76.56 370 GLU A N 1
ATOM 2988 C CA . GLU A 1 370 ? 73.098 14.768 -65.531 1.00 76.56 370 GLU A CA 1
ATOM 2989 C C . GLU A 1 370 ? 71.707 15.348 -65.259 1.00 76.56 370 GLU A C 1
ATOM 2991 O O . GLU A 1 370 ? 71.494 16.556 -65.366 1.00 76.56 370 GLU A O 1
ATOM 2996 N N . LYS A 1 371 ? 70.750 14.479 -64.923 1.00 73.00 371 LYS A N 1
ATOM 2997 C CA . LYS A 1 371 ? 69.348 14.862 -64.729 1.00 73.00 371 LYS A CA 1
ATOM 2998 C C . LYS A 1 371 ? 69.006 15.051 -63.256 1.00 73.00 371 LYS A C 1
ATOM 3000 O O . LYS A 1 371 ? 68.279 15.974 -62.899 1.00 73.00 371 LYS A O 1
ATOM 3005 N N . ALA A 1 372 ? 69.534 14.181 -62.401 1.00 70.38 372 ALA A N 1
ATOM 3006 C CA . ALA A 1 372 ? 69.363 14.274 -60.961 1.00 70.38 372 ALA A CA 1
ATOM 3007 C C . ALA A 1 372 ? 70.525 13.593 -60.239 1.00 70.38 372 ALA A C 1
ATOM 3009 O O . ALA A 1 372 ? 70.969 12.511 -60.623 1.00 70.38 372 ALA A O 1
ATOM 3010 N N . ARG A 1 373 ? 70.979 14.212 -59.152 1.00 68.88 373 ARG A N 1
ATOM 3011 C CA . ARG A 1 373 ? 71.915 13.609 -58.208 1.00 68.88 373 ARG A CA 1
ATOM 3012 C C . ARG A 1 373 ? 71.154 13.307 -56.930 1.00 68.88 373 ARG A C 1
ATOM 3014 O O . ARG A 1 373 ? 70.756 14.225 -56.217 1.00 68.88 373 ARG A O 1
ATOM 3021 N N . GLU A 1 374 ? 70.930 12.027 -56.673 1.00 74.56 374 GLU A N 1
ATOM 3022 C CA . GLU A 1 374 ? 70.335 11.548 -55.426 1.00 74.56 374 GLU A CA 1
ATOM 3023 C C . GLU A 1 374 ? 71.440 10.932 -54.554 1.00 74.56 374 GLU A C 1
ATOM 3025 O O . GLU A 1 374 ? 72.500 10.581 -55.069 1.00 74.56 374 GLU A O 1
ATOM 3030 N N . GLU A 1 375 ? 71.231 10.848 -53.234 1.00 67.00 375 GLU A N 1
ATOM 3031 C CA . GLU A 1 375 ? 72.296 10.629 -52.230 1.00 67.00 375 GLU A CA 1
ATOM 3032 C C . GLU A 1 375 ? 73.241 9.434 -52.508 1.00 67.00 375 GLU A C 1
ATOM 3034 O O . GLU A 1 375 ? 74.381 9.456 -52.050 1.00 67.00 375 GLU A O 1
ATOM 3039 N N . GLU A 1 376 ? 72.827 8.436 -53.306 1.00 71.00 376 GLU A N 1
ATOM 3040 C CA . GLU A 1 376 ? 73.621 7.239 -53.646 1.00 71.00 376 GLU A CA 1
ATOM 3041 C C . GLU A 1 376 ? 73.855 6.993 -55.161 1.00 71.00 376 GLU A C 1
ATOM 3043 O O . GLU A 1 376 ? 74.570 6.051 -55.513 1.00 71.00 376 GLU A O 1
ATOM 3048 N N . ALA A 1 377 ? 73.294 7.799 -56.079 1.00 77.00 377 ALA A N 1
ATOM 3049 C CA . ALA A 1 377 ? 73.456 7.606 -57.532 1.00 77.00 377 ALA A CA 1
ATOM 3050 C C . ALA A 1 377 ? 73.253 8.895 -58.351 1.00 77.00 377 ALA A C 1
ATOM 3052 O O . ALA A 1 377 ? 72.454 9.764 -57.994 1.00 77.00 377 ALA A O 1
ATOM 3053 N N . VAL A 1 378 ? 73.946 8.991 -59.493 1.00 75.81 378 VAL A N 1
ATOM 3054 C CA . VAL A 1 378 ? 73.719 10.058 -60.480 1.00 75.81 378 VAL A CA 1
ATOM 3055 C C . VAL A 1 378 ? 72.892 9.489 -61.620 1.00 75.81 378 VAL A C 1
ATOM 3057 O O . VAL A 1 378 ? 73.331 8.592 -62.344 1.00 75.81 378 VAL A O 1
ATOM 3060 N N . LEU A 1 379 ? 71.677 10.004 -61.754 1.00 73.69 379 LEU A N 1
ATOM 3061 C CA . LEU A 1 379 ? 70.797 9.685 -62.858 1.00 73.69 379 LEU A CA 1
ATOM 3062 C C . LEU A 1 379 ? 71.216 10.538 -64.054 1.00 73.69 379 LEU A C 1
ATOM 3064 O O . LEU A 1 379 ? 71.108 11.769 -64.013 1.00 73.69 379 LEU A O 1
ATOM 3068 N N . VAL A 1 380 ? 71.701 9.893 -65.111 1.00 76.56 380 VAL A N 1
ATOM 3069 C CA . VAL A 1 380 ? 72.011 10.581 -66.367 1.00 76.56 380 VAL A CA 1
ATOM 3070 C C . VAL A 1 380 ? 70.978 10.212 -67.412 1.00 76.56 380 VAL A C 1
ATOM 3072 O O . VAL A 1 380 ? 70.569 9.057 -67.555 1.00 76.56 380 VAL A O 1
ATOM 3075 N N . GLU A 1 381 ? 70.573 11.214 -68.166 1.00 70.12 381 GLU A N 1
ATOM 3076 C CA . GLU A 1 381 ? 69.727 11.042 -69.329 1.00 70.12 381 GLU A CA 1
ATOM 3077 C C . GLU A 1 381 ? 70.629 11.050 -70.556 1.00 70.12 381 GLU A C 1
ATOM 3079 O O . GLU A 1 381 ? 71.524 11.890 -70.698 1.00 70.12 381 GLU A O 1
ATOM 3084 N N . ARG A 1 382 ? 70.426 10.087 -71.450 1.00 71.00 382 ARG A N 1
ATOM 3085 C CA . ARG A 1 382 ? 71.025 10.168 -72.778 1.00 71.00 382 ARG A CA 1
ATOM 3086 C C . ARG A 1 382 ? 70.274 11.240 -73.548 1.00 71.00 382 ARG A C 1
ATOM 3088 O O . ARG A 1 382 ? 69.059 11.155 -73.674 1.00 71.00 382 ARG A O 1
ATOM 3095 N N . VAL A 1 383 ? 70.989 12.239 -74.045 1.00 67.81 383 VAL A N 1
ATOM 3096 C CA . VAL A 1 383 ? 70.386 13.408 -74.707 1.00 67.81 383 VAL A CA 1
ATOM 3097 C C . VAL A 1 383 ? 70.870 13.591 -76.139 1.00 67.81 383 VAL A C 1
ATOM 3099 O O . VAL A 1 383 ? 70.332 14.426 -76.861 1.00 67.81 383 VAL A O 1
ATOM 3102 N N . GLY A 1 384 ? 71.911 12.877 -76.543 1.00 64.38 384 GLY A N 1
ATOM 3103 C CA . GLY A 1 384 ? 72.372 12.773 -77.915 1.00 64.38 384 GLY A CA 1
ATOM 3104 C C . GLY A 1 384 ? 72.592 11.314 -78.262 1.00 64.38 384 GLY A C 1
ATOM 3105 O O . GLY A 1 384 ? 73.147 10.560 -77.467 1.00 64.38 384 GLY A O 1
ATOM 3106 N N . THR A 1 385 ? 72.217 10.939 -79.467 1.00 61.09 385 THR A N 1
ATOM 3107 C CA . THR A 1 385 ? 72.479 9.651 -80.081 1.00 61.09 385 THR A CA 1
ATOM 3108 C C . THR A 1 385 ? 73.053 9.921 -81.469 1.00 61.09 385 THR A C 1
ATOM 3110 O O . THR A 1 385 ? 72.715 10.899 -82.132 1.00 61.09 385 THR A O 1
ATOM 3113 N N . THR A 1 386 ? 73.957 9.079 -81.921 1.00 51.44 386 THR A N 1
ATOM 3114 C CA . THR A 1 386 ? 74.589 9.114 -83.234 1.00 51.44 386 THR A CA 1
ATOM 3115 C C . THR A 1 386 ? 73.485 8.923 -84.275 1.00 51.44 386 THR A C 1
ATOM 3117 O O . THR A 1 386 ? 72.812 7.894 -84.276 1.00 51.44 386 THR A O 1
ATOM 3120 N N . GLY A 1 387 ? 73.242 9.926 -85.123 1.00 57.78 387 GLY A N 1
ATOM 3121 C CA . GLY A 1 387 ? 72.088 9.990 -86.031 1.00 57.78 387 GLY A CA 1
ATOM 3122 C C . GLY A 1 387 ? 70.824 10.630 -85.433 1.00 57.78 387 GLY A C 1
ATOM 3123 O O . GLY A 1 387 ? 69.773 10.620 -86.071 1.00 57.78 387 GLY A O 1
ATOM 3124 N N . GLU A 1 388 ? 70.877 11.179 -84.213 1.00 56.38 388 GLU A N 1
ATOM 3125 C CA . GLU A 1 388 ? 69.705 11.742 -83.533 1.00 56.38 388 GLU A CA 1
ATOM 3126 C C . GLU A 1 388 ? 69.285 13.085 -84.116 1.00 56.38 388 GLU A C 1
ATOM 3128 O O . GLU A 1 388 ? 70.071 14.015 -84.265 1.00 56.38 388 GLU A O 1
ATOM 3133 N N . VAL A 1 389 ? 67.993 13.225 -84.378 1.00 57.28 389 VAL A N 1
ATOM 3134 C CA . VAL A 1 389 ? 67.439 14.426 -84.978 1.00 57.28 389 VAL A CA 1
ATOM 3135 C C . VAL A 1 389 ? 66.921 15.396 -83.901 1.00 57.28 389 VAL A C 1
ATOM 3137 O O . VAL A 1 389 ? 65.775 15.304 -83.468 1.00 57.28 389 VAL A O 1
ATOM 3140 N N . ARG A 1 390 ? 67.733 16.367 -83.469 1.00 63.59 390 ARG A N 1
ATOM 3141 C CA . ARG A 1 390 ? 67.345 17.417 -82.512 1.00 63.59 390 ARG A CA 1
ATOM 3142 C C . ARG A 1 390 ? 66.498 18.511 -83.132 1.00 63.59 390 ARG A C 1
ATOM 3144 O O . ARG A 1 390 ? 66.828 19.087 -84.154 1.00 63.59 390 ARG A O 1
ATOM 3151 N N . THR A 1 391 ? 65.414 18.884 -82.473 1.00 59.78 391 THR A N 1
ATOM 3152 C CA . THR A 1 391 ? 64.481 19.861 -83.032 1.00 59.78 391 THR A CA 1
ATOM 3153 C C . THR A 1 391 ? 64.833 21.296 -82.620 1.00 59.78 391 THR A C 1
ATOM 3155 O O . THR A 1 391 ? 64.680 21.670 -81.459 1.00 59.78 391 THR A O 1
ATOM 3158 N N . LEU A 1 392 ? 65.265 22.125 -83.570 1.00 65.69 392 LEU A N 1
ATOM 3159 C CA . LEU A 1 392 ? 65.417 23.570 -83.419 1.00 65.69 392 LEU A CA 1
ATOM 3160 C C . LEU A 1 392 ? 64.066 24.196 -83.080 1.00 65.69 392 LEU A C 1
ATOM 3162 O O . LEU A 1 392 ? 63.127 24.091 -83.871 1.00 65.69 392 LEU A O 1
ATOM 3166 N N . ARG A 1 393 ? 63.977 24.859 -81.925 1.00 61.50 393 ARG A N 1
ATOM 3167 C CA . ARG A 1 393 ? 62.778 25.580 -81.495 1.00 61.50 393 ARG A CA 1
ATOM 3168 C C . ARG A 1 393 ? 63.014 27.075 -81.522 1.00 61.50 393 ARG A C 1
ATOM 3170 O O . ARG A 1 393 ? 63.990 27.578 -80.970 1.00 61.50 393 ARG A O 1
ATOM 3177 N N . GLY A 1 394 ? 62.083 27.788 -82.129 1.00 73.62 394 GLY A N 1
ATOM 3178 C CA . GLY A 1 394 ? 62.076 29.239 -82.119 1.00 73.62 394 GLY A CA 1
ATOM 3179 C C . GLY A 1 394 ? 60.660 29.773 -82.156 1.00 73.62 394 GLY A C 1
ATOM 3180 O O . GLY A 1 394 ? 59.696 29.021 -82.286 1.00 73.62 394 GLY A O 1
ATOM 3181 N N . LYS A 1 395 ? 60.544 31.085 -82.032 1.00 74.81 395 LYS A N 1
ATOM 3182 C CA . LYS A 1 395 ? 59.307 31.819 -82.241 1.00 74.81 395 LYS A CA 1
ATOM 3183 C C . LYS A 1 395 ? 59.356 32.457 -83.615 1.00 74.81 395 LYS A C 1
ATOM 3185 O O . LYS A 1 395 ? 60.374 33.017 -84.015 1.00 74.81 395 LYS A O 1
ATOM 3190 N N . ALA A 1 396 ? 58.262 32.339 -84.344 1.00 67.06 396 ALA A N 1
ATOM 3191 C CA . ALA A 1 396 ? 58.045 33.021 -85.600 1.00 67.06 396 ALA A CA 1
ATOM 3192 C C . ALA A 1 396 ? 56.849 33.958 -85.426 1.00 67.06 396 ALA A C 1
ATOM 3194 O O . ALA A 1 396 ? 55.732 33.514 -85.154 1.00 67.06 396 ALA A O 1
ATOM 3195 N N . LEU A 1 397 ? 57.085 35.258 -85.580 1.00 75.06 397 LEU A N 1
ATOM 3196 C CA . LEU A 1 397 ? 56.014 36.243 -85.676 1.00 75.06 397 LEU A CA 1
ATOM 3197 C C . LEU A 1 397 ? 55.585 36.322 -87.135 1.00 75.06 397 LEU A C 1
ATOM 3199 O O . LEU A 1 397 ? 56.390 36.691 -87.992 1.00 75.06 397 LEU A O 1
ATOM 3203 N N . ALA A 1 398 ? 54.336 35.960 -87.421 1.00 68.44 398 ALA A N 1
ATOM 3204 C CA . ALA A 1 398 ? 53.760 36.063 -88.751 1.00 68.44 398 ALA A CA 1
ATOM 3205 C C . ALA A 1 398 ? 52.795 37.251 -88.809 1.00 68.44 398 ALA A C 1
ATOM 3207 O O . ALA A 1 398 ? 51.800 37.312 -88.082 1.00 68.44 398 ALA A O 1
ATOM 3208 N N . ARG A 1 399 ? 53.069 38.196 -89.711 1.00 74.62 399 ARG A N 1
ATOM 3209 C CA . ARG A 1 399 ? 52.171 39.321 -89.998 1.00 74.62 399 ARG A CA 1
ATOM 3210 C C . ARG A 1 399 ? 51.717 39.266 -91.448 1.00 74.62 399 ARG A C 1
ATOM 3212 O O . ARG A 1 399 ? 52.527 39.060 -92.354 1.00 74.62 399 ARG A O 1
ATOM 3219 N N . ARG A 1 400 ? 50.418 39.461 -91.663 1.00 65.06 400 ARG A N 1
ATOM 3220 C CA . ARG A 1 400 ? 49.815 39.508 -92.996 1.00 65.06 400 ARG A CA 1
ATOM 3221 C C . ARG A 1 400 ? 50.038 40.905 -93.587 1.00 65.06 400 ARG A C 1
ATOM 3223 O O . ARG A 1 400 ? 49.547 41.883 -93.031 1.00 65.06 400 ARG A O 1
ATOM 3230 N N . ALA A 1 401 ? 50.809 41.009 -94.668 1.00 60.47 401 ALA A N 1
ATOM 3231 C CA . ALA A 1 401 ? 51.080 42.268 -95.369 1.00 60.47 401 ALA A CA 1
ATOM 3232 C C . ALA A 1 401 ? 51.088 42.018 -96.886 1.00 60.47 401 ALA A C 1
ATOM 3234 O O . ALA A 1 401 ? 51.751 41.091 -97.344 1.00 60.47 401 ALA A O 1
ATOM 3235 N N . ASP A 1 402 ? 50.319 42.810 -97.641 1.00 55.94 402 ASP A N 1
ATOM 3236 C CA . ASP A 1 402 ? 50.262 42.835 -99.113 1.00 55.94 402 ASP A CA 1
ATOM 3237 C C . ASP A 1 402 ? 50.254 41.454 -99.795 1.00 55.94 402 ASP A C 1
ATOM 3239 O O . ASP A 1 402 ? 51.116 41.114 -100.602 1.00 55.94 402 ASP A O 1
ATOM 3243 N N . GLY A 1 403 ? 49.253 40.635 -99.458 1.00 61.88 403 GLY A N 1
ATOM 3244 C CA . GLY A 1 403 ? 48.987 39.368 -100.150 1.00 61.88 403 GLY A CA 1
ATOM 3245 C C . GLY A 1 403 ? 49.840 38.167 -99.717 1.00 61.88 403 GLY A C 1
ATOM 3246 O O . GLY A 1 403 ? 49.653 37.089 -100.276 1.00 61.88 403 GLY A O 1
ATOM 3247 N N . GLY A 1 404 ? 50.710 38.296 -98.703 1.00 65.44 404 GLY A N 1
ATOM 3248 C CA . GLY A 1 404 ? 51.496 37.179 -98.152 1.00 65.44 404 GLY A CA 1
ATOM 3249 C C . GLY A 1 404 ? 51.830 37.305 -96.657 1.00 65.44 404 GLY A C 1
ATOM 3250 O O . GLY A 1 404 ? 51.613 38.348 -96.036 1.00 65.44 404 GLY A O 1
ATOM 3251 N N . TRP A 1 405 ? 52.347 36.226 -96.057 1.00 70.56 405 TRP A N 1
ATOM 3252 C CA . TRP A 1 405 ? 52.839 36.213 -94.671 1.00 70.56 405 TRP A CA 1
ATOM 3253 C C . TRP A 1 405 ? 54.325 36.604 -94.625 1.00 70.56 405 TRP A C 1
ATOM 3255 O O . TRP A 1 405 ? 55.150 36.000 -95.310 1.00 70.56 405 TRP A O 1
ATOM 3265 N N . ARG A 1 406 ? 54.694 37.598 -93.804 1.00 68.94 406 ARG A N 1
ATOM 3266 C CA . ARG A 1 406 ? 56.099 37.884 -93.457 1.00 68.94 406 ARG A CA 1
ATOM 3267 C C . ARG A 1 406 ? 56.422 37.307 -92.084 1.00 68.94 406 ARG A C 1
ATOM 3269 O O . ARG A 1 406 ? 55.671 37.548 -91.144 1.00 68.94 406 ARG A O 1
ATOM 3276 N N . PHE A 1 407 ? 57.551 36.599 -91.994 1.00 69.38 407 PHE A N 1
ATOM 3277 C CA . PHE A 1 407 ? 58.025 35.953 -90.767 1.00 69.38 407 PHE A CA 1
ATOM 3278 C C . PHE A 1 407 ? 59.252 36.665 -90.191 1.00 69.38 407 PHE A C 1
ATOM 3280 O O . PHE A 1 407 ? 60.212 36.926 -90.921 1.00 69.38 407 PHE A O 1
ATOM 3287 N N . GLU A 1 408 ? 59.246 36.921 -88.892 1.00 69.75 408 GLU A N 1
ATOM 3288 C CA . GLU A 1 408 ? 60.421 37.316 -88.112 1.00 69.75 408 GLU A CA 1
ATOM 3289 C C . GLU A 1 408 ? 60.736 36.174 -87.141 1.00 69.75 408 GLU A C 1
ATOM 3291 O O . GLU A 1 408 ? 59.843 35.715 -86.429 1.00 69.75 408 GLU A O 1
ATOM 3296 N N . VAL A 1 409 ? 61.955 35.629 -87.213 1.00 63.91 409 VAL A N 1
ATOM 3297 C CA . VAL A 1 409 ? 62.316 34.353 -86.579 1.00 63.91 409 VAL A CA 1
ATOM 3298 C C . VAL A 1 409 ? 63.315 34.598 -85.461 1.00 63.91 409 VAL A C 1
ATOM 3300 O O . VAL A 1 409 ? 64.469 34.937 -85.711 1.00 63.91 409 VAL A O 1
ATOM 3303 N N . GLU A 1 410 ? 62.868 34.372 -84.235 1.00 65.25 410 GLU A N 1
ATOM 3304 C CA . GLU A 1 410 ? 63.685 34.428 -83.034 1.00 65.25 410 GLU A CA 1
ATOM 3305 C C . GLU A 1 410 ? 63.953 32.995 -82.565 1.00 65.25 410 GLU A C 1
ATOM 3307 O O . GLU A 1 410 ? 63.059 32.276 -82.108 1.00 65.25 410 GLU A O 1
ATOM 3312 N N . VAL A 1 411 ? 65.191 32.531 -82.727 1.00 60.81 411 VAL A N 1
ATOM 3313 C CA . VAL A 1 411 ? 65.589 31.185 -82.301 1.00 60.81 411 VAL A CA 1
ATOM 3314 C C . VAL A 1 411 ? 65.817 31.214 -80.794 1.00 60.81 411 VAL A C 1
ATOM 3316 O O . VAL A 1 411 ? 66.921 31.452 -80.319 1.00 60.81 411 VAL A O 1
ATOM 3319 N N . GLY A 1 412 ? 64.739 31.009 -80.042 1.00 53.25 412 GLY A N 1
ATOM 3320 C CA . GLY A 1 412 ? 64.757 31.098 -78.582 1.00 53.25 412 GLY A CA 1
ATOM 3321 C C . GLY A 1 412 ? 65.575 30.004 -77.895 1.00 53.25 412 GLY A C 1
ATOM 3322 O O . GLY A 1 412 ? 65.954 30.178 -76.742 1.00 53.25 412 GLY A O 1
ATOM 3323 N N . ASN A 1 413 ? 65.859 28.885 -78.571 1.00 54.28 413 ASN A N 1
ATOM 3324 C CA . ASN A 1 413 ? 66.676 27.819 -78.003 1.00 54.28 413 ASN A CA 1
ATOM 3325 C C . ASN A 1 413 ? 67.626 27.264 -79.069 1.00 54.28 413 ASN A C 1
ATOM 3327 O O . ASN A 1 413 ? 67.209 26.500 -79.937 1.00 54.28 413 ASN A O 1
ATOM 3331 N N . ASN A 1 414 ? 68.894 27.684 -79.029 1.00 53.72 414 ASN A N 1
ATOM 3332 C CA . ASN A 1 414 ? 69.954 27.134 -79.869 1.00 53.72 414 ASN A CA 1
ATOM 3333 C C . ASN A 1 414 ? 70.336 25.745 -79.313 1.00 53.72 414 ASN A C 1
ATOM 3335 O O . ASN A 1 414 ? 71.029 25.686 -78.294 1.00 53.72 414 ASN A O 1
ATOM 3339 N N . PRO A 1 415 ? 69.914 24.622 -79.934 1.00 55.75 415 PRO A N 1
ATOM 3340 C CA . PRO A 1 415 ? 70.090 23.283 -79.364 1.00 55.75 415 PRO A CA 1
ATOM 3341 C C . PRO A 1 415 ? 71.557 22.828 -79.329 1.00 55.75 415 PRO A C 1
ATOM 3343 O O . PRO A 1 415 ? 71.843 21.733 -78.846 1.00 55.75 415 PRO A O 1
ATOM 3346 N N . VAL A 1 416 ? 72.476 23.662 -79.827 1.00 55.66 416 VAL A N 1
ATOM 3347 C CA . VAL A 1 416 ? 73.923 23.442 -79.802 1.00 55.66 416 VAL A CA 1
ATOM 3348 C C . VAL A 1 416 ? 74.548 23.870 -78.459 1.00 55.66 416 VAL A C 1
ATOM 3350 O O . VAL A 1 416 ? 75.641 23.424 -78.134 1.00 55.66 416 VAL A O 1
ATOM 3353 N N . ALA A 1 417 ? 73.863 24.680 -77.638 1.00 52.59 417 ALA A N 1
ATOM 3354 C CA . ALA A 1 417 ? 74.382 25.154 -76.343 1.00 52.59 417 ALA A CA 1
ATOM 3355 C C . ALA A 1 417 ? 74.116 24.197 -75.157 1.00 52.59 417 ALA A C 1
ATOM 3357 O O . ALA A 1 417 ? 74.688 24.377 -74.086 1.00 52.59 417 ALA A O 1
ATOM 3358 N N . THR A 1 418 ? 73.270 23.178 -75.339 1.00 55.16 418 THR A N 1
ATOM 3359 C CA . THR A 1 418 ? 72.904 22.160 -74.330 1.00 55.16 418 THR A CA 1
ATOM 3360 C C . THR A 1 418 ? 73.226 20.748 -74.823 1.00 55.16 418 THR A C 1
ATOM 3362 O O . THR A 1 418 ? 72.435 19.805 -74.696 1.00 55.16 418 THR A O 1
ATOM 3365 N N . LEU A 1 419 ? 74.377 20.595 -75.474 1.00 61.34 419 LEU A N 1
ATOM 3366 C CA . LEU A 1 419 ? 74.880 19.280 -75.843 1.00 61.34 419 LEU A CA 1
ATOM 3367 C C . LEU A 1 419 ? 75.650 18.732 -74.653 1.00 61.34 419 LEU A C 1
ATOM 3369 O O . LEU A 1 419 ? 76.587 19.356 -74.160 1.00 61.34 419 LEU A O 1
ATOM 3373 N N . GLY A 1 420 ? 75.158 17.599 -74.164 1.00 63.25 420 GLY A N 1
ATOM 3374 C CA . GLY A 1 420 ? 75.759 16.880 -73.065 1.00 63.25 420 GLY A CA 1
ATOM 3375 C C . GLY A 1 420 ? 77.190 16.468 -73.358 1.00 63.25 420 GLY A C 1
ATOM 3376 O O . GLY A 1 420 ? 77.707 16.619 -74.466 1.00 63.25 420 GLY A O 1
ATOM 3377 N N . HIS A 1 421 ? 77.820 15.893 -72.354 1.00 63.41 421 HIS A N 1
ATOM 3378 C CA . HIS A 1 421 ? 79.164 15.369 -72.487 1.00 63.41 421 HIS A CA 1
ATOM 3379 C C . HIS A 1 421 ? 79.108 13.867 -72.811 1.00 63.41 421 HIS A C 1
ATOM 3381 O O . HIS A 1 421 ? 78.088 13.216 -72.557 1.00 63.41 421 HIS A O 1
ATOM 3387 N N . PRO A 1 422 ? 80.170 13.290 -73.392 1.00 65.56 422 PRO A N 1
ATOM 3388 C CA . PRO A 1 422 ? 80.317 11.839 -73.473 1.00 65.56 422 PRO A CA 1
ATOM 3389 C C . PRO A 1 422 ? 80.204 11.206 -72.078 1.00 65.56 422 PRO A C 1
ATOM 3391 O O . PRO A 1 422 ? 80.499 11.859 -71.075 1.00 65.56 422 PRO A O 1
ATOM 3394 N N . VAL A 1 423 ? 79.768 9.944 -72.005 1.00 64.88 423 VAL A N 1
ATOM 3395 C CA . VAL A 1 423 ? 79.379 9.287 -70.738 1.00 64.88 423 VAL A CA 1
ATOM 3396 C C . VAL A 1 423 ? 80.495 9.294 -69.677 1.00 64.88 423 VAL A C 1
ATOM 3398 O O . VAL A 1 423 ? 80.217 9.384 -68.484 1.00 64.88 423 VAL A O 1
ATOM 3401 N N . ASP A 1 424 ? 81.752 9.311 -70.119 1.00 63.38 424 ASP A N 1
ATOM 3402 C CA . ASP A 1 424 ? 82.981 9.315 -69.316 1.00 63.38 424 ASP A CA 1
ATOM 3403 C C . ASP A 1 424 ? 83.158 10.586 -68.459 1.00 63.38 424 ASP A C 1
ATOM 3405 O O . ASP A 1 424 ? 84.052 10.664 -67.616 1.00 63.38 424 ASP A O 1
ATOM 3409 N N . PHE A 1 425 ? 82.318 11.600 -68.677 1.00 68.50 425 PHE A N 1
ATOM 3410 C CA . PHE A 1 425 ? 82.373 12.890 -67.996 1.00 68.50 425 PHE A CA 1
ATOM 3411 C C . PHE A 1 425 ? 81.776 12.878 -66.571 1.00 68.50 425 PHE A C 1
ATOM 3413 O O . PHE A 1 425 ? 82.143 13.725 -65.757 1.00 68.50 425 PHE A O 1
ATOM 3420 N N . PHE A 1 426 ? 80.887 11.933 -66.227 1.00 67.75 426 PHE A N 1
ATOM 3421 C CA . PHE A 1 426 ? 80.153 11.925 -64.948 1.00 67.75 426 PHE A CA 1
ATOM 3422 C C . PHE A 1 426 ? 80.705 10.857 -63.979 1.00 67.75 426 PHE A C 1
ATOM 3424 O O . PHE A 1 426 ? 80.512 9.662 -64.177 1.00 67.75 426 PHE A O 1
ATOM 3431 N N . GLY A 1 427 ? 81.409 11.262 -62.914 1.00 57.69 427 GLY A N 1
ATOM 3432 C CA . GLY A 1 427 ? 81.979 10.331 -61.923 1.00 57.69 427 GLY A CA 1
ATOM 3433 C C . GLY A 1 427 ? 80.956 9.774 -60.912 1.00 57.69 427 GLY A C 1
ATOM 3434 O O . GLY A 1 427 ? 80.136 10.527 -60.390 1.00 57.69 427 GLY A O 1
ATOM 3435 N N . GLY A 1 428 ? 81.044 8.475 -60.582 1.00 68.31 428 GLY A N 1
ATOM 3436 C CA . GLY A 1 428 ? 80.166 7.763 -59.628 1.00 68.31 428 GLY A CA 1
ATOM 3437 C C . GLY A 1 428 ? 79.397 6.594 -60.266 1.00 68.31 428 GLY A C 1
ATOM 3438 O O . GLY A 1 428 ? 79.641 6.260 -61.423 1.00 68.31 428 GLY A O 1
ATOM 3439 N N . LYS A 1 429 ? 78.474 5.943 -59.530 1.00 72.38 429 LYS A N 1
ATOM 3440 C CA . LYS A 1 429 ? 77.568 4.940 -60.127 1.00 72.38 429 LYS A CA 1
ATOM 3441 C C . LYS A 1 429 ? 76.485 5.673 -60.922 1.00 72.38 429 LYS A C 1
ATOM 3443 O O . LYS A 1 429 ? 75.589 6.290 -60.344 1.00 72.38 429 LYS A O 1
ATOM 3448 N N . VAL A 1 430 ? 76.622 5.628 -62.242 1.00 73.44 430 VAL A N 1
ATOM 3449 C CA . VAL A 1 430 ? 75.754 6.313 -63.198 1.00 73.44 430 VAL A CA 1
ATOM 3450 C C . VAL A 1 430 ? 74.633 5.368 -63.624 1.00 73.44 430 VAL A C 1
ATOM 3452 O O . VAL A 1 430 ? 74.896 4.326 -64.222 1.00 73.44 430 VAL A O 1
ATOM 3455 N N . LEU A 1 431 ? 73.389 5.720 -63.302 1.00 75.88 431 LEU A N 1
ATOM 3456 C CA . LEU A 1 431 ? 72.206 4.979 -63.742 1.00 75.88 431 LEU A CA 1
ATOM 3457 C C . LEU A 1 431 ? 71.596 5.714 -64.937 1.00 75.88 431 LEU A C 1
ATOM 3459 O O . LEU A 1 431 ? 71.185 6.868 -64.819 1.00 75.88 431 LEU A O 1
ATOM 3463 N N . VAL A 1 432 ? 71.574 5.052 -66.096 1.00 74.88 432 VAL A N 1
ATOM 3464 C CA . VAL A 1 432 ? 70.997 5.615 -67.324 1.00 74.88 432 VAL A CA 1
ATOM 3465 C C . VAL A 1 432 ? 69.482 5.477 -67.265 1.00 74.88 432 VAL A C 1
ATOM 3467 O O . VAL A 1 432 ? 68.962 4.377 -67.044 1.00 74.88 432 VAL A O 1
ATOM 3470 N N . GLU A 1 433 ? 68.781 6.583 -67.479 1.00 67.81 433 GLU A N 1
ATOM 3471 C CA . GLU A 1 433 ? 67.320 6.612 -67.506 1.00 67.81 433 GLU A CA 1
ATOM 3472 C C . GLU A 1 433 ? 66.759 5.608 -68.540 1.00 67.81 433 GLU A C 1
ATOM 3474 O O . GLU A 1 433 ? 67.212 5.536 -69.683 1.00 67.81 433 GLU A O 1
ATOM 3479 N N . GLY A 1 434 ? 65.802 4.779 -68.122 1.00 67.38 434 GLY A N 1
ATOM 3480 C CA . GLY A 1 434 ? 65.187 3.698 -68.894 1.00 67.38 434 GLY A CA 1
ATOM 3481 C C . GLY A 1 434 ? 65.860 2.328 -68.763 1.00 67.38 434 GLY A C 1
ATOM 3482 O O . GLY A 1 434 ? 65.281 1.336 -69.220 1.00 67.38 434 GLY A O 1
ATOM 3483 N N . SER A 1 435 ? 67.037 2.244 -68.133 1.00 76.88 435 SER A N 1
ATOM 3484 C CA . SER A 1 435 ? 67.720 0.968 -67.894 1.00 76.88 435 SER A CA 1
ATOM 3485 C C . SER A 1 435 ? 66.975 0.098 -66.875 1.00 76.88 435 SER A C 1
ATOM 3487 O O . SER A 1 435 ? 66.260 0.593 -65.999 1.00 76.88 435 SER A O 1
ATOM 3489 N N . ASP A 1 436 ? 67.147 -1.221 -66.965 1.00 74.44 436 ASP A N 1
ATOM 3490 C CA . ASP A 1 436 ? 66.502 -2.153 -66.032 1.00 74.44 436 ASP A CA 1
ATOM 3491 C C . ASP A 1 436 ? 66.990 -1.957 -64.584 1.00 74.44 436 ASP A C 1
ATOM 3493 O O . ASP A 1 436 ? 66.234 -2.179 -63.636 1.00 74.44 436 ASP A O 1
ATOM 3497 N N . GLU A 1 437 ? 68.209 -1.437 -64.405 1.00 73.25 437 GLU A N 1
ATOM 3498 C CA . GLU A 1 437 ? 68.752 -1.057 -63.097 1.00 73.25 437 GLU A CA 1
ATOM 3499 C C . GLU A 1 437 ? 68.013 0.142 -62.479 1.00 73.25 437 GLU A C 1
ATOM 3501 O O . GLU A 1 437 ? 67.760 0.161 -61.273 1.00 73.25 437 GLU A O 1
ATOM 3506 N N . GLU A 1 438 ? 67.596 1.116 -63.292 1.00 80.19 438 GLU A N 1
ATOM 3507 C CA . GLU A 1 438 ? 66.800 2.254 -62.831 1.00 80.19 438 GLU A CA 1
ATOM 3508 C C . GLU A 1 438 ? 65.368 1.837 -62.459 1.00 80.19 438 GLU A C 1
ATOM 3510 O O . GLU A 1 438 ? 64.836 2.250 -61.422 1.00 80.19 438 GLU A O 1
ATOM 3515 N N . LYS A 1 439 ? 64.739 0.983 -63.277 1.00 75.88 439 LYS A N 1
ATOM 3516 C CA . LYS A 1 439 ? 63.378 0.480 -63.019 1.00 75.88 439 LYS A CA 1
ATOM 3517 C C . LYS A 1 439 ? 63.307 -0.287 -61.705 1.00 75.88 439 LYS A C 1
ATOM 3519 O O . LYS A 1 439 ? 62.426 -0.015 -60.890 1.00 75.88 439 LYS A O 1
ATOM 3524 N N . ALA A 1 440 ? 64.270 -1.177 -61.460 1.00 78.19 440 ALA A N 1
ATOM 3525 C CA . ALA A 1 440 ? 64.355 -1.926 -60.210 1.00 78.19 440 ALA A CA 1
ATOM 3526 C C . ALA A 1 440 ? 64.488 -0.996 -58.989 1.00 78.19 440 ALA A C 1
ATOM 3528 O O . ALA A 1 440 ? 63.855 -1.221 -57.952 1.00 78.19 440 ALA A O 1
ATOM 3529 N N . TRP A 1 441 ? 65.259 0.086 -59.122 1.00 80.31 441 TRP A N 1
ATOM 3530 C CA . TRP A 1 441 ? 65.430 1.084 -58.069 1.00 80.31 441 TRP A CA 1
ATOM 3531 C C . TRP A 1 441 ? 64.148 1.910 -57.820 1.00 80.31 441 TRP A C 1
ATOM 3533 O O . TRP A 1 441 ? 63.727 2.059 -56.667 1.00 80.31 441 TRP A O 1
ATOM 3543 N N . ARG A 1 442 ? 63.445 2.358 -58.876 1.00 77.38 442 ARG A N 1
ATOM 3544 C CA . ARG A 1 442 ? 62.156 3.080 -58.760 1.00 77.38 442 ARG A CA 1
ATOM 3545 C C . ARG A 1 442 ? 61.046 2.203 -58.161 1.00 77.38 442 ARG A C 1
ATOM 3547 O O . ARG A 1 442 ? 60.293 2.663 -57.301 1.00 77.38 442 ARG A O 1
ATOM 3554 N N . GLU A 1 443 ? 60.962 0.930 -58.548 1.00 79.38 443 GLU A N 1
ATOM 3555 C CA . GLU A 1 443 ? 59.980 -0.025 -58.010 1.00 79.38 443 GLU A CA 1
ATOM 3556 C C . GLU A 1 443 ? 60.191 -0.334 -56.523 1.00 79.38 443 GLU A C 1
ATOM 3558 O O . GLU A 1 443 ? 59.225 -0.506 -55.773 1.00 79.38 443 GLU A O 1
ATOM 3563 N N . ALA A 1 444 ? 61.445 -0.421 -56.072 1.00 78.25 444 ALA A N 1
ATOM 3564 C CA . ALA A 1 444 ? 61.760 -0.614 -54.659 1.00 78.25 444 ALA A CA 1
ATOM 3565 C C . ALA A 1 444 ? 61.322 0.595 -53.812 1.00 78.25 444 ALA A C 1
ATOM 3567 O O . ALA A 1 444 ? 60.770 0.426 -52.723 1.00 78.25 444 ALA A O 1
ATOM 3568 N N . ARG A 1 445 ? 61.495 1.816 -54.332 1.00 79.94 445 ARG A N 1
ATOM 3569 C CA . ARG A 1 445 ? 61.063 3.058 -53.673 1.00 79.94 445 ARG A CA 1
ATOM 3570 C C . ARG A 1 445 ? 59.541 3.192 -53.616 1.00 79.94 445 ARG A C 1
ATOM 3572 O O . ARG A 1 445 ? 58.999 3.484 -52.552 1.00 79.94 445 ARG A O 1
ATOM 3579 N N . HIS A 1 446 ? 58.851 2.925 -54.724 1.00 77.56 446 HIS A N 1
ATOM 3580 C CA . HIS A 1 446 ? 57.388 2.983 -54.783 1.00 77.56 446 HIS A CA 1
ATOM 3581 C C . HIS A 1 446 ? 56.735 1.986 -53.811 1.00 77.56 446 HIS A C 1
ATOM 3583 O O . HIS A 1 446 ? 55.760 2.318 -53.138 1.00 77.56 446 HIS A O 1
ATOM 3589 N N . ARG A 1 447 ? 57.315 0.784 -53.661 1.00 79.06 447 ARG A N 1
ATOM 3590 C CA . ARG A 1 447 ? 56.871 -0.193 -52.654 1.00 79.06 447 ARG A CA 1
ATOM 3591 C C . ARG A 1 447 ? 56.965 0.347 -51.226 1.00 79.06 447 ARG A C 1
ATOM 3593 O O . ARG A 1 447 ? 55.989 0.238 -50.491 1.00 79.06 447 ARG A O 1
ATOM 3600 N N . ARG A 1 448 ? 58.075 0.997 -50.858 1.00 80.44 448 ARG A N 1
ATOM 3601 C CA . ARG A 1 448 ? 58.235 1.606 -49.523 1.00 80.44 448 ARG A CA 1
ATOM 3602 C C . ARG A 1 448 ? 57.208 2.714 -49.260 1.00 80.44 448 ARG A C 1
ATOM 3604 O O . ARG A 1 448 ? 56.629 2.755 -48.182 1.00 80.44 448 ARG A O 1
ATOM 3611 N N . GLN A 1 449 ? 56.922 3.560 -50.252 1.00 77.50 449 GLN A N 1
ATOM 3612 C CA . GLN A 1 449 ? 55.914 4.624 -50.120 1.00 77.50 449 GLN A CA 1
ATOM 3613 C C . GLN A 1 449 ? 54.487 4.078 -49.976 1.00 77.50 449 GLN A C 1
ATOM 3615 O O . GLN A 1 449 ? 53.704 4.590 -49.177 1.00 77.50 449 GLN A O 1
ATOM 3620 N N . LEU A 1 450 ? 54.142 3.018 -50.713 1.00 80.56 450 LEU A N 1
ATOM 3621 C CA . LEU A 1 450 ? 52.843 2.356 -50.569 1.00 80.56 450 LEU A CA 1
ATOM 3622 C C . LEU A 1 450 ? 52.673 1.707 -49.191 1.00 80.56 450 LEU A C 1
ATOM 3624 O O . LEU A 1 450 ? 51.586 1.771 -48.621 1.00 80.56 450 LEU A O 1
ATOM 3628 N N . GLU A 1 451 ? 53.722 1.085 -48.652 1.00 84.12 451 GLU A N 1
ATOM 3629 C CA . GLU A 1 451 ? 53.698 0.513 -47.300 1.00 84.12 451 GLU A CA 1
ATOM 3630 C C . GLU A 1 451 ? 53.523 1.590 -46.223 1.00 84.12 451 GLU A C 1
ATOM 3632 O O . GLU A 1 451 ? 52.767 1.395 -45.271 1.00 84.12 451 GLU A O 1
ATOM 3637 N N . GLU A 1 452 ? 54.159 2.749 -46.390 1.00 83.50 452 GLU A N 1
ATOM 3638 C CA . GLU A 1 452 ? 54.023 3.878 -45.470 1.00 83.50 452 GLU A CA 1
ATOM 3639 C C . GLU A 1 452 ? 52.618 4.502 -45.516 1.00 83.50 452 GLU A C 1
ATOM 3641 O O . GLU A 1 452 ? 52.014 4.721 -44.465 1.00 83.50 452 GLU A O 1
ATOM 3646 N N . MET A 1 453 ? 52.041 4.686 -46.711 1.00 79.25 453 MET A N 1
ATOM 3647 C CA . MET A 1 453 ? 50.655 5.156 -46.848 1.00 79.25 453 MET A CA 1
ATOM 3648 C C . MET A 1 453 ? 49.643 4.176 -46.244 1.00 79.25 453 MET A C 1
ATOM 3650 O O . MET A 1 453 ? 48.702 4.609 -45.581 1.00 79.25 453 MET A O 1
ATOM 3654 N N . LYS A 1 454 ? 49.840 2.862 -46.420 1.00 85.88 454 LYS A N 1
ATOM 3655 C CA . LYS A 1 454 ? 48.971 1.845 -45.802 1.00 85.88 454 LYS A CA 1
ATOM 3656 C C . LYS A 1 454 ? 49.008 1.922 -44.278 1.00 85.88 454 LYS A C 1
ATOM 3658 O O . LYS A 1 454 ? 47.956 1.934 -43.649 1.00 85.88 454 LYS A O 1
ATOM 3663 N N . ARG A 1 455 ? 50.199 2.062 -43.686 1.00 84.81 455 ARG A N 1
ATOM 3664 C CA . ARG A 1 455 ? 50.344 2.233 -42.230 1.00 84.81 455 ARG A CA 1
ATOM 3665 C C . ARG A 1 455 ? 49.657 3.498 -41.717 1.00 84.81 455 ARG A C 1
ATOM 3667 O O . ARG A 1 455 ? 49.076 3.472 -40.636 1.00 84.81 455 ARG A O 1
ATOM 3674 N N . GLN A 1 456 ? 49.706 4.596 -42.472 1.00 83.25 456 GLN A N 1
ATOM 3675 C CA . GLN A 1 456 ? 48.999 5.826 -42.102 1.00 83.25 456 GLN A CA 1
ATOM 3676 C C . GLN A 1 456 ? 47.477 5.650 -42.163 1.00 83.25 456 GLN A C 1
ATOM 3678 O O . GLN A 1 456 ? 46.788 6.054 -41.229 1.00 83.25 456 GLN A O 1
ATOM 3683 N N . GLN A 1 457 ? 46.958 4.989 -43.202 1.00 84.00 457 GLN A N 1
ATOM 3684 C CA . GLN A 1 457 ? 45.524 4.707 -43.335 1.00 84.00 457 GLN A CA 1
ATOM 3685 C C . GLN A 1 457 ? 45.000 3.802 -42.215 1.00 84.00 457 GLN A C 1
ATOM 3687 O O . GLN A 1 457 ? 43.970 4.109 -41.620 1.00 84.00 457 GLN A O 1
ATOM 3692 N N . GLU A 1 458 ? 45.727 2.736 -41.871 1.00 87.19 458 GLU A N 1
ATOM 3693 C CA . GLU A 1 458 ? 45.362 1.842 -40.762 1.00 87.19 458 GLU A CA 1
ATOM 3694 C C . GLU A 1 458 ? 45.317 2.591 -39.421 1.00 87.19 458 GLU A C 1
ATOM 3696 O O . GLU A 1 458 ? 44.410 2.383 -38.613 1.00 87.19 458 GLU A O 1
ATOM 3701 N N . LEU A 1 459 ? 46.260 3.509 -39.189 1.00 89.75 459 LEU A N 1
ATOM 3702 C CA . LEU A 1 459 ? 46.308 4.309 -37.966 1.00 89.75 459 LEU A CA 1
ATOM 3703 C C . LEU A 1 459 ? 45.169 5.342 -37.896 1.00 89.75 459 LEU A C 1
ATOM 3705 O O . LEU A 1 459 ? 44.621 5.589 -36.821 1.00 89.75 459 LEU A O 1
ATOM 3709 N N . GLU A 1 460 ? 44.788 5.939 -39.026 1.00 88.19 460 GLU A N 1
ATOM 3710 C CA . GLU A 1 460 ? 43.618 6.822 -39.108 1.00 88.19 460 GLU A CA 1
ATOM 3711 C C . GLU A 1 460 ? 42.303 6.064 -38.912 1.00 88.19 460 GLU A C 1
ATOM 3713 O O . GLU A 1 460 ? 41.403 6.556 -38.226 1.00 88.19 460 GLU A O 1
ATOM 3718 N N . GLU A 1 461 ? 42.187 4.856 -39.464 1.00 89.00 461 GLU A N 1
ATOM 3719 C CA . GLU A 1 461 ? 41.009 4.013 -39.281 1.00 89.00 461 GLU A CA 1
ATOM 3720 C C . GLU A 1 461 ? 40.861 3.570 -37.821 1.00 89.00 461 GLU A C 1
ATOM 3722 O O . GLU A 1 461 ? 39.772 3.692 -37.255 1.00 89.00 461 GLU A O 1
ATOM 3727 N N . GLN A 1 462 ? 41.956 3.167 -37.168 1.00 88.19 462 GLN A N 1
ATOM 3728 C CA . GLN A 1 462 ? 41.958 2.858 -35.735 1.00 88.19 462 GLN A CA 1
ATOM 3729 C C . GLN A 1 462 ? 41.515 4.057 -34.886 1.00 88.19 462 GLN A C 1
ATOM 3731 O O . GLN A 1 462 ? 40.684 3.894 -33.991 1.00 88.19 462 GLN A O 1
ATOM 3736 N N . LYS A 1 463 ? 41.998 5.270 -35.193 1.00 91.94 463 LYS A N 1
ATOM 3737 C CA . LYS A 1 463 ? 41.567 6.496 -34.498 1.00 91.94 463 LYS A CA 1
ATOM 3738 C C . LYS A 1 463 ? 40.075 6.770 -34.681 1.00 91.94 463 LYS A C 1
ATOM 3740 O O . LYS A 1 463 ? 39.374 7.014 -33.699 1.00 91.94 463 LYS A O 1
ATOM 3745 N N . ARG A 1 464 ? 39.562 6.660 -35.911 1.00 88.38 464 ARG A N 1
ATOM 3746 C CA . ARG A 1 464 ? 38.125 6.828 -36.190 1.00 88.38 464 ARG A CA 1
ATOM 3747 C C . ARG A 1 464 ? 37.277 5.801 -35.447 1.00 88.38 464 ARG A C 1
ATOM 3749 O O . ARG A 1 464 ? 36.218 6.144 -34.926 1.00 88.38 464 ARG A O 1
ATOM 3756 N N . GLN A 1 465 ? 37.734 4.552 -35.373 1.00 87.44 465 GLN A N 1
ATOM 3757 C CA . GLN A 1 465 ? 37.036 3.507 -34.627 1.00 87.44 465 GLN A CA 1
ATOM 3758 C C . GLN A 1 465 ? 37.029 3.791 -33.118 1.00 87.44 465 GLN A C 1
ATOM 3760 O O . GLN A 1 465 ? 35.978 3.635 -32.493 1.00 87.44 465 GLN A O 1
ATOM 3765 N N . SER A 1 466 ? 38.138 4.267 -32.537 1.00 90.75 466 SER A N 1
ATOM 3766 C CA . SER A 1 466 ? 38.168 4.656 -31.120 1.00 90.75 466 SER A CA 1
ATOM 3767 C C . SER A 1 466 ? 37.265 5.855 -30.819 1.00 90.75 466 SER A C 1
ATOM 3769 O O . SER A 1 466 ? 36.503 5.813 -29.857 1.00 90.75 466 SER A O 1
ATOM 3771 N N . GLU A 1 467 ? 37.258 6.881 -31.675 1.00 91.75 467 GLU A N 1
ATOM 3772 C CA . GLU A 1 467 ? 36.396 8.060 -31.508 1.00 91.75 467 GLU A CA 1
ATOM 3773 C C . GLU A 1 467 ? 34.908 7.693 -31.606 1.00 91.75 467 GLU A C 1
ATOM 3775 O O . GLU A 1 467 ? 34.087 8.154 -30.808 1.00 91.75 467 GLU A O 1
ATOM 3780 N N . LEU A 1 468 ? 34.548 6.805 -32.541 1.00 91.69 468 LEU A N 1
ATOM 3781 C CA . LEU A 1 468 ? 33.182 6.302 -32.673 1.00 91.69 468 LEU A CA 1
ATOM 3782 C C . LEU A 1 468 ? 32.761 5.473 -31.449 1.00 91.69 468 LEU A C 1
ATOM 3784 O O . LEU A 1 468 ? 31.620 5.585 -30.993 1.00 91.69 468 LEU A O 1
ATOM 3788 N N . ALA A 1 469 ? 33.663 4.648 -30.910 1.00 90.12 469 ALA A N 1
ATOM 3789 C CA . ALA A 1 469 ? 33.408 3.866 -29.703 1.00 90.12 469 ALA A CA 1
ATOM 3790 C C . ALA A 1 469 ? 33.193 4.771 -28.478 1.00 90.12 469 ALA A C 1
ATOM 3792 O O . ALA A 1 469 ? 32.231 4.573 -27.732 1.00 90.12 469 ALA A O 1
ATOM 3793 N N . GLU A 1 470 ? 34.011 5.813 -28.311 1.00 92.06 470 GLU A N 1
ATOM 3794 C CA . GLU A 1 470 ? 33.836 6.806 -27.247 1.00 92.06 470 GLU A CA 1
ATOM 3795 C C . GLU A 1 470 ? 32.521 7.585 -27.386 1.00 92.06 470 GLU A C 1
ATOM 3797 O O . GLU A 1 470 ? 31.812 7.781 -26.396 1.00 92.06 470 GLU A O 1
ATOM 3802 N N . ALA A 1 471 ? 32.142 7.986 -28.603 1.00 91.31 471 ALA A N 1
ATOM 3803 C CA . ALA A 1 471 ? 30.871 8.666 -28.857 1.00 91.31 471 ALA A CA 1
ATOM 3804 C C . ALA A 1 471 ? 29.658 7.775 -28.522 1.00 91.31 471 ALA A C 1
ATOM 3806 O O . ALA A 1 471 ? 28.695 8.228 -27.893 1.00 91.31 471 ALA A O 1
ATOM 3807 N N . ARG A 1 472 ? 29.716 6.482 -28.872 1.00 92.19 472 ARG A N 1
ATOM 3808 C CA . ARG A 1 472 ? 28.692 5.494 -28.483 1.00 92.19 472 ARG A CA 1
ATOM 3809 C C . ARG A 1 472 ? 28.616 5.318 -26.968 1.00 92.19 472 ARG A C 1
ATOM 3811 O O . ARG A 1 472 ? 27.526 5.270 -26.412 1.00 92.19 472 ARG A O 1
ATOM 3818 N N . HIS A 1 473 ? 29.755 5.279 -26.284 1.00 89.06 473 HIS A N 1
ATOM 3819 C CA . HIS A 1 473 ? 29.773 5.171 -24.828 1.00 89.06 473 HIS A CA 1
ATOM 3820 C C . HIS A 1 473 ? 29.160 6.408 -24.147 1.00 89.06 473 HIS A C 1
ATOM 3822 O O . HIS A 1 473 ? 28.363 6.274 -23.222 1.00 89.06 473 HIS A O 1
ATOM 3828 N N . ARG A 1 474 ? 29.463 7.622 -24.631 1.00 91.69 474 ARG A N 1
ATOM 3829 C CA . ARG A 1 474 ? 28.870 8.866 -24.098 1.00 91.69 474 ARG A CA 1
ATOM 3830 C C . ARG A 1 474 ? 27.354 8.912 -24.276 1.00 91.69 474 ARG A C 1
ATOM 3832 O O . ARG A 1 474 ? 26.647 9.240 -23.329 1.00 91.69 474 ARG A O 1
ATOM 3839 N N . THR A 1 475 ? 26.858 8.531 -25.451 1.00 91.81 475 THR A N 1
ATOM 3840 C CA . THR A 1 475 ? 25.410 8.503 -25.721 1.00 91.81 475 THR A CA 1
ATOM 3841 C C . THR A 1 475 ? 24.674 7.480 -24.854 1.00 91.81 475 THR A C 1
ATOM 3843 O O . THR A 1 475 ? 23.585 7.776 -24.366 1.00 91.81 475 THR A O 1
ATOM 3846 N N . LEU A 1 476 ? 25.272 6.314 -24.579 1.00 92.62 476 LEU A N 1
ATOM 3847 C CA . LEU A 1 476 ? 24.706 5.339 -23.637 1.00 92.62 476 LEU A CA 1
ATOM 3848 C C . LEU A 1 476 ? 24.616 5.896 -22.209 1.00 92.62 476 LEU A C 1
ATOM 3850 O O . LEU A 1 476 ? 23.567 5.780 -21.578 1.00 92.62 476 LEU A O 1
ATOM 3854 N N . LEU A 1 477 ? 25.668 6.559 -21.720 1.00 93.12 477 LEU A N 1
ATOM 3855 C CA . LEU A 1 477 ? 25.656 7.187 -20.392 1.00 93.12 477 LEU A CA 1
ATOM 3856 C C . LEU A 1 477 ? 24.604 8.300 -20.276 1.00 93.12 477 LEU A C 1
ATOM 3858 O O . LEU A 1 477 ? 23.942 8.425 -19.245 1.00 93.12 477 LEU A O 1
ATOM 3862 N N . GLU A 1 478 ? 24.418 9.103 -21.326 1.00 92.75 478 GLU A N 1
ATOM 3863 C CA . GLU A 1 478 ? 23.362 10.120 -21.366 1.00 92.75 478 GLU A CA 1
ATOM 3864 C C . GLU A 1 478 ? 21.964 9.491 -21.324 1.00 92.75 478 GLU A C 1
ATOM 3866 O O . GLU A 1 478 ? 21.106 9.958 -20.572 1.00 92.75 478 GLU A O 1
ATOM 3871 N N . GLN A 1 479 ? 21.744 8.392 -22.053 1.00 90.94 479 GLN A N 1
ATOM 3872 C CA . GLN A 1 479 ? 20.480 7.651 -22.011 1.00 90.94 479 GLN A CA 1
ATOM 3873 C C . GLN A 1 479 ? 20.204 7.052 -20.626 1.00 90.94 479 GLN A C 1
ATOM 3875 O O . GLN A 1 479 ? 19.071 7.111 -20.145 1.00 90.94 479 GLN A O 1
ATOM 3880 N N . GLU A 1 480 ? 21.212 6.488 -19.959 1.00 92.06 480 GLU A N 1
ATOM 3881 C CA . GLU A 1 480 ? 21.063 5.979 -18.590 1.00 92.06 480 GLU A CA 1
ATOM 3882 C C . GLU A 1 480 ? 20.751 7.098 -17.598 1.00 92.06 480 GLU A C 1
ATOM 3884 O O . GLU A 1 480 ? 19.857 6.953 -16.759 1.00 92.06 480 GLU A O 1
ATOM 3889 N N . ARG A 1 481 ? 21.419 8.249 -17.731 1.00 93.38 481 ARG A N 1
ATOM 3890 C CA . ARG A 1 481 ? 21.145 9.422 -16.900 1.00 93.38 481 ARG A CA 1
ATOM 3891 C C . ARG A 1 481 ? 19.713 9.926 -17.087 1.00 93.38 481 ARG A C 1
ATOM 3893 O O . ARG A 1 481 ? 19.037 10.176 -16.092 1.00 93.38 481 ARG A O 1
ATOM 3900 N N . GLN A 1 482 ? 19.227 10.003 -18.327 1.00 92.88 482 GLN A N 1
ATOM 3901 C CA . GLN A 1 482 ? 17.841 10.382 -18.625 1.00 92.88 482 GLN A CA 1
ATOM 3902 C C . GLN A 1 482 ? 16.832 9.390 -18.034 1.00 92.88 482 GLN A C 1
ATOM 3904 O O . GLN A 1 482 ? 15.842 9.807 -17.433 1.00 92.88 482 GLN A O 1
ATOM 3909 N N . LYS A 1 483 ? 17.089 8.078 -18.141 1.00 92.50 483 LYS A N 1
ATOM 3910 C CA . LYS A 1 483 ? 16.244 7.047 -17.513 1.00 92.50 483 LYS A CA 1
ATOM 3911 C C . LYS A 1 483 ? 16.189 7.207 -15.994 1.00 92.50 483 LYS A C 1
ATOM 3913 O O . LYS A 1 483 ? 15.122 7.059 -15.402 1.00 92.50 483 LYS A O 1
ATOM 3918 N N . LEU A 1 484 ? 17.320 7.527 -15.366 1.00 92.25 484 LEU A N 1
ATOM 3919 C CA . LEU A 1 484 ? 17.410 7.704 -13.919 1.00 92.25 484 LEU A CA 1
ATOM 3920 C C . LEU A 1 484 ? 16.710 8.989 -13.447 1.00 92.25 484 LEU A C 1
ATOM 3922 O O . LEU A 1 484 ? 16.068 8.979 -12.398 1.00 92.25 484 LEU A O 1
ATOM 3926 N N . GLU A 1 485 ? 16.771 10.075 -14.221 1.00 93.38 485 GLU A N 1
ATOM 3927 C CA . GLU A 1 485 ? 16.011 11.307 -13.953 1.00 93.38 485 GLU A CA 1
ATOM 3928 C C . GLU A 1 485 ? 14.494 11.095 -14.103 1.00 93.38 485 GLU A C 1
ATOM 3930 O O . GLU A 1 485 ? 13.737 11.483 -13.214 1.00 93.38 485 GLU A O 1
ATOM 3935 N N . LEU A 1 486 ? 14.046 10.390 -15.148 1.00 92.56 486 LEU A N 1
ATOM 3936 C CA . LEU A 1 486 ? 12.640 9.993 -15.312 1.00 92.56 486 LEU A CA 1
ATOM 3937 C C . LEU A 1 486 ? 12.146 9.118 -14.153 1.00 92.56 486 LEU A C 1
ATOM 3939 O O . LEU A 1 486 ? 11.060 9.348 -13.623 1.00 92.56 486 LEU A O 1
ATOM 3943 N N . ALA A 1 487 ? 12.951 8.143 -13.722 1.00 89.94 487 ALA A N 1
ATOM 3944 C CA . ALA A 1 487 ? 12.609 7.285 -12.592 1.00 89.94 487 ALA A CA 1
ATOM 3945 C C . ALA A 1 487 ? 12.481 8.076 -11.277 1.00 89.94 487 ALA A C 1
ATOM 3947 O O . ALA A 1 487 ? 11.591 7.782 -10.477 1.00 89.94 487 ALA A O 1
ATOM 3948 N N . LYS A 1 488 ? 13.329 9.095 -11.063 1.00 94.19 488 LYS A N 1
ATOM 3949 C CA . LYS A 1 488 ? 13.231 10.001 -9.906 1.00 94.19 488 LYS A CA 1
ATOM 3950 C C . LYS A 1 488 ? 11.940 10.818 -9.931 1.00 94.19 488 LYS A C 1
ATOM 3952 O O . LYS A 1 488 ? 11.223 10.811 -8.935 1.00 94.19 488 LYS A O 1
ATOM 3957 N N . LEU A 1 489 ? 11.600 11.431 -11.065 1.00 94.00 489 LEU A N 1
ATOM 3958 C CA . LEU A 1 489 ? 10.358 12.203 -11.210 1.00 94.00 489 LEU A CA 1
ATOM 3959 C C . LEU A 1 489 ? 9.113 11.337 -10.962 1.00 94.00 489 LEU A C 1
ATOM 3961 O O . LEU A 1 489 ? 8.240 11.708 -10.184 1.00 94.00 489 LEU A O 1
ATOM 3965 N N . GLN A 1 490 ? 9.066 10.128 -11.531 1.00 90.81 490 GLN A N 1
ATOM 3966 C CA . GLN A 1 490 ? 7.958 9.187 -11.310 1.00 90.81 490 GLN A CA 1
ATOM 3967 C C . GLN A 1 490 ? 7.840 8.701 -9.859 1.00 90.81 490 GLN A C 1
ATOM 3969 O O . GLN A 1 490 ? 6.776 8.243 -9.431 1.00 90.81 490 GLN A O 1
ATOM 3974 N N . PHE A 1 491 ? 8.944 8.698 -9.113 1.00 91.25 491 PHE A N 1
ATOM 3975 C CA . PHE A 1 491 ? 8.940 8.358 -7.696 1.00 91.25 491 PHE A CA 1
ATOM 3976 C C . PHE A 1 491 ? 8.412 9.524 -6.849 1.00 91.25 491 PHE A C 1
ATOM 3978 O O . PHE A 1 491 ? 7.584 9.307 -5.964 1.00 91.25 491 PHE A O 1
ATOM 3985 N N . GLU A 1 492 ? 8.826 10.754 -7.158 1.00 91.81 492 GLU A N 1
ATOM 3986 C CA . GLU A 1 492 ? 8.332 11.973 -6.506 1.00 91.81 492 GLU A CA 1
ATOM 3987 C C . GLU A 1 492 ? 6.826 12.178 -6.736 1.00 91.81 492 GLU A C 1
ATOM 3989 O O . GLU A 1 492 ? 6.091 12.406 -5.775 1.00 91.81 492 GLU A O 1
ATOM 3994 N N . GLU A 1 493 ? 6.337 11.980 -7.966 1.00 92.25 493 GLU A N 1
ATOM 3995 C CA . GLU A 1 493 ? 4.900 12.035 -8.273 1.00 92.25 493 GLU A CA 1
ATOM 3996 C C . GLU A 1 493 ? 4.096 10.999 -7.474 1.00 92.25 493 GLU A C 1
ATOM 3998 O O . GLU A 1 493 ? 3.027 11.310 -6.946 1.00 92.25 493 GLU A O 1
ATOM 4003 N N . ARG A 1 494 ? 4.614 9.770 -7.330 1.00 90.50 494 ARG A N 1
ATOM 4004 C CA . ARG A 1 494 ? 3.960 8.724 -6.525 1.00 90.50 494 ARG A CA 1
ATOM 4005 C C . ARG A 1 494 ? 3.866 9.108 -5.049 1.00 90.50 494 ARG A C 1
ATOM 4007 O O . ARG A 1 494 ? 2.818 8.900 -4.439 1.00 90.50 494 ARG A O 1
ATOM 4014 N N . LEU A 1 495 ? 4.922 9.696 -4.487 1.00 90.81 495 LEU A N 1
ATOM 4015 C CA . LEU A 1 495 ? 4.916 10.190 -3.107 1.00 90.81 495 LEU A CA 1
ATOM 4016 C C . LEU A 1 495 ? 3.909 11.329 -2.907 1.00 90.81 495 LEU A C 1
ATOM 4018 O O . LEU A 1 495 ? 3.209 11.365 -1.892 1.00 90.81 495 LEU A O 1
ATOM 4022 N N . GLU A 1 496 ? 3.804 12.249 -3.866 1.00 93.56 496 GLU A N 1
ATOM 4023 C CA . GLU A 1 496 ? 2.838 13.343 -3.788 1.00 93.56 496 GLU A CA 1
ATOM 4024 C C . GLU A 1 496 ? 1.392 12.847 -3.910 1.00 93.56 496 GLU A C 1
ATOM 4026 O O . GLU A 1 496 ? 0.538 13.247 -3.113 1.00 93.56 496 GLU A O 1
ATOM 4031 N N . GLN A 1 497 ? 1.122 11.922 -4.835 1.00 87.44 497 GLN A N 1
ATOM 4032 C CA . GLN A 1 497 ? -0.188 11.280 -4.961 1.00 87.44 497 GLN A CA 1
ATOM 4033 C C . GLN A 1 497 ? -0.587 10.554 -3.673 1.00 87.44 497 GLN A C 1
ATOM 4035 O O . GLN A 1 497 ? -1.726 10.682 -3.219 1.00 87.44 497 GLN A O 1
ATOM 4040 N N . GLU A 1 498 ? 0.346 9.845 -3.035 1.00 89.62 498 GLU A N 1
ATOM 4041 C CA . GLU A 1 498 ? 0.083 9.173 -1.764 1.00 89.62 498 GLU A CA 1
ATOM 4042 C C . GLU A 1 498 ? -0.208 10.177 -0.636 1.00 89.62 498 GLU A C 1
ATOM 4044 O O . GLU A 1 498 ? -1.136 9.976 0.155 1.00 89.62 498 GLU A O 1
ATOM 4049 N N . ARG A 1 499 ? 0.528 11.296 -0.577 1.00 91.69 499 ARG A N 1
ATOM 4050 C CA . ARG A 1 499 ? 0.267 12.375 0.390 1.00 91.69 499 ARG A CA 1
ATOM 4051 C C . ARG A 1 499 ? -1.136 12.957 0.208 1.00 91.69 499 ARG A C 1
ATOM 4053 O O . ARG A 1 499 ? -1.878 13.060 1.185 1.00 91.69 499 ARG A O 1
ATOM 4060 N N . LEU A 1 500 ? -1.518 13.281 -1.028 1.00 91.31 500 LEU A N 1
ATOM 4061 C CA . LEU A 1 500 ? -2.847 13.810 -1.349 1.00 91.31 500 LEU A CA 1
ATOM 4062 C C . LEU A 1 500 ? -3.957 12.801 -1.020 1.00 91.31 500 LEU A C 1
ATOM 4064 O O . LEU A 1 500 ? -4.981 13.180 -0.447 1.00 91.31 500 LEU A O 1
ATOM 4068 N N . ALA A 1 501 ? -3.745 11.511 -1.297 1.00 87.25 501 ALA A N 1
ATOM 4069 C CA . ALA A 1 501 ? -4.694 10.454 -0.953 1.00 87.25 501 ALA A CA 1
ATOM 4070 C C . ALA A 1 501 ? -4.892 10.324 0.569 1.00 87.25 501 ALA A C 1
ATOM 4072 O O . ALA A 1 501 ? -6.026 10.204 1.043 1.00 87.25 501 ALA A O 1
ATOM 4073 N N . ARG A 1 502 ? -3.810 10.409 1.356 1.00 88.88 502 ARG A N 1
ATOM 4074 C CA . ARG A 1 502 ? -3.877 10.388 2.829 1.00 88.88 502 ARG A CA 1
ATOM 4075 C C . ARG A 1 502 ? -4.632 11.598 3.385 1.00 88.88 502 ARG A C 1
ATOM 4077 O O . ARG A 1 502 ? -5.452 11.440 4.292 1.00 88.88 502 ARG A O 1
ATOM 4084 N N . GLU A 1 503 ? -4.399 12.791 2.841 1.00 89.44 503 GLU A N 1
ATOM 4085 C CA . GLU A 1 503 ? -5.129 14.002 3.239 1.00 89.44 503 GLU A CA 1
ATOM 4086 C C . GLU A 1 503 ? -6.620 13.925 2.885 1.00 89.44 503 GLU A C 1
ATOM 4088 O O . GLU A 1 503 ? -7.468 14.260 3.719 1.00 89.44 503 GLU A O 1
ATOM 4093 N N . ALA A 1 504 ? -6.957 13.429 1.692 1.00 86.81 504 ALA A N 1
ATOM 4094 C CA . ALA A 1 504 ? -8.341 13.224 1.272 1.00 86.81 504 ALA A CA 1
ATOM 4095 C C . ALA A 1 504 ? -9.071 12.225 2.187 1.00 86.81 504 ALA A C 1
ATOM 4097 O O . ALA A 1 504 ? -10.165 12.518 2.674 1.00 86.81 504 ALA A O 1
ATOM 4098 N N . ALA A 1 505 ? -8.435 11.093 2.509 1.00 85.94 505 ALA A N 1
ATOM 4099 C CA . ALA A 1 505 ? -8.992 10.094 3.420 1.00 85.94 505 ALA A CA 1
ATOM 4100 C C . ALA A 1 505 ? -9.220 10.656 4.834 1.00 85.94 505 ALA A C 1
ATOM 4102 O O . ALA A 1 505 ? -10.233 10.356 5.471 1.00 85.94 505 ALA A O 1
ATOM 4103 N N . ARG A 1 506 ? -8.311 11.507 5.328 1.00 88.81 506 ARG A N 1
ATOM 4104 C CA . ARG A 1 506 ? -8.488 12.190 6.616 1.00 88.81 506 ARG A CA 1
ATOM 4105 C C . ARG A 1 506 ? -9.700 13.123 6.593 1.00 88.81 506 ARG A C 1
ATOM 4107 O O . ARG A 1 506 ? -10.529 13.042 7.497 1.00 88.81 506 ARG A O 1
ATOM 4114 N N . ARG A 1 507 ? -9.837 13.958 5.556 1.00 88.19 507 ARG A N 1
ATOM 4115 C CA . ARG A 1 507 ? -10.995 14.857 5.402 1.00 88.19 507 ARG A CA 1
ATOM 4116 C C . ARG A 1 507 ? -12.306 14.081 5.324 1.00 88.19 507 ARG A C 1
ATOM 4118 O O . ARG A 1 507 ? -13.279 14.478 5.957 1.00 88.19 507 ARG A O 1
ATOM 4125 N N . GLN A 1 508 ? -12.328 12.956 4.610 1.00 85.12 508 GLN A N 1
ATOM 4126 C CA . GLN A 1 508 ? -13.516 12.109 4.523 1.00 85.12 508 GLN A CA 1
ATOM 4127 C C . GLN A 1 508 ? -13.914 11.540 5.891 1.00 85.12 508 GLN A C 1
ATOM 4129 O O . GLN A 1 508 ? -15.075 11.650 6.276 1.00 85.12 508 GLN A O 1
ATOM 4134 N N . ARG A 1 509 ? -12.959 11.016 6.672 1.00 85.94 509 ARG A N 1
ATOM 4135 C CA . ARG A 1 509 ? -13.228 10.524 8.037 1.00 85.94 509 ARG A CA 1
ATOM 4136 C C . ARG A 1 509 ? -13.735 11.626 8.965 1.00 85.94 509 ARG A C 1
ATOM 4138 O O . ARG A 1 509 ? -14.637 11.384 9.764 1.00 85.94 509 ARG A O 1
ATOM 4145 N N . GLU A 1 510 ? -13.173 12.830 8.866 1.00 83.56 510 GLU A N 1
ATOM 4146 C CA . GLU A 1 510 ? -13.643 13.991 9.631 1.00 83.56 510 GLU A CA 1
ATOM 4147 C C . GLU A 1 510 ? -15.077 14.382 9.231 1.00 83.56 510 GLU A C 1
ATOM 4149 O O . GLU A 1 510 ? -15.900 14.637 10.110 1.00 83.56 510 GLU A O 1
ATOM 4154 N N . MET A 1 511 ? -15.416 14.355 7.936 1.00 83.50 511 MET A N 1
ATOM 4155 C CA . MET A 1 511 ? -16.789 14.592 7.472 1.00 83.50 511 MET A CA 1
ATOM 4156 C C . MET A 1 511 ? -17.765 13.503 7.929 1.00 83.50 511 MET A C 1
ATOM 4158 O O . MET A 1 511 ? -18.846 13.832 8.408 1.00 83.50 511 MET A O 1
ATOM 4162 N N . GLU A 1 512 ? -17.398 12.223 7.844 1.00 85.12 512 GLU A N 1
ATOM 4163 C CA . GLU A 1 512 ? -18.234 11.112 8.319 1.00 85.12 512 GLU A CA 1
ATOM 4164 C C . GLU A 1 512 ? -18.469 11.185 9.831 1.00 85.12 512 GLU A C 1
ATOM 4166 O O . GLU A 1 512 ? -19.588 10.972 10.299 1.00 85.12 512 GLU A O 1
ATOM 4171 N N . LYS A 1 513 ? -17.432 11.529 10.606 1.00 85.25 513 LYS A N 1
ATOM 4172 C CA . LYS A 1 513 ? -17.557 11.744 12.051 1.00 85.25 513 LYS A CA 1
ATOM 4173 C C . LYS A 1 513 ? -18.544 12.875 12.348 1.00 85.25 513 LYS A C 1
ATOM 4175 O O . LYS A 1 513 ? -19.469 12.664 13.129 1.00 85.25 513 LYS A O 1
ATOM 4180 N N . ARG A 1 514 ? -18.405 14.022 11.670 1.00 81.94 514 ARG A N 1
ATOM 4181 C CA . ARG A 1 514 ? -19.347 15.147 11.795 1.00 81.94 514 ARG A CA 1
ATOM 4182 C C . ARG A 1 514 ? -20.769 14.735 11.423 1.00 81.94 514 ARG A C 1
ATOM 4184 O O . ARG A 1 514 ? -21.695 15.013 12.171 1.00 81.94 514 ARG A O 1
ATOM 4191 N N . GLN A 1 515 ? -20.962 14.010 10.321 1.00 84.69 515 GLN A N 1
ATOM 4192 C CA . GLN A 1 515 ? -22.287 13.524 9.920 1.00 84.69 515 GLN A CA 1
ATOM 4193 C C . GLN A 1 515 ? -22.919 12.595 10.965 1.00 84.69 515 GLN A C 1
ATOM 4195 O O . GLN A 1 515 ? -24.119 12.696 11.219 1.00 84.69 515 GLN A O 1
ATOM 4200 N N . ARG A 1 516 ? -22.132 11.722 11.607 1.00 85.12 516 ARG A N 1
ATOM 4201 C CA . ARG A 1 516 ? -22.620 10.860 12.697 1.00 85.12 516 ARG A CA 1
ATOM 4202 C C . ARG A 1 516 ? -23.008 11.663 13.935 1.00 85.12 516 ARG A C 1
ATOM 4204 O O . ARG A 1 516 ? -24.052 11.388 14.517 1.00 85.12 516 ARG A O 1
ATOM 4211 N N . GLU A 1 517 ? -22.207 12.657 14.314 1.00 83.06 517 GLU A N 1
ATOM 4212 C CA . GLU A 1 517 ? -22.514 13.563 15.431 1.00 83.06 517 GLU A CA 1
ATOM 4213 C C . GLU A 1 517 ? -23.804 14.356 15.166 1.00 83.06 517 GLU A C 1
ATOM 4215 O O . GLU A 1 517 ? -24.688 14.398 16.023 1.00 83.06 517 GLU A O 1
ATOM 4220 N N . LEU A 1 518 ? -23.969 14.887 13.947 1.00 82.94 518 LEU A N 1
ATOM 4221 C CA . LEU A 1 518 ? -25.199 15.549 13.501 1.00 82.94 518 LEU A CA 1
ATOM 4222 C C . LEU A 1 518 ? -26.415 14.615 13.577 1.00 82.94 518 LEU A C 1
ATOM 4224 O O . LEU A 1 518 ? -27.467 15.005 14.083 1.00 82.94 518 LEU A O 1
ATOM 4228 N N . ALA A 1 519 ? -26.283 13.377 13.093 1.00 84.69 519 ALA A N 1
ATOM 4229 C CA . ALA A 1 519 ? -27.366 12.397 13.113 1.00 84.69 519 ALA A CA 1
ATOM 4230 C C . ALA A 1 519 ? -27.762 11.995 14.546 1.00 84.69 519 ALA A C 1
ATOM 4232 O O . ALA A 1 519 ? -28.954 11.903 14.858 1.00 84.69 519 ALA A O 1
ATOM 4233 N N . ALA A 1 520 ? -26.781 11.803 15.432 1.00 86.62 520 ALA A N 1
ATOM 4234 C CA . ALA A 1 520 ? -27.014 11.477 16.836 1.00 86.62 520 ALA A CA 1
ATOM 4235 C C . ALA A 1 520 ? -27.733 12.619 17.571 1.00 86.62 520 ALA A C 1
ATOM 4237 O O . ALA A 1 520 ? -28.743 12.383 18.235 1.00 86.62 520 ALA A O 1
ATOM 4238 N N . LEU A 1 521 ? -27.275 13.863 17.393 1.00 87.50 521 LEU A N 1
ATOM 4239 C CA . LEU A 1 521 ? -27.913 15.041 17.987 1.00 87.50 521 LEU A CA 1
ATOM 4240 C C . LEU A 1 521 ? -29.326 15.265 17.447 1.00 87.50 521 LEU A C 1
ATOM 4242 O O . LEU A 1 521 ? -30.236 15.536 18.226 1.00 87.50 521 LEU A O 1
ATOM 4246 N N . ARG A 1 522 ? -29.546 15.077 16.140 1.00 86.38 522 ARG A N 1
ATOM 4247 C CA . ARG A 1 522 ? -30.888 15.150 15.545 1.00 86.38 522 ARG A CA 1
ATOM 4248 C C . ARG A 1 522 ? -31.838 14.126 16.160 1.00 86.38 522 ARG A C 1
ATOM 4250 O O . ARG A 1 522 ? -32.969 14.466 16.492 1.00 86.38 522 ARG A O 1
ATOM 4257 N N . THR A 1 523 ? -31.365 12.900 16.357 1.00 89.94 523 THR A N 1
ATOM 4258 C CA . THR A 1 523 ? -32.146 11.840 17.010 1.00 89.94 523 THR A CA 1
ATOM 4259 C C . THR A 1 523 ? -32.465 12.208 18.462 1.00 89.94 523 THR A C 1
ATOM 4261 O O . THR A 1 523 ? -33.599 12.045 18.906 1.00 89.94 523 THR A O 1
ATOM 4264 N N . ALA A 1 524 ? -31.498 12.769 19.195 1.00 90.75 524 ALA A N 1
ATOM 4265 C CA . ALA A 1 524 ? -31.689 13.193 20.581 1.00 90.75 524 ALA A CA 1
ATOM 4266 C C . ALA A 1 524 ? -32.676 14.370 20.715 1.00 90.75 524 ALA A C 1
ATOM 4268 O O . ALA A 1 524 ? -33.524 14.351 21.605 1.00 90.75 524 ALA A O 1
ATOM 4269 N N . LEU A 1 525 ? -32.634 15.346 19.800 1.00 89.19 525 LEU A N 1
ATOM 4270 C CA . LEU A 1 525 ? -33.593 16.460 19.734 1.00 89.19 525 LEU A CA 1
ATOM 4271 C C . LEU A 1 525 ? -35.031 15.991 19.453 1.00 89.19 525 LEU A C 1
ATOM 4273 O O . LEU A 1 525 ? -35.992 16.581 19.947 1.00 89.19 525 LEU A O 1
ATOM 4277 N N . GLN A 1 526 ? -35.182 14.905 18.696 1.00 87.69 526 GLN A N 1
ATOM 4278 C CA . GLN A 1 526 ? -36.478 14.302 18.376 1.00 87.69 526 GLN A CA 1
ATOM 4279 C C . GLN A 1 526 ? -36.950 13.266 19.409 1.00 87.69 526 GLN A C 1
ATOM 4281 O O . GLN A 1 526 ? -38.085 12.798 19.317 1.00 87.69 526 GLN A O 1
ATOM 4286 N N . SER A 1 527 ? -36.118 12.923 20.399 1.00 91.06 527 SER A N 1
ATOM 4287 C CA . SER A 1 527 ? -36.444 11.941 21.440 1.00 91.06 527 SER A CA 1
ATOM 4288 C C . SER A 1 527 ? -37.766 12.280 22.138 1.00 91.06 527 SER A C 1
ATOM 4290 O O . SER A 1 527 ? -38.027 13.457 22.368 1.00 91.06 527 SER A O 1
ATOM 4292 N N . PRO A 1 528 ? -38.608 11.307 22.533 1.00 90.25 528 PRO A N 1
ATOM 4293 C CA . PRO A 1 528 ? -39.796 11.561 23.351 1.00 90.25 528 PRO A CA 1
ATOM 4294 C C . PRO A 1 528 ? -39.462 11.992 24.792 1.00 90.25 528 PRO A C 1
ATOM 4296 O O . PRO A 1 528 ? -40.299 12.634 25.432 1.00 90.25 528 PRO A O 1
ATOM 4299 N N . ASP A 1 529 ? -38.242 11.742 25.273 1.00 93.94 529 ASP A N 1
ATOM 4300 C CA . ASP A 1 529 ? -37.789 12.127 26.614 1.00 93.94 529 ASP A CA 1
ATOM 4301 C C . ASP A 1 529 ? -37.461 13.638 26.706 1.00 93.94 529 ASP A C 1
ATOM 4303 O O . ASP A 1 529 ? -36.552 14.112 26.016 1.00 93.94 529 ASP A O 1
ATOM 4307 N N . PRO A 1 530 ? -38.168 14.424 27.548 1.00 90.06 530 PRO A N 1
ATOM 4308 C CA . PRO A 1 530 ? -37.898 15.850 27.722 1.00 90.06 530 PRO A CA 1
ATOM 4309 C C . PRO A 1 530 ? -36.505 16.165 28.276 1.00 90.06 530 PRO A C 1
ATOM 4311 O O . PRO A 1 530 ? -35.947 17.191 27.888 1.00 90.06 530 PRO A O 1
ATOM 4314 N N . ALA A 1 531 ? -35.932 15.315 29.133 1.00 90.62 531 ALA A N 1
ATOM 4315 C CA . ALA A 1 531 ? -34.616 15.564 29.719 1.00 90.62 531 ALA A CA 1
ATOM 4316 C C . ALA A 1 531 ? -33.515 15.424 28.660 1.00 90.62 531 ALA A C 1
ATOM 4318 O O . ALA A 1 531 ? -32.703 16.334 28.479 1.00 90.62 531 ALA A O 1
ATOM 4319 N N . LEU A 1 532 ? -33.549 14.330 27.891 1.00 89.75 532 LEU A N 1
ATOM 4320 C CA . LEU A 1 532 ? -32.608 14.099 26.796 1.00 89.75 532 LEU A CA 1
ATOM 4321 C C . LEU A 1 532 ? -32.706 15.186 25.717 1.00 89.75 532 LEU A C 1
ATOM 4323 O O . LEU A 1 532 ? -31.682 15.661 25.228 1.00 89.75 532 LEU A O 1
ATOM 4327 N N . ARG A 1 533 ? -33.924 15.629 25.384 1.00 93.19 533 ARG A N 1
ATOM 4328 C CA . ARG A 1 533 ? -34.124 16.741 24.445 1.00 93.19 533 ARG A CA 1
ATOM 4329 C C . ARG A 1 533 ? -33.543 18.053 24.956 1.00 93.19 533 ARG A C 1
ATOM 4331 O O . ARG A 1 533 ? -32.882 18.739 24.188 1.00 93.19 533 ARG A O 1
ATOM 4338 N N . ALA A 1 534 ? -33.787 18.413 26.217 1.00 88.56 534 ALA A N 1
ATOM 4339 C CA . ALA A 1 534 ? -33.268 19.654 26.795 1.00 88.56 534 ALA A CA 1
ATOM 4340 C C . ALA A 1 534 ? -31.731 19.666 26.803 1.00 88.56 534 ALA A C 1
ATOM 4342 O O . ALA A 1 534 ? -31.118 20.665 26.431 1.00 88.56 534 ALA A O 1
ATOM 4343 N N . MET A 1 535 ? -31.108 18.529 27.133 1.00 91.00 535 MET A N 1
ATOM 4344 C CA . MET A 1 535 ? -29.655 18.357 27.039 1.00 91.00 535 MET A CA 1
ATOM 4345 C C . MET A 1 535 ? -29.151 18.469 25.594 1.00 91.00 535 MET A C 1
ATOM 4347 O O . MET A 1 535 ? -28.151 19.140 25.347 1.00 91.00 535 MET A O 1
ATOM 4351 N N . ALA A 1 536 ? -29.842 17.846 24.635 1.00 92.94 536 ALA A N 1
ATOM 4352 C CA . ALA A 1 536 ? -29.486 17.920 23.220 1.00 92.94 536 ALA A CA 1
ATOM 4353 C C . ALA A 1 536 ? -29.640 19.339 22.652 1.00 92.94 536 ALA A C 1
ATOM 4355 O O . ALA A 1 536 ? -28.808 19.769 21.857 1.00 92.94 536 ALA A O 1
ATOM 4356 N N . LEU A 1 537 ? -30.666 20.077 23.087 1.00 93.50 537 LEU A N 1
ATOM 4357 C CA . LEU A 1 537 ? -30.904 21.464 22.700 1.00 93.50 537 LEU A CA 1
ATOM 4358 C C . LEU A 1 537 ? -29.804 22.384 23.237 1.00 93.50 537 LEU A C 1
ATOM 4360 O O . LEU A 1 537 ? -29.225 23.141 22.465 1.00 93.50 537 LEU A O 1
ATOM 4364 N N . ASP A 1 538 ? -29.454 22.277 24.521 1.00 91.88 538 ASP A N 1
ATOM 4365 C CA . ASP A 1 538 ? -28.365 23.065 25.114 1.00 91.88 538 ASP A CA 1
ATOM 4366 C C . ASP A 1 538 ? -27.009 22.745 24.458 1.00 91.88 538 ASP A C 1
ATOM 4368 O O . ASP A 1 538 ? -26.251 23.656 24.120 1.00 91.88 538 ASP A O 1
ATOM 4372 N N . ALA A 1 539 ? -26.729 21.464 24.192 1.00 91.50 539 ALA A N 1
ATOM 4373 C CA . ALA A 1 539 ? -25.519 21.040 23.488 1.00 91.50 539 ALA A CA 1
ATOM 4374 C C . ALA A 1 539 ? -25.462 21.566 22.043 1.00 91.50 539 ALA A C 1
ATOM 4376 O O . ALA A 1 539 ? -24.410 22.016 21.591 1.00 91.50 539 ALA A O 1
ATOM 4377 N N . ALA A 1 540 ? -26.586 21.541 21.321 1.00 92.38 540 ALA A N 1
ATOM 4378 C CA . ALA A 1 540 ? -26.659 22.023 19.947 1.00 92.38 540 ALA A CA 1
ATOM 4379 C C . ALA A 1 540 ? -26.567 23.557 19.857 1.00 92.38 540 ALA A C 1
ATOM 4381 O O . ALA A 1 540 ? -25.880 24.062 18.973 1.00 92.38 540 ALA A O 1
ATOM 4382 N N . LEU A 1 541 ? -27.175 24.299 20.792 1.00 92.44 541 LEU A N 1
ATOM 4383 C CA . LEU A 1 541 ? -27.083 25.765 20.855 1.00 92.44 541 LEU A CA 1
ATOM 4384 C C . LEU A 1 541 ? -25.664 26.259 21.183 1.00 92.44 541 LEU A C 1
ATOM 4386 O O . LEU A 1 541 ? -25.245 27.294 20.668 1.00 92.44 541 LEU A O 1
ATOM 4390 N N . LYS A 1 542 ? -24.911 25.506 21.995 1.00 91.50 542 LYS A N 1
ATOM 4391 C CA . LYS A 1 542 ? -23.505 25.796 22.339 1.00 91.50 542 LYS A CA 1
ATOM 4392 C C . LYS A 1 542 ? -22.491 25.278 21.314 1.00 91.50 542 LYS A C 1
ATOM 4394 O O . LYS A 1 542 ? -21.293 25.496 21.480 1.00 91.50 542 LYS A O 1
ATOM 4399 N N . SER A 1 543 ? -22.938 24.557 20.288 1.00 89.69 543 SER A N 1
ATOM 4400 C CA . SER A 1 543 ? -22.048 23.992 19.274 1.00 89.69 543 SER A CA 1
ATOM 4401 C C . SER A 1 543 ? -21.390 25.087 18.430 1.00 89.69 543 SER A C 1
ATOM 4403 O O . SER A 1 543 ? -22.007 26.101 18.141 1.00 89.69 543 SER A O 1
ATOM 4405 N N . GLY A 1 544 ? -20.158 24.871 17.965 1.00 87.75 544 GLY A N 1
ATOM 4406 C CA . GLY A 1 544 ? -19.541 25.729 16.940 1.00 87.75 544 GLY A CA 1
ATOM 4407 C C . GLY A 1 544 ? -20.063 25.463 15.519 1.00 87.75 544 GLY A C 1
ATOM 4408 O O . GLY A 1 544 ? -19.643 26.128 14.575 1.00 87.75 544 GLY A O 1
ATOM 4409 N N . ASP A 1 545 ? -20.935 24.466 15.350 1.00 88.00 545 ASP A N 1
ATOM 4410 C CA . ASP A 1 545 ? -21.512 24.075 14.065 1.00 88.00 545 ASP A CA 1
ATOM 4411 C C . ASP A 1 545 ? -22.827 24.826 13.800 1.00 88.00 545 ASP A C 1
ATOM 4413 O O . ASP A 1 545 ? -23.808 24.697 14.540 1.00 88.00 545 ASP A O 1
ATOM 4417 N N . THR A 1 546 ? -22.852 25.592 12.709 1.00 89.31 546 THR A N 1
ATOM 4418 C CA . THR A 1 546 ? -23.999 26.420 12.313 1.00 89.31 546 THR A CA 1
ATOM 4419 C C . THR A 1 546 ? -25.232 25.591 11.947 1.00 89.31 546 THR A C 1
ATOM 4421 O O . THR A 1 546 ? -26.362 26.031 12.165 1.00 89.31 546 THR A O 1
ATOM 4424 N N . GLY A 1 547 ? -25.044 24.370 11.437 1.00 88.69 547 GLY A N 1
ATOM 4425 C CA . GLY A 1 547 ? -26.127 23.446 11.110 1.00 88.69 547 GLY A CA 1
ATOM 4426 C C . GLY A 1 547 ? -26.810 22.895 12.360 1.00 88.69 547 GLY A C 1
ATOM 4427 O O . GLY A 1 547 ? -28.039 22.820 12.405 1.00 88.69 547 GLY A O 1
ATOM 4428 N N . LEU A 1 548 ? -26.037 22.572 13.403 1.00 88.94 548 LEU A N 1
ATOM 4429 C CA . LEU A 1 548 ? -26.590 22.174 14.707 1.00 88.94 548 LEU A CA 1
ATOM 4430 C C . LEU A 1 548 ? -27.365 23.304 15.370 1.00 88.94 548 LEU A C 1
ATOM 4432 O O . LEU A 1 548 ? -28.466 23.079 15.871 1.00 88.94 548 LEU A O 1
ATOM 4436 N N . ARG A 1 549 ? -26.816 24.517 15.333 1.00 91.75 549 ARG A N 1
ATOM 4437 C CA . ARG A 1 549 ? -27.459 25.709 15.890 1.00 91.75 549 ARG A CA 1
ATOM 4438 C C . ARG A 1 549 ? -28.762 26.042 15.170 1.00 91.75 549 ARG A C 1
ATOM 4440 O O . ARG A 1 549 ? -29.770 26.301 15.825 1.00 91.75 549 ARG A O 1
ATOM 4447 N N . GLN A 1 550 ? -28.793 25.937 13.842 1.00 91.56 550 GLN A N 1
ATOM 4448 C CA . GLN A 1 550 ? -30.028 26.084 13.070 1.00 91.56 550 GLN A CA 1
ATOM 4449 C C . GLN A 1 550 ? -31.060 25.000 13.418 1.00 91.56 550 GLN A C 1
ATOM 4451 O O . GLN A 1 550 ? -32.233 25.312 13.624 1.00 91.56 550 GLN A O 1
ATOM 4456 N N . LEU A 1 551 ? -30.644 23.733 13.510 1.00 90.56 551 LEU A N 1
ATOM 4457 C CA . LEU A 1 551 ? -31.540 22.630 13.872 1.00 90.56 551 LEU A CA 1
ATOM 4458 C C . LEU A 1 551 ? -32.133 22.820 15.277 1.00 90.56 551 LEU A C 1
ATOM 4460 O O . LEU A 1 551 ? -33.326 22.598 15.479 1.00 90.56 551 LEU A O 1
ATOM 4464 N N . ALA A 1 552 ? -31.317 23.281 16.225 1.00 92.56 552 ALA A N 1
ATOM 4465 C CA . ALA A 1 552 ? -31.752 23.624 17.571 1.00 92.56 552 ALA A CA 1
ATOM 4466 C C . ALA A 1 552 ? -32.798 24.747 17.568 1.00 92.56 552 ALA A C 1
ATOM 4468 O O . ALA A 1 552 ? -33.820 24.629 18.239 1.00 92.56 552 ALA A O 1
ATOM 4469 N N . LEU A 1 553 ? -32.593 25.802 16.770 1.00 93.69 553 LEU A N 1
ATOM 4470 C CA . LEU A 1 553 ? -33.568 26.887 16.617 1.00 93.69 553 LEU A CA 1
ATOM 4471 C C . LEU A 1 553 ? -34.890 26.404 16.009 1.00 93.69 553 LEU A C 1
ATOM 4473 O O . LEU A 1 553 ? -35.951 26.815 16.473 1.00 93.69 553 LEU A O 1
ATOM 4477 N N . HIS A 1 554 ? -34.840 25.519 15.008 1.00 92.81 554 HIS A N 1
ATOM 4478 C CA . HIS A 1 554 ? -36.042 24.914 14.425 1.00 92.81 554 HIS A CA 1
ATOM 4479 C C . HIS A 1 554 ? -36.831 24.117 15.474 1.00 92.81 554 HIS A C 1
ATOM 4481 O O . HIS A 1 554 ? -38.040 24.298 15.604 1.00 92.81 554 HIS A O 1
ATOM 4487 N N . GLU A 1 555 ? -36.159 23.262 16.248 1.00 92.62 555 GLU A N 1
ATOM 4488 C CA . GLU A 1 555 ? -36.811 22.449 17.284 1.00 92.62 555 GLU A CA 1
ATOM 4489 C C . GLU A 1 555 ? -37.324 23.286 18.463 1.00 92.62 555 GLU A C 1
ATOM 4491 O O . GLU A 1 555 ? -38.407 23.009 18.986 1.00 92.62 555 GLU A O 1
ATOM 4496 N N . TRP A 1 556 ? -36.599 24.339 18.852 1.00 93.75 556 TRP A N 1
ATOM 4497 C CA . TRP A 1 556 ? -37.067 25.302 19.848 1.00 93.75 556 TRP A CA 1
ATOM 4498 C C . TRP A 1 556 ? -38.342 26.003 19.376 1.00 93.75 556 TRP A C 1
ATOM 4500 O O . TRP A 1 556 ? -39.335 26.020 20.104 1.00 93.75 556 TRP A O 1
ATOM 4510 N N . LEU A 1 557 ? -38.362 26.517 18.142 1.00 93.25 557 LEU A N 1
ATOM 4511 C CA . LEU A 1 557 ? -39.509 27.263 17.627 1.00 93.25 557 LEU A CA 1
ATOM 4512 C C . LEU A 1 557 ? -40.742 26.378 17.425 1.00 93.25 557 LEU A C 1
ATOM 4514 O O . LEU A 1 557 ? -41.852 26.784 17.749 1.00 93.25 557 LEU A O 1
ATOM 4518 N N . LYS A 1 558 ? -40.546 25.139 16.960 1.00 92.06 558 LYS A N 1
ATOM 4519 C CA . LYS A 1 558 ? -41.613 24.141 16.788 1.00 92.06 558 LYS A CA 1
ATOM 4520 C C . LYS A 1 558 ? -42.397 23.870 18.077 1.00 92.06 558 LYS A C 1
ATOM 4522 O O . LYS 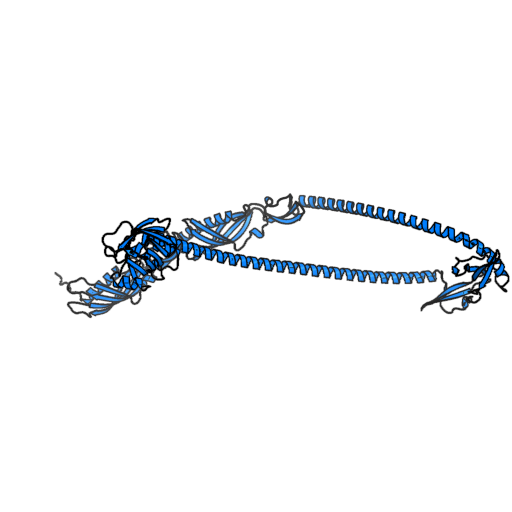A 1 558 ? -43.560 23.480 18.022 1.00 92.06 558 LYS A O 1
ATOM 4527 N N . ARG A 1 559 ? -41.749 24.009 19.236 1.00 89.50 559 ARG A N 1
ATOM 4528 C CA . ARG A 1 559 ? -42.314 23.652 20.548 1.00 89.50 559 ARG A CA 1
ATOM 4529 C C . ARG A 1 559 ? -42.693 24.861 21.387 1.00 89.50 559 ARG A C 1
ATOM 4531 O O . ARG A 1 559 ? -43.499 24.732 22.307 1.00 89.50 559 ARG A O 1
ATOM 4538 N N . THR A 1 560 ? -42.104 26.009 21.093 1.00 92.25 560 THR A N 1
ATOM 4539 C CA . THR A 1 560 ? -42.349 27.231 21.840 1.00 92.25 560 THR A CA 1
ATOM 4540 C C . THR A 1 560 ? -43.648 27.864 21.374 1.00 92.25 560 THR A C 1
ATOM 4542 O O . THR A 1 560 ? -43.750 28.341 20.252 1.00 92.25 560 THR A O 1
ATOM 4545 N N . THR A 1 561 ? -44.648 27.889 22.250 1.00 92.19 561 THR A N 1
ATOM 4546 C CA . THR A 1 561 ? -45.947 28.507 21.956 1.00 92.19 561 THR A CA 1
ATOM 4547 C C . THR A 1 561 ? -45.976 29.989 22.291 1.00 92.19 561 THR A C 1
ATOM 4549 O O . THR A 1 561 ? -46.668 30.737 21.614 1.00 92.19 561 THR A O 1
ATOM 4552 N N . ARG A 1 562 ? -45.221 30.424 23.306 1.00 93.19 562 ARG A N 1
ATOM 4553 C CA . ARG A 1 562 ? -45.153 31.818 23.753 1.00 93.19 562 ARG A CA 1
ATOM 4554 C C . ARG A 1 562 ? -43.731 32.201 24.138 1.00 93.19 562 ARG A C 1
ATOM 4556 O O . ARG A 1 562 ? -43.077 31.468 24.874 1.00 93.19 562 ARG A O 1
ATOM 4563 N N . VAL A 1 563 ? -43.288 33.375 23.697 1.00 93.06 563 VAL A N 1
ATOM 4564 C CA . VAL A 1 563 ? -41.974 33.945 24.025 1.00 93.06 563 VAL A CA 1
ATOM 4565 C C . VAL A 1 563 ? -42.135 35.345 24.577 1.00 93.06 563 VAL A C 1
ATOM 4567 O O . VAL A 1 563 ? -42.762 36.186 23.937 1.00 93.06 563 VAL A O 1
ATOM 4570 N N . ALA A 1 564 ? -41.516 35.608 25.725 1.00 91.69 564 ALA A N 1
ATOM 4571 C CA . ALA A 1 564 ? -41.306 36.964 26.207 1.00 91.69 564 ALA A CA 1
ATOM 4572 C C . ALA A 1 564 ? -40.008 37.527 25.608 1.00 91.69 564 ALA A C 1
ATOM 4574 O O . ALA A 1 564 ? -38.945 36.918 25.709 1.00 91.69 564 ALA A O 1
ATOM 4575 N N . LEU A 1 565 ? -40.119 38.684 24.970 1.00 92.69 565 LEU A N 1
ATOM 4576 C CA . LEU A 1 565 ? -39.013 39.483 24.475 1.00 92.69 565 LEU A CA 1
ATOM 4577 C C . LEU A 1 565 ? -38.629 40.488 25.562 1.00 92.69 565 LEU A C 1
ATOM 4579 O O . LEU A 1 565 ? -39.440 41.342 25.941 1.00 92.69 565 LEU A O 1
ATOM 4583 N N . GLU A 1 566 ? -37.391 40.405 26.030 1.00 91.88 566 GLU A N 1
ATOM 4584 C CA . GLU A 1 566 ? -36.789 41.460 26.838 1.00 91.88 566 GLU A CA 1
ATOM 4585 C C . GLU A 1 566 ? -36.384 42.593 25.900 1.00 91.88 566 GLU A C 1
ATOM 4587 O O . GLU A 1 566 ? -35.692 42.353 24.907 1.00 91.88 566 GLU A O 1
ATOM 4592 N N . ILE A 1 567 ? -36.842 43.815 26.179 1.00 92.12 567 ILE A N 1
ATOM 4593 C CA . ILE A 1 567 ? -36.593 44.968 25.314 1.00 92.12 567 ILE A CA 1
ATOM 4594 C C . ILE A 1 567 ? -35.813 46.067 26.028 1.00 92.12 567 ILE A C 1
ATOM 4596 O O . ILE A 1 567 ? -36.070 46.400 27.182 1.00 92.12 567 ILE A O 1
ATOM 4600 N N . GLU A 1 568 ? -34.902 46.684 25.290 1.00 93.00 568 GLU A N 1
ATOM 4601 C CA . GLU A 1 568 ? -34.186 47.893 25.679 1.00 93.00 568 GLU A CA 1
ATOM 4602 C C . GLU A 1 568 ? -34.331 48.926 24.556 1.00 93.00 568 GLU A C 1
ATOM 4604 O O . GLU A 1 568 ? -34.236 48.595 23.374 1.00 93.00 568 GLU A O 1
ATOM 4609 N N . ALA A 1 569 ? -34.583 50.191 24.889 1.00 91.81 569 ALA A N 1
ATOM 4610 C CA . ALA A 1 569 ? -34.747 51.226 23.876 1.00 91.81 569 ALA A CA 1
ATOM 4611 C C . ALA A 1 569 ? -33.420 51.516 23.158 1.00 91.81 569 ALA A C 1
ATOM 4613 O O . ALA A 1 569 ? -32.414 51.831 23.792 1.00 91.81 569 ALA A O 1
ATOM 4614 N N . ALA A 1 570 ? -33.435 51.462 21.827 1.00 92.62 570 ALA A N 1
ATOM 4615 C CA . ALA A 1 570 ? -32.292 51.806 20.983 1.00 92.62 570 ALA A CA 1
ATOM 4616 C C . ALA A 1 570 ? -32.367 53.243 20.439 1.00 92.62 570 ALA A C 1
ATOM 4618 O O . ALA A 1 570 ? -31.348 53.794 20.025 1.00 92.62 570 ALA A O 1
ATOM 4619 N N . ASP A 1 571 ? -33.556 53.853 20.434 1.00 92.81 571 ASP A N 1
ATOM 4620 C CA . ASP A 1 571 ? -33.794 55.224 19.989 1.00 92.81 571 ASP A CA 1
ATOM 4621 C C . ASP A 1 571 ? -34.684 56.015 20.965 1.00 92.81 571 ASP A C 1
ATOM 4623 O O . ASP A 1 571 ? -35.283 55.474 21.896 1.00 92.81 571 ASP A O 1
ATOM 4627 N N . LYS A 1 572 ? -34.770 57.336 20.757 1.00 90.06 572 LYS A N 1
ATOM 4628 C CA . LYS A 1 572 ? -35.527 58.244 21.634 1.00 90.06 572 LYS A CA 1
ATOM 4629 C C . LYS A 1 572 ? -37.022 57.894 21.698 1.00 90.06 572 LYS A C 1
ATOM 4631 O O . LYS A 1 572 ? -37.612 57.950 22.770 1.00 90.06 572 LYS A O 1
ATOM 4636 N N . ARG A 1 573 ? -37.623 57.495 20.571 1.00 87.12 573 ARG A N 1
ATOM 4637 C CA . ARG A 1 573 ? -39.038 57.084 20.524 1.00 87.12 573 ARG A CA 1
ATOM 4638 C C . ARG A 1 573 ? -39.276 55.771 21.278 1.00 87.12 573 ARG A C 1
ATOM 4640 O O . ARG A 1 573 ? -40.275 55.636 21.983 1.00 87.12 573 ARG A O 1
ATOM 4647 N N . GLY A 1 574 ? -38.327 54.837 21.209 1.00 88.50 574 GLY A N 1
ATOM 4648 C CA . GLY A 1 574 ? -38.320 53.639 22.039 1.00 88.50 574 GLY A CA 1
ATOM 4649 C C . GLY A 1 574 ? -38.221 53.966 23.530 1.00 88.50 574 GLY A C 1
ATOM 4650 O O . GLY A 1 574 ? -38.931 53.359 24.323 1.00 88.50 574 GLY A O 1
ATOM 4651 N N . GLN A 1 575 ? -37.408 54.955 23.923 1.00 88.88 575 GLN A N 1
ATOM 4652 C CA . GLN A 1 575 ? -37.300 55.384 25.327 1.00 88.88 575 GLN A CA 1
ATOM 4653 C C . GLN A 1 575 ? -38.621 55.953 25.851 1.00 88.88 575 GLN A C 1
ATOM 4655 O O . GLN A 1 575 ? -39.043 55.585 26.944 1.00 88.88 575 GLN A O 1
ATOM 4660 N N . GLU A 1 576 ? -39.289 56.797 25.059 1.00 87.19 576 GLU A N 1
ATOM 4661 C CA . GLU A 1 576 ? -40.630 57.320 25.364 1.00 87.19 576 GLU A CA 1
ATOM 4662 C C . GLU A 1 576 ? -41.641 56.167 25.509 1.00 87.19 576 GLU A C 1
ATOM 4664 O O . GLU A 1 576 ? -42.377 56.096 26.489 1.00 87.19 576 GLU A O 1
ATOM 4669 N N . THR A 1 577 ? -41.584 55.184 24.606 1.00 84.38 577 THR A N 1
ATOM 4670 C CA . THR A 1 577 ? -42.442 53.988 24.643 1.00 84.38 577 THR A CA 1
ATOM 4671 C C . THR A 1 577 ? -42.218 53.117 25.891 1.00 84.38 577 THR A C 1
ATOM 4673 O O . THR A 1 577 ? -43.180 52.598 26.459 1.00 84.38 577 THR A O 1
ATOM 4676 N N . ILE A 1 578 ? -40.967 52.944 26.339 1.00 86.38 578 ILE A N 1
ATOM 4677 C CA . ILE A 1 578 ? -40.655 52.196 27.571 1.00 86.38 578 ILE A CA 1
ATOM 4678 C C . ILE A 1 578 ? -41.090 52.983 28.813 1.00 86.38 578 ILE A C 1
ATOM 4680 O O . ILE A 1 578 ? -41.630 52.392 29.750 1.00 86.38 578 ILE A O 1
ATOM 4684 N N . ALA A 1 579 ? -40.905 54.308 28.816 1.00 85.56 579 ALA A N 1
ATOM 4685 C CA . ALA A 1 579 ? -41.354 55.184 29.900 1.00 85.56 579 ALA A CA 1
ATOM 4686 C C . ALA A 1 579 ? -42.882 55.137 30.093 1.00 85.56 579 ALA A C 1
ATOM 4688 O O . ALA A 1 579 ? -43.357 55.210 31.226 1.00 85.56 579 ALA A O 1
ATOM 4689 N N . ASP A 1 580 ? -43.633 54.902 29.013 1.00 81.81 580 ASP A N 1
ATOM 4690 C CA . ASP A 1 580 ? -45.086 54.681 29.021 1.00 81.81 580 ASP A CA 1
ATOM 4691 C C . ASP A 1 580 ? -45.511 53.290 29.550 1.00 81.81 580 ASP A C 1
ATOM 4693 O O . ASP A 1 580 ? -46.698 52.938 29.533 1.00 81.81 580 ASP A O 1
ATOM 4697 N N . GLY A 1 581 ? -44.560 52.494 30.051 1.00 79.12 581 GLY A N 1
ATOM 4698 C CA . GLY A 1 581 ? -44.807 51.262 30.800 1.00 79.12 581 GLY A CA 1
ATOM 4699 C C . GLY A 1 581 ? -44.726 49.968 29.990 1.00 79.12 581 GLY A C 1
ATOM 4700 O O . GLY A 1 581 ? -45.109 48.920 30.510 1.00 79.12 581 GLY A O 1
ATOM 4701 N N . ILE A 1 582 ? -44.231 49.996 28.746 1.00 79.75 582 ILE A N 1
ATOM 4702 C CA . ILE A 1 582 ? -43.928 48.761 28.008 1.00 79.75 582 ILE A CA 1
ATOM 4703 C C . ILE A 1 582 ? -42.494 48.357 28.282 1.00 79.75 582 ILE A C 1
ATOM 4705 O O . ILE A 1 582 ? -41.556 48.921 27.734 1.00 79.75 582 ILE A O 1
ATOM 4709 N N . ASN A 1 583 ? -42.327 47.322 29.087 1.00 78.94 583 ASN A N 1
ATOM 4710 C CA . ASN A 1 583 ? -41.026 46.721 29.356 1.00 78.94 583 ASN A CA 1
ATOM 4711 C C . ASN A 1 583 ? -40.876 45.314 28.759 1.00 78.94 583 ASN A C 1
ATOM 4713 O O . ASN A 1 583 ? -39.795 44.738 28.837 1.00 78.94 583 ASN A O 1
ATOM 4717 N N . THR A 1 584 ? -41.937 44.750 28.175 1.00 81.81 584 THR A N 1
ATOM 4718 C CA . THR A 1 584 ? -41.948 43.390 27.621 1.00 81.81 584 THR A CA 1
ATOM 4719 C C . THR A 1 584 ? -42.874 43.299 26.408 1.00 81.81 584 THR A C 1
ATOM 4721 O O . THR A 1 584 ? -43.968 43.866 26.402 1.00 81.81 584 THR A O 1
ATOM 4724 N N . PHE A 1 585 ? -42.447 42.557 25.385 1.00 86.25 585 PHE A N 1
ATOM 4725 C CA . PHE A 1 585 ? -43.340 42.068 24.329 1.00 86.25 585 PHE A CA 1
ATOM 4726 C C . PHE A 1 585 ? -43.530 40.568 24.508 1.00 86.25 585 PHE A C 1
ATOM 4728 O O . PHE A 1 585 ? -42.594 39.871 24.881 1.00 86.25 585 PHE A O 1
ATOM 4735 N N . ALA A 1 586 ? -44.721 40.055 24.219 1.00 89.50 586 ALA A N 1
ATOM 4736 C CA . ALA A 1 586 ? -44.955 38.616 24.170 1.00 89.50 586 ALA A CA 1
ATOM 4737 C C . ALA A 1 586 ? -45.404 38.226 22.765 1.00 89.50 586 ALA A C 1
ATOM 4739 O O . ALA A 1 586 ? -46.267 38.891 22.196 1.00 89.50 586 ALA A O 1
ATOM 4740 N N . LEU A 1 587 ? -44.827 37.165 22.213 1.00 92.25 587 LEU A N 1
ATOM 4741 C CA . LEU A 1 587 ? -45.198 36.601 20.919 1.00 92.25 587 LEU A CA 1
ATOM 4742 C C . LEU A 1 587 ? -45.796 35.214 21.129 1.00 92.25 587 LEU A C 1
ATOM 4744 O O . LEU A 1 587 ? -45.146 34.384 21.759 1.00 92.25 587 LEU A O 1
ATOM 4748 N N . ASP A 1 588 ? -46.971 34.958 20.560 1.00 92.25 588 ASP A N 1
ATOM 4749 C CA . ASP A 1 588 ? -47.543 33.617 20.455 1.00 92.25 588 ASP A CA 1
ATOM 4750 C C . ASP A 1 588 ? -47.264 33.045 19.070 1.00 92.25 588 ASP A C 1
ATOM 4752 O O . ASP A 1 588 ? -47.640 33.638 18.060 1.00 92.25 588 ASP A O 1
ATOM 4756 N N . PHE A 1 589 ? -46.616 31.887 19.014 1.00 93.38 589 PHE A N 1
ATOM 4757 C CA . PHE A 1 589 ? -46.357 31.150 17.780 1.00 93.38 589 PHE A CA 1
ATOM 4758 C C . PHE A 1 589 ? -47.480 30.141 17.545 1.00 93.38 589 PHE A C 1
ATOM 4760 O O . PHE A 1 589 ? -47.903 29.445 18.467 1.00 93.38 589 PHE A O 1
ATOM 4767 N N . ALA A 1 590 ? -47.969 30.065 16.307 1.00 87.62 590 ALA A N 1
ATOM 4768 C CA . ALA A 1 590 ? -49.075 29.187 15.939 1.00 87.62 590 ALA A CA 1
ATOM 4769 C C . ALA A 1 590 ? -48.633 28.103 14.948 1.00 87.62 590 ALA A C 1
ATOM 4771 O O . ALA A 1 590 ? -48.513 26.938 15.316 1.00 87.62 590 ALA A O 1
ATOM 4772 N N . ASN A 1 591 ? -48.374 28.486 13.694 1.00 91.88 591 ASN A N 1
ATOM 4773 C CA . ASN A 1 591 ? -48.018 27.550 12.627 1.00 91.88 591 ASN A CA 1
ATOM 4774 C C . ASN A 1 591 ? -46.517 27.620 12.370 1.00 91.88 591 ASN A C 1
ATOM 4776 O O . ASN A 1 591 ? -45.999 28.714 12.153 1.00 91.88 591 ASN A O 1
ATOM 4780 N N . PHE A 1 592 ? -45.845 26.471 12.346 1.00 95.12 592 PHE A N 1
ATOM 4781 C CA . PHE A 1 592 ? -44.449 26.331 11.939 1.00 95.12 592 PHE A CA 1
ATOM 4782 C C . PHE A 1 592 ? -44.357 25.290 10.823 1.00 95.12 592 PHE A C 1
ATOM 4784 O O . PHE A 1 592 ? -44.794 24.153 10.998 1.00 95.12 592 PHE A O 1
ATOM 4791 N N . ASP A 1 593 ? -43.799 25.677 9.679 1.00 93.62 593 ASP A N 1
ATOM 4792 C CA . ASP A 1 593 ? -43.478 24.762 8.588 1.00 93.62 593 ASP A CA 1
ATOM 4793 C C . ASP A 1 593 ? -42.009 24.346 8.686 1.00 93.62 593 ASP A C 1
ATOM 4795 O O . ASP A 1 593 ? -41.096 25.130 8.411 1.00 93.62 593 ASP A O 1
ATOM 4799 N N . GLU A 1 594 ? -41.788 23.080 9.039 1.00 88.19 594 GLU A N 1
ATOM 4800 C CA . GLU A 1 594 ? -40.458 22.488 9.196 1.00 88.19 594 GLU A CA 1
ATOM 4801 C C . GLU A 1 594 ? -39.616 22.544 7.918 1.00 88.19 594 GLU A C 1
ATOM 4803 O O . GLU A 1 594 ? -38.389 22.635 7.994 1.00 88.19 594 GLU A O 1
ATOM 4808 N N . THR A 1 595 ? -40.263 22.496 6.750 1.00 88.19 595 THR A N 1
ATOM 4809 C CA . THR A 1 595 ? -39.580 22.400 5.455 1.00 88.19 595 THR A CA 1
ATOM 4810 C C . THR A 1 595 ? -39.024 23.752 5.039 1.00 88.19 595 THR A C 1
ATOM 4812 O O . THR A 1 595 ? -37.872 23.861 4.618 1.00 88.19 595 THR A O 1
ATOM 4815 N N . SER A 1 596 ? -39.835 24.804 5.155 1.00 90.94 596 SER A N 1
ATOM 4816 C CA . SER A 1 596 ? -39.422 26.158 4.777 1.00 90.94 596 SER A CA 1
ATOM 4817 C C . SER A 1 596 ? -38.755 26.930 5.922 1.00 90.94 596 SER A C 1
ATOM 4819 O O . SER A 1 596 ? -38.078 27.933 5.663 1.00 90.94 596 SER A O 1
ATOM 4821 N N . GLY A 1 597 ? -38.931 26.474 7.168 1.00 91.56 597 GLY A N 1
ATOM 4822 C CA . GLY A 1 597 ? -38.572 27.202 8.385 1.00 91.56 597 GLY A CA 1
ATOM 4823 C C . GLY A 1 597 ? -39.449 28.436 8.610 1.00 91.56 597 GLY A C 1
ATOM 4824 O O . GLY A 1 597 ? -39.050 29.334 9.353 1.00 91.56 597 GLY A O 1
ATOM 4825 N N . SER A 1 598 ? -40.586 28.537 7.913 1.00 95.38 598 SER A N 1
ATOM 4826 C CA . SER A 1 598 ? -41.513 29.660 8.044 1.00 95.38 598 SER A CA 1
ATOM 4827 C C . SER A 1 598 ? -42.456 29.466 9.227 1.00 95.38 598 SER A C 1
ATOM 4829 O O . SER A 1 598 ? -42.766 28.342 9.620 1.00 95.38 598 SER A O 1
ATOM 4831 N N . PHE A 1 599 ? -42.895 30.573 9.817 1.00 96.12 599 PHE A N 1
ATOM 4832 C CA . PHE A 1 599 ? -43.840 30.555 10.923 1.00 96.12 599 PHE A CA 1
ATOM 4833 C C . PHE A 1 599 ? -44.803 31.732 10.887 1.00 96.12 599 PHE A C 1
ATOM 4835 O O . PHE A 1 599 ? -44.514 32.781 10.309 1.00 96.12 599 PHE A O 1
ATOM 4842 N N . THR A 1 600 ? -45.936 31.568 11.561 1.00 95.75 600 THR A N 1
ATOM 4843 C CA . THR A 1 600 ? -46.904 32.638 11.812 1.00 95.75 600 THR A CA 1
ATOM 4844 C C . THR A 1 600 ? -47.269 32.698 13.287 1.00 95.75 600 THR A C 1
ATOM 4846 O O . THR A 1 600 ? -47.309 31.666 13.961 1.00 95.75 600 THR A O 1
ATOM 4849 N N . GLY A 1 601 ? -47.601 33.887 13.776 1.00 92.94 601 GLY A N 1
ATOM 4850 C CA . GLY A 1 601 ? -47.982 34.090 15.167 1.00 92.94 601 GLY A CA 1
ATOM 4851 C C . GLY A 1 601 ? -48.708 35.407 15.412 1.00 92.94 601 GLY A C 1
ATOM 4852 O O . GLY A 1 601 ? -49.087 36.097 14.466 1.00 92.94 601 GLY A O 1
ATOM 4853 N N . GLN A 1 602 ? -48.921 35.740 16.682 1.00 90.69 602 GLN A N 1
ATOM 4854 C CA . GLN A 1 602 ? -49.613 36.949 17.136 1.00 90.69 602 GLN A CA 1
ATOM 4855 C C . GLN A 1 602 ? -48.824 37.647 18.248 1.00 90.69 602 GLN A C 1
ATOM 4857 O O . GLN A 1 602 ? -48.207 36.996 19.089 1.00 90.69 602 GLN A O 1
ATOM 4862 N N . ILE A 1 603 ? -48.815 38.979 18.260 1.00 87.31 603 ILE A N 1
ATOM 4863 C CA . ILE A 1 603 ? -48.113 39.771 19.286 1.00 87.31 603 ILE A CA 1
ATOM 4864 C C . ILE A 1 603 ? -49.042 39.968 20.486 1.00 87.31 603 ILE A C 1
ATOM 4866 O O . ILE A 1 603 ? -49.848 40.876 20.427 1.00 87.31 603 ILE A O 1
ATOM 4870 N N . VAL A 1 604 ? -48.924 39.198 21.576 1.00 82.38 604 VAL A N 1
ATOM 4871 C CA . VAL A 1 604 ? -49.913 39.102 22.682 1.00 82.38 604 VAL A CA 1
ATOM 4872 C C . VAL A 1 604 ? -49.756 40.134 23.813 1.00 82.38 604 VAL A C 1
ATOM 4874 O O . VAL A 1 604 ? -50.715 40.458 24.511 1.00 82.38 604 VAL A O 1
ATOM 4877 N N . ALA A 1 605 ? -48.571 40.710 23.989 1.00 77.25 605 ALA A N 1
ATOM 4878 C CA . ALA A 1 605 ? -48.338 41.812 24.928 1.00 77.25 605 ALA A CA 1
ATOM 4879 C C . ALA A 1 605 ? -47.552 42.918 24.217 1.00 77.25 605 ALA A C 1
ATOM 4881 O O . ALA A 1 605 ? -46.684 42.587 23.403 1.00 77.25 605 ALA A O 1
ATOM 4882 N N . PRO A 1 606 ? -47.853 44.207 24.481 1.00 65.44 606 PRO A N 1
ATOM 4883 C CA . PRO A 1 606 ? -48.533 44.760 25.672 1.00 65.44 606 PRO A CA 1
ATOM 4884 C C . PRO A 1 606 ? -50.066 44.972 25.580 1.00 65.44 606 PRO A C 1
ATOM 4886 O O . PRO A 1 606 ? -50.654 45.589 26.469 1.00 65.44 606 PRO A O 1
ATOM 4889 N N . VAL A 1 607 ? -50.743 44.510 24.524 1.00 64.50 607 VAL A N 1
ATOM 4890 C CA . VAL A 1 607 ? -52.154 44.858 24.253 1.00 64.50 607 VAL A CA 1
ATOM 4891 C C . VAL A 1 607 ? -53.123 43.791 24.787 1.00 64.50 607 VAL A C 1
ATOM 4893 O O . VAL A 1 607 ? -53.152 42.678 24.270 1.00 64.50 607 VAL A O 1
ATOM 4896 N N . GLN A 1 608 ? -53.948 44.128 25.789 1.00 56.62 608 GLN A N 1
ATOM 4897 C CA . GLN A 1 608 ? -55.075 43.289 26.232 1.00 56.62 608 GLN A CA 1
ATOM 4898 C C . GLN A 1 608 ? -56.278 43.483 25.285 1.00 56.62 608 GLN A C 1
ATOM 4900 O O . GLN A 1 608 ? -56.672 44.620 25.040 1.00 56.62 608 GLN A O 1
ATOM 4905 N N . ASN A 1 609 ? -56.863 42.383 24.785 1.00 59.38 609 ASN A N 1
ATOM 4906 C CA . ASN A 1 609 ? -57.949 42.314 23.781 1.00 59.38 609 ASN A CA 1
ATOM 4907 C C . ASN A 1 609 ? -57.552 42.802 22.377 1.00 59.38 609 ASN A C 1
ATOM 4909 O O . ASN A 1 609 ? -57.740 43.964 22.020 1.00 59.38 609 ASN A O 1
ATOM 4913 N N . GLN A 1 610 ? -57.003 41.890 21.573 1.00 60.31 610 GLN A N 1
ATOM 4914 C CA . GLN A 1 610 ? -56.304 42.234 20.335 1.00 60.31 610 GLN A CA 1
ATOM 4915 C C . GLN A 1 610 ? -57.197 42.230 19.093 1.00 60.31 610 GLN A C 1
ATOM 4917 O O . GLN A 1 610 ? -58.004 41.313 18.926 1.00 60.31 610 GLN A O 1
ATOM 4922 N N . PRO A 1 611 ? -57.027 43.210 18.191 1.00 64.19 611 PRO A N 1
ATOM 4923 C CA . PRO A 1 611 ? -57.556 43.125 16.841 1.00 64.19 611 PRO A CA 1
ATOM 4924 C C . PRO A 1 611 ? -56.799 42.058 16.020 1.00 64.19 611 PRO A C 1
ATOM 4926 O O . PRO A 1 611 ? -55.634 41.747 16.270 1.00 64.19 611 PRO A O 1
ATOM 4929 N N . ALA A 1 612 ? -57.488 41.441 15.052 1.00 62.28 612 ALA A N 1
ATOM 4930 C CA . ALA A 1 612 ? -56.972 40.317 14.254 1.00 62.28 612 ALA A CA 1
ATOM 4931 C C . ALA A 1 612 ? -55.776 40.676 13.338 1.00 62.28 612 ALA A C 1
ATOM 4933 O O . ALA A 1 612 ? -55.209 39.798 12.691 1.00 62.28 612 ALA A O 1
ATOM 4934 N N . ASP A 1 613 ? -55.399 41.953 13.280 1.00 66.12 613 ASP A N 1
ATOM 4935 C CA . ASP A 1 613 ? -54.344 42.554 12.459 1.00 66.12 613 ASP A CA 1
ATOM 4936 C C . ASP A 1 613 ? -52.940 42.506 13.098 1.00 66.12 613 ASP A C 1
ATOM 4938 O O . ASP A 1 613 ? -51.958 42.840 12.436 1.00 66.12 613 ASP A O 1
ATOM 4942 N N . MET A 1 614 ? -52.801 42.020 14.338 1.00 75.81 614 MET A N 1
ATOM 4943 C CA . MET A 1 614 ? -51.501 41.837 15.014 1.00 75.81 614 MET A CA 1
ATOM 4944 C C . MET A 1 614 ? -50.797 40.510 14.681 1.00 75.81 614 MET A C 1
ATOM 4946 O O . MET A 1 614 ? -49.954 40.026 15.443 1.00 75.81 614 MET A O 1
ATOM 4950 N N . GLN A 1 615 ? -51.129 39.913 13.535 1.00 88.75 615 GLN A N 1
ATOM 4951 C CA . GLN A 1 615 ? -50.449 38.723 13.039 1.00 88.75 615 GLN A CA 1
ATOM 4952 C C . GLN A 1 615 ? -49.059 39.075 12.501 1.00 88.75 615 GLN A C 1
ATOM 4954 O O . GLN A 1 615 ? -48.877 40.061 11.783 1.00 88.75 615 GLN A O 1
ATOM 4959 N N . PHE A 1 616 ? -48.075 38.241 12.822 1.00 93.12 616 PHE A N 1
ATOM 4960 C CA . PHE A 1 616 ? -46.755 38.285 12.207 1.00 93.12 616 PHE A CA 1
ATOM 4961 C C . PHE A 1 616 ? -46.495 37.011 11.411 1.00 93.12 616 PHE A C 1
ATOM 4963 O O . PHE A 1 616 ? -46.990 35.928 11.731 1.00 93.12 616 PHE A O 1
ATOM 4970 N N . SER A 1 617 ? -45.669 37.154 10.385 1.00 95.56 617 SER A N 1
ATOM 4971 C CA . SER A 1 617 ? -45.069 36.045 9.653 1.00 95.56 617 SER A CA 1
ATOM 4972 C C . SER A 1 617 ? -43.556 36.147 9.763 1.00 95.56 617 SER A C 1
ATOM 4974 O O . SER A 1 617 ? -43.006 37.240 9.899 1.00 95.56 617 SER A O 1
ATOM 4976 N N . GLY A 1 618 ? -42.868 35.018 9.740 1.00 96.12 618 GLY A N 1
ATOM 4977 C CA . GLY A 1 618 ? -41.424 34.997 9.868 1.00 96.12 618 GLY A CA 1
ATOM 4978 C C . GLY A 1 618 ? -40.795 33.748 9.289 1.00 96.12 618 GLY A C 1
ATOM 4979 O O . GLY A 1 618 ? -41.478 32.854 8.787 1.00 96.12 618 GLY A O 1
ATOM 4980 N N . ARG A 1 619 ? -39.465 33.717 9.319 1.00 96.50 619 ARG A N 1
ATOM 4981 C CA . ARG A 1 619 ? -38.666 32.600 8.826 1.00 96.50 619 ARG A CA 1
ATOM 4982 C C . ARG A 1 619 ? -37.354 32.471 9.590 1.00 96.50 619 ARG A C 1
ATOM 4984 O O . ARG A 1 619 ? -36.739 33.475 9.951 1.00 96.50 619 ARG A O 1
ATOM 4991 N N . ILE A 1 620 ? -36.908 31.232 9.778 1.00 95.06 620 ILE A N 1
ATOM 4992 C CA . ILE A 1 620 ? -35.560 30.905 10.247 1.00 95.06 620 ILE A CA 1
ATOM 4993 C C . ILE A 1 620 ? -34.624 30.768 9.039 1.00 95.06 620 ILE A C 1
ATOM 4995 O O . ILE A 1 620 ? -34.915 30.032 8.097 1.00 95.06 620 ILE A O 1
ATOM 4999 N N . THR A 1 621 ? -33.499 31.486 9.047 1.00 93.06 621 THR A N 1
ATOM 5000 C CA . THR A 1 621 ? -32.444 31.371 8.026 1.00 93.06 621 THR A CA 1
ATOM 5001 C C . THR A 1 621 ? -31.083 31.280 8.709 1.00 93.06 621 THR A C 1
ATOM 5003 O O . THR A 1 621 ? -30.588 32.269 9.252 1.00 93.06 621 THR A O 1
ATOM 5006 N N . GLY A 1 622 ? -30.479 30.088 8.693 1.00 91.69 622 GLY A N 1
ATOM 5007 C CA . GLY A 1 622 ? -29.255 29.813 9.445 1.00 91.69 622 GLY A CA 1
ATOM 5008 C C . GLY A 1 622 ? -29.486 30.013 10.943 1.00 91.69 622 GLY A C 1
ATOM 5009 O O . GLY A 1 622 ? -30.353 29.380 11.535 1.00 91.69 622 GLY A O 1
ATOM 5010 N N . GLU A 1 623 ? -28.745 30.942 11.537 1.00 94.38 623 GLU A N 1
ATOM 5011 C CA . GLU A 1 623 ? -28.816 31.265 12.968 1.00 94.38 623 GLU A CA 1
ATOM 5012 C C . GLU A 1 623 ? -29.690 32.490 13.277 1.00 94.38 623 GLU A C 1
ATOM 5014 O O . GLU A 1 623 ? -29.627 33.049 14.374 1.00 94.38 623 GLU A O 1
ATOM 5019 N N . ALA A 1 624 ? -30.463 32.958 12.292 1.00 95.31 624 ALA A N 1
ATOM 5020 C CA . ALA A 1 624 ? -31.294 34.145 12.406 1.00 95.31 624 ALA A CA 1
ATOM 5021 C C . ALA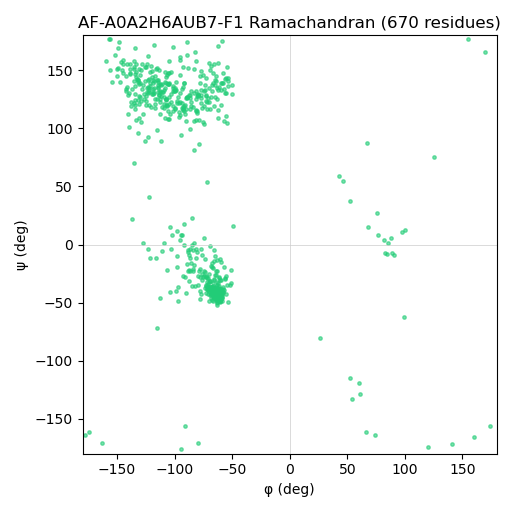 A 1 624 ? -32.785 33.808 12.317 1.00 95.31 624 ALA A C 1
ATOM 5023 O O . ALA A 1 624 ? -33.210 33.019 11.472 1.00 95.31 624 ALA A O 1
ATOM 5024 N N . ILE A 1 625 ? -33.579 34.477 13.147 1.00 96.00 625 ILE A N 1
ATOM 5025 C CA . ILE A 1 625 ? -35.036 34.504 13.090 1.00 96.00 625 ILE A CA 1
ATOM 5026 C C . ILE A 1 625 ? -35.454 35.895 12.630 1.00 96.00 625 ILE A C 1
ATOM 5028 O O . ILE A 1 625 ? -35.195 36.885 13.315 1.00 96.00 625 ILE A O 1
ATOM 5032 N N . SER A 1 626 ? -36.118 35.973 11.482 1.00 96.25 626 SER A N 1
ATOM 5033 C CA . SER A 1 626 ? -36.720 37.213 10.995 1.00 96.25 626 SER A CA 1
ATOM 5034 C C . SER A 1 626 ? -38.232 37.120 11.109 1.00 96.25 626 SER A C 1
ATOM 5036 O O . SER A 1 626 ? -38.817 36.111 10.724 1.00 96.25 626 SER A O 1
ATOM 5038 N N . LEU A 1 627 ? -38.867 38.169 11.621 1.00 95.81 627 LEU A N 1
ATOM 5039 C CA . LEU A 1 627 ? -40.320 38.286 11.714 1.00 95.81 627 LEU A CA 1
ATOM 5040 C C . LEU A 1 627 ? -40.768 39.666 11.243 1.00 95.81 627 LEU A C 1
ATOM 5042 O O . LEU A 1 627 ? -40.068 40.661 11.430 1.00 95.81 627 LEU A O 1
ATOM 5046 N N . ALA A 1 628 ? -41.942 39.715 10.634 1.00 94.38 628 ALA A N 1
ATOM 5047 C CA . ALA A 1 628 ? -42.564 40.924 10.138 1.00 94.38 628 ALA A CA 1
ATOM 5048 C C . ALA A 1 628 ? -44.079 40.867 10.359 1.00 94.38 628 ALA A C 1
ATOM 5050 O O . ALA A 1 628 ? -44.742 39.874 10.052 1.00 94.38 628 ALA A O 1
ATOM 5051 N N . SER A 1 629 ? -44.617 41.963 10.870 1.00 91.50 629 SER A N 1
ATOM 5052 C CA . SER A 1 629 ? -46.030 42.320 10.877 1.00 91.50 629 SER A CA 1
ATOM 5053 C C . SER A 1 629 ? -46.206 43.626 10.083 1.00 91.50 629 SER A C 1
ATOM 5055 O O . SER A 1 629 ? -45.211 44.266 9.723 1.00 91.50 629 SER A O 1
ATOM 5057 N N . PRO A 1 630 ? -47.443 44.070 9.803 1.00 88.81 630 PRO A N 1
ATOM 5058 C CA . PRO A 1 630 ? -47.676 45.340 9.114 1.00 88.81 630 PRO A CA 1
ATOM 5059 C C . PRO A 1 630 ? -47.029 46.554 9.800 1.00 88.81 630 PRO A C 1
ATOM 5061 O O . PRO A 1 630 ? -46.698 47.534 9.138 1.00 88.81 630 PRO A O 1
ATOM 5064 N N . THR A 1 631 ? -46.841 46.493 11.120 1.00 87.62 631 THR A N 1
ATOM 5065 C CA . THR A 1 631 ? -46.363 47.615 11.937 1.00 87.62 631 THR A CA 1
ATOM 5066 C C . THR A 1 631 ? -45.016 47.365 12.602 1.00 87.62 631 THR A C 1
ATOM 5068 O O . THR A 1 631 ? -44.427 48.328 13.088 1.00 87.62 631 THR A O 1
ATOM 5071 N N . CYS A 1 632 ? -44.495 46.135 12.614 1.00 91.69 632 CYS A N 1
ATOM 5072 C CA . CYS A 1 632 ? -43.213 45.816 13.234 1.00 91.69 632 CYS A CA 1
ATOM 5073 C C . CYS A 1 632 ? -42.374 44.842 12.401 1.00 91.69 632 CYS A C 1
ATOM 5075 O O . CYS A 1 632 ? -42.894 43.933 11.765 1.00 91.69 632 CYS A O 1
ATOM 5077 N N . GLN A 1 633 ? -41.054 44.984 12.452 1.00 94.25 633 GLN A N 1
ATOM 5078 C CA . GLN A 1 633 ? -40.101 44.050 11.850 1.00 94.25 633 GLN A CA 1
ATOM 5079 C C . GLN A 1 633 ? -38.981 43.762 12.842 1.00 94.25 633 GLN A C 1
ATOM 5081 O O . GLN A 1 633 ? -38.459 44.692 13.454 1.00 94.25 633 GLN A O 1
ATOM 5086 N N . ALA A 1 634 ? -38.584 42.500 12.986 1.00 95.44 634 ALA A N 1
ATOM 5087 C CA . ALA A 1 634 ? -37.417 42.135 13.774 1.00 95.44 634 ALA A CA 1
ATOM 5088 C C . ALA A 1 634 ? -36.534 41.118 13.065 1.00 95.44 634 ALA A C 1
ATOM 5090 O O . ALA A 1 634 ? -36.992 40.291 12.277 1.00 95.44 634 ALA A O 1
ATOM 5091 N N . THR A 1 635 ? -35.242 41.181 13.365 1.00 96.38 635 THR A N 1
ATOM 5092 C CA . THR A 1 635 ? -34.283 40.130 13.023 1.00 96.38 635 THR A CA 1
ATOM 5093 C C . THR A 1 635 ? -33.427 39.855 14.242 1.00 96.38 635 THR A C 1
ATOM 5095 O O . THR A 1 635 ? -32.703 40.735 14.702 1.00 96.38 635 THR A O 1
ATOM 5098 N N . LEU A 1 636 ? -33.527 38.636 14.761 1.00 96.62 636 LEU A N 1
ATOM 5099 C CA . LEU A 1 636 ? -32.817 38.162 15.940 1.00 96.62 636 LEU A CA 1
ATOM 5100 C C . LEU A 1 636 ? -31.787 37.119 15.503 1.00 96.62 636 LEU A C 1
ATOM 5102 O O . LEU A 1 636 ? -32.124 36.216 14.746 1.00 96.62 636 LEU A O 1
ATOM 5106 N N . ARG A 1 637 ? -30.540 37.229 15.956 1.00 96.31 637 ARG A N 1
ATOM 5107 C CA . ARG A 1 637 ? -29.462 36.271 15.672 1.00 96.31 637 ARG A CA 1
ATOM 5108 C C . ARG A 1 637 ? -29.028 35.564 16.945 1.00 96.31 637 ARG A C 1
ATOM 5110 O O . ARG A 1 637 ? -28.948 36.192 17.998 1.00 96.31 637 ARG A O 1
ATOM 5117 N N . LEU A 1 638 ? -28.732 34.274 16.841 1.00 95.81 638 LEU A N 1
ATOM 5118 C CA . LEU A 1 638 ? -28.206 33.488 17.952 1.00 95.81 638 LEU A CA 1
ATOM 5119 C C . LEU A 1 638 ? -26.765 33.912 18.261 1.00 95.81 638 LEU A C 1
ATOM 5121 O O . LEU A 1 638 ? -25.917 33.935 17.371 1.00 95.81 638 LEU A O 1
ATOM 5125 N N . GLY A 1 639 ? -26.494 34.273 19.515 1.00 90.88 639 GLY A N 1
ATOM 5126 C CA . GLY A 1 639 ? -25.144 34.604 19.983 1.00 90.88 639 GLY A CA 1
ATOM 5127 C C . GLY A 1 639 ? -24.287 33.369 20.275 1.00 90.88 639 GLY A C 1
ATOM 5128 O O . GLY A 1 639 ? -24.669 32.246 19.960 1.00 90.88 639 GLY A O 1
ATOM 5129 N N . GLU A 1 640 ? -23.113 33.561 20.880 1.00 87.56 640 GLU A N 1
ATOM 5130 C CA . GLU A 1 640 ? -22.323 32.453 21.460 1.00 87.56 640 GLU A CA 1
ATOM 5131 C C . GLU A 1 640 ? -23.050 31.815 22.659 1.00 87.56 640 GLU A C 1
ATOM 5133 O O . GLU A 1 640 ? -22.962 30.611 22.886 1.00 87.56 640 GLU A O 1
ATOM 5138 N N . ASP A 1 641 ? -23.841 32.620 23.371 1.00 90.56 641 ASP A N 1
ATOM 5139 C CA . ASP A 1 641 ? -24.788 32.166 24.387 1.00 90.56 641 ASP A CA 1
ATOM 5140 C C . ASP A 1 641 ? -26.097 31.667 23.747 1.00 90.56 641 ASP A C 1
ATOM 5142 O O . ASP A 1 641 ? -26.462 32.139 22.665 1.00 90.56 641 ASP A O 1
ATOM 5146 N N . PRO A 1 642 ? -26.885 30.816 24.439 1.00 93.00 642 PRO A N 1
ATOM 5147 C CA . PRO A 1 642 ? -28.224 30.393 24.011 1.00 93.00 642 PRO A CA 1
ATOM 5148 C C . PRO A 1 642 ? -29.269 31.523 24.154 1.00 93.00 642 PRO A C 1
ATOM 5150 O O . PRO A 1 642 ? -30.300 31.371 24.813 1.00 93.00 642 PRO A O 1
ATOM 5153 N N . VAL A 1 643 ? -28.978 32.685 23.567 1.00 95.12 643 VAL A N 1
ATOM 5154 C CA . VAL A 1 643 ? -29.794 33.900 23.576 1.00 95.12 643 VAL A CA 1
ATOM 5155 C C . VAL A 1 643 ? -29.851 34.456 22.156 1.00 95.12 643 VAL A C 1
ATOM 5157 O O . VAL A 1 643 ? -28.816 34.738 21.544 1.00 95.12 643 VAL A O 1
ATOM 5160 N N . LEU A 1 644 ? -31.060 34.650 21.635 1.00 96.38 644 LEU A N 1
ATOM 5161 C CA . LEU A 1 644 ? -31.267 35.402 20.401 1.00 96.38 644 LEU A CA 1
ATOM 5162 C C . LEU A 1 644 ? -31.213 36.895 20.714 1.00 96.38 644 LEU A C 1
ATOM 5164 O O . LEU A 1 644 ? -31.912 37.361 21.611 1.00 96.38 644 LEU A O 1
ATOM 5168 N N . ARG A 1 645 ? -30.402 37.649 19.972 1.00 96.94 645 ARG A N 1
ATOM 5169 C CA . ARG A 1 645 ? -30.261 39.102 20.129 1.00 96.94 645 ARG A CA 1
ATOM 5170 C C . ARG A 1 645 ? -30.502 39.811 18.804 1.00 96.94 645 ARG A C 1
ATOM 5172 O O . ARG A 1 645 ? -30.073 39.328 17.757 1.00 96.94 645 ARG A O 1
ATOM 5179 N N . GLY A 1 646 ? -31.169 40.958 18.823 1.00 95.94 646 GLY A N 1
ATOM 5180 C CA . GLY A 1 646 ? -31.419 41.711 17.596 1.00 95.94 646 GLY A CA 1
ATOM 5181 C C . GLY A 1 646 ? -32.151 43.026 17.797 1.00 95.94 646 GLY A C 1
ATOM 5182 O O . GLY A 1 646 ? -32.223 43.540 18.909 1.00 95.94 646 GLY A O 1
ATOM 5183 N N . GLU A 1 647 ? -32.687 43.563 16.704 1.00 95.38 647 GLU A N 1
ATOM 5184 C CA . GLU A 1 647 ? -33.479 44.795 16.708 1.00 95.38 647 GLU A CA 1
ATOM 5185 C C . GLU A 1 647 ? -34.925 44.500 16.305 1.00 95.38 647 GLU A C 1
ATOM 5187 O O . GLU A 1 647 ? -35.162 43.808 15.313 1.00 95.38 647 GLU A O 1
ATOM 5192 N N . LEU A 1 648 ? -35.873 45.067 17.049 1.00 94.19 648 LEU A N 1
ATOM 5193 C CA . LEU A 1 648 ? -37.293 45.158 16.724 1.00 94.19 648 LEU A CA 1
ATOM 5194 C C . LEU A 1 648 ? -37.612 46.614 16.389 1.00 94.19 648 LEU A C 1
ATOM 5196 O O . LEU A 1 648 ? -37.415 47.511 17.204 1.00 94.19 648 LEU A O 1
ATOM 5200 N N . ARG A 1 649 ? -38.110 46.854 15.183 1.00 94.31 649 ARG A N 1
ATOM 5201 C CA . ARG A 1 649 ? -38.495 48.175 14.687 1.00 94.31 649 ARG A CA 1
ATOM 5202 C C . ARG A 1 649 ? -40.001 48.217 14.563 1.00 94.31 649 ARG A C 1
ATOM 5204 O O . ARG A 1 649 ? -40.545 47.452 13.774 1.00 94.31 649 ARG A O 1
ATOM 5211 N N . CYS A 1 650 ? -40.654 49.106 15.299 1.00 91.12 650 CYS A N 1
ATOM 5212 C CA . CYS A 1 650 ? -42.100 49.288 15.240 1.00 91.12 650 CYS A CA 1
ATOM 5213 C C . CYS A 1 650 ? -42.448 50.701 14.759 1.00 91.12 650 CYS A C 1
ATOM 5215 O O . CYS A 1 650 ? -41.927 51.693 15.265 1.00 91.12 650 CYS A O 1
ATOM 5217 N N . GLY A 1 651 ? -43.332 50.787 13.766 1.00 87.12 651 GLY A N 1
ATOM 5218 C CA . GLY A 1 651 ? -43.764 52.017 13.102 1.00 87.12 651 GLY A CA 1
ATOM 5219 C C . GLY A 1 651 ? -45.032 52.657 13.676 1.00 87.12 651 GLY A C 1
ATOM 5220 O O . GLY A 1 651 ? -45.536 53.595 13.067 1.00 87.12 651 GLY A O 1
ATOM 5221 N N . GLY A 1 652 ? -45.547 52.176 14.815 1.00 78.12 652 GLY A N 1
ATOM 5222 C CA . GLY A 1 652 ? -46.751 52.712 15.462 1.00 78.12 652 GLY A CA 1
ATOM 5223 C C . GLY A 1 652 ? -47.821 51.653 15.728 1.00 78.12 652 GLY A C 1
ATOM 5224 O O . GLY A 1 652 ? -48.834 51.608 15.037 1.00 78.12 652 GLY A O 1
ATOM 5225 N N . LEU A 1 653 ? -47.621 50.813 16.747 1.00 73.06 653 LEU A N 1
ATOM 5226 C CA . LEU A 1 653 ? -48.676 49.940 17.281 1.00 73.06 653 LEU A CA 1
ATOM 5227 C C . LEU A 1 653 ? -49.697 50.799 18.042 1.00 73.06 653 LEU A C 1
ATOM 5229 O O . LEU A 1 653 ? -49.345 51.437 19.032 1.00 73.06 653 LEU A O 1
ATOM 5233 N N . VAL A 1 654 ? -50.945 50.841 17.578 1.00 66.38 654 VAL A N 1
ATOM 5234 C CA . VAL A 1 654 ? -52.000 51.689 18.158 1.00 66.38 654 VAL A CA 1
ATOM 5235 C C . VAL A 1 654 ? -52.600 51.025 19.402 1.00 66.38 654 VAL A C 1
ATOM 5237 O O . VAL A 1 654 ? -53.025 49.870 19.349 1.00 66.38 654 VAL A O 1
ATOM 5240 N N . ARG A 1 655 ? -52.654 51.750 20.528 1.00 64.19 655 ARG A N 1
ATOM 5241 C CA . ARG A 1 655 ? -53.358 51.330 21.753 1.00 64.19 655 ARG A CA 1
ATOM 5242 C C . ARG A 1 655 ? -54.822 51.810 21.725 1.00 64.19 655 ARG A C 1
ATOM 5244 O O . ARG A 1 655 ? -55.169 52.743 21.011 1.00 64.19 655 ARG A O 1
ATOM 5251 N N . TYR A 1 656 ? -55.679 51.226 22.569 1.00 59.31 656 TYR A N 1
ATOM 5252 C CA . TYR A 1 656 ? -57.055 51.703 22.819 1.00 59.31 656 TYR A CA 1
ATOM 5253 C C . TYR A 1 656 ? -57.139 53.165 23.318 1.00 59.31 656 TYR A C 1
ATOM 5255 O O . TYR A 1 656 ? -58.191 53.789 23.219 1.00 59.31 656 TYR A O 1
ATOM 5263 N N . SER A 1 657 ? -56.046 53.723 23.843 1.00 58.88 657 SER A N 1
ATOM 5264 C CA . SER A 1 657 ? -55.857 55.164 24.051 1.00 58.88 657 SER A CA 1
ATOM 5265 C C . SER A 1 657 ? -54.900 55.666 22.973 1.00 58.88 657 SER A C 1
ATOM 5267 O O . SER A 1 657 ? -53.915 54.983 22.755 1.00 58.88 657 SER A O 1
ATOM 5269 N N . ASN A 1 658 ? -55.127 56.826 22.353 1.00 63.94 658 ASN A N 1
ATOM 5270 C CA . ASN A 1 658 ? -54.400 57.415 21.202 1.00 63.94 658 ASN A CA 1
ATOM 5271 C C . ASN A 1 658 ? -52.838 57.496 21.233 1.00 63.94 658 ASN A C 1
ATOM 5273 O O . ASN A 1 658 ? -52.260 58.244 20.448 1.00 63.94 658 ASN A O 1
ATOM 5277 N N . SER A 1 659 ? -52.124 56.782 22.103 1.00 64.56 659 SER A N 1
ATOM 5278 C CA . SER A 1 659 ? -50.679 56.572 22.036 1.00 64.56 659 SER A CA 1
ATOM 5279 C C . SER A 1 659 ? -50.321 55.444 21.056 1.00 64.56 659 SER A C 1
ATOM 5281 O O . SER A 1 659 ? -50.903 54.356 21.069 1.00 64.56 659 SER A O 1
ATOM 5283 N N . SER A 1 660 ? -49.350 55.720 20.180 1.00 75.62 660 SER A N 1
ATOM 5284 C CA . SER A 1 660 ? -48.771 54.751 19.245 1.00 75.62 660 SER A CA 1
ATOM 5285 C C . SER A 1 660 ? -47.387 54.325 19.723 1.00 75.62 660 SER A C 1
ATOM 5287 O O . SER A 1 660 ? -46.524 55.182 19.913 1.00 75.62 660 SER A O 1
ATOM 5289 N N . TYR A 1 661 ? -47.140 53.026 19.847 1.00 77.31 661 TYR A N 1
ATOM 5290 C CA . TYR A 1 661 ? -45.816 52.512 20.187 1.00 77.31 661 TYR A CA 1
ATOM 5291 C C . TYR A 1 661 ? -44.951 52.458 18.932 1.00 77.31 661 TYR A C 1
ATOM 5293 O O . TYR A 1 661 ? -45.167 51.633 18.037 1.00 77.31 661 TYR A O 1
ATOM 5301 N N . ALA A 1 662 ? -43.999 53.379 18.844 1.00 85.31 662 ALA A N 1
ATOM 5302 C CA . ALA A 1 662 ? -43.067 53.483 17.737 1.00 85.31 662 ALA A CA 1
ATOM 5303 C C . ALA A 1 662 ? -41.649 53.613 18.284 1.00 85.31 662 ALA A C 1
ATOM 5305 O O . ALA A 1 662 ? -41.424 54.294 19.279 1.00 85.31 662 ALA A O 1
ATOM 5306 N N . GLY A 1 663 ? -40.690 52.979 17.625 1.00 90.31 663 GLY A N 1
ATOM 5307 C CA . GLY A 1 663 ? -39.301 53.015 18.060 1.00 90.31 663 GLY A CA 1
ATOM 5308 C C . GLY A 1 663 ? -38.509 51.807 17.599 1.00 90.31 663 GLY A C 1
ATOM 5309 O O . GLY A 1 663 ? -39.034 50.881 16.968 1.00 90.31 663 GLY A O 1
ATOM 5310 N N . ILE A 1 664 ? -37.226 51.846 17.922 1.00 93.00 664 ILE A N 1
ATOM 5311 C CA . ILE A 1 664 ? -36.278 50.761 17.724 1.00 93.00 664 ILE A CA 1
ATOM 5312 C C . ILE A 1 664 ? -35.935 50.212 19.104 1.00 93.00 664 ILE A C 1
ATOM 5314 O O . ILE A 1 664 ? -35.517 50.949 19.998 1.00 93.00 664 ILE A O 1
ATOM 5318 N N . PHE A 1 665 ? -36.092 48.906 19.267 1.00 93.94 665 PHE A N 1
ATOM 5319 C CA . PHE A 1 665 ? -35.821 48.191 20.504 1.00 93.94 665 PHE A CA 1
ATOM 5320 C C . PHE A 1 665 ? -34.729 47.160 20.249 1.00 93.94 665 PHE A C 1
ATOM 5322 O O . PHE A 1 665 ? -34.813 46.391 19.291 1.00 93.94 665 PHE A O 1
ATOM 5329 N N . ARG A 1 666 ? -33.708 47.119 21.103 1.00 95.19 666 ARG A N 1
ATOM 5330 C CA . ARG A 1 666 ? -32.833 45.953 21.218 1.00 95.19 666 ARG A CA 1
ATOM 5331 C C . ARG A 1 666 ? -33.602 44.872 21.945 1.00 95.19 666 ARG A C 1
ATOM 5333 O O . ARG A 1 666 ? -34.236 45.151 22.956 1.00 95.19 666 ARG A O 1
ATOM 5340 N N . VAL A 1 667 ? -33.553 43.664 21.412 1.00 95.12 667 VAL A N 1
ATOM 5341 C CA . VAL A 1 667 ? -34.320 42.537 21.927 1.00 95.12 667 VAL A CA 1
ATOM 5342 C C . VAL A 1 667 ? -33.388 41.402 22.305 1.00 95.12 667 VAL A C 1
ATOM 5344 O O . VAL A 1 667 ? -32.509 41.055 21.510 1.00 95.12 667 VAL A O 1
ATOM 5347 N N . SER A 1 668 ? -33.614 40.804 23.473 1.00 94.25 668 SER A N 1
ATOM 5348 C CA . SER A 1 668 ? -33.035 39.524 23.882 1.00 94.25 668 SER A CA 1
ATOM 5349 C C . SER A 1 668 ? -34.117 38.478 24.144 1.00 94.25 668 SER A C 1
ATOM 5351 O O . SER A 1 668 ? -35.165 38.764 24.722 1.00 94.25 668 SER A O 1
ATOM 5353 N N . VAL A 1 669 ? -33.852 37.246 23.703 1.00 95.06 669 VAL A N 1
ATOM 5354 C CA . VAL A 1 669 ? -34.701 36.079 23.965 1.00 95.06 669 VAL A CA 1
ATOM 5355 C C . VAL A 1 669 ? -33.840 34.932 24.481 1.00 95.06 669 VAL A C 1
ATOM 5357 O O . VAL A 1 669 ? -33.074 34.360 23.696 1.00 95.06 669 VAL A O 1
ATOM 5360 N N . PRO A 1 670 ? -33.932 34.574 25.771 1.00 92.31 670 PRO A N 1
ATOM 5361 C CA . PRO A 1 670 ? -33.299 33.364 26.275 1.00 92.31 670 PRO A CA 1
ATOM 5362 C C . PRO A 1 670 ? -34.022 32.123 25.728 1.00 92.31 670 PRO A C 1
ATOM 5364 O O . PRO A 1 670 ? -35.247 32.059 25.730 1.00 92.31 670 PRO A O 1
ATOM 5367 N N . LEU A 1 671 ? -33.265 31.125 25.263 1.00 90.56 671 LEU A N 1
ATOM 5368 C CA . LEU A 1 671 ? -33.810 29.902 24.650 1.00 90.56 671 LEU A CA 1
ATOM 5369 C C . LEU A 1 671 ? -34.038 28.746 25.647 1.00 90.56 671 LEU A C 1
ATOM 5371 O O . LEU A 1 671 ? -34.116 27.591 25.230 1.00 90.56 671 LEU A O 1
ATOM 5375 N N . ARG A 1 672 ? -34.087 29.042 26.952 1.00 78.38 672 ARG A N 1
ATOM 5376 C CA . ARG A 1 672 ? -34.169 28.046 28.034 1.00 78.38 672 ARG A CA 1
ATOM 5377 C C . ARG A 1 672 ? -35.583 27.776 28.514 1.00 78.38 672 ARG A C 1
ATOM 5379 O O . ARG A 1 672 ? -36.360 28.751 28.600 1.00 78.38 672 ARG A O 1
#

Secondary structure (DSSP, 8-state):
--------HHHHHHHHHHHHHHHHS-TTEEEEEEEEEEEEE-S-SSS-EEEEEEEEEEEESS-EEEEEEEETTEEEEEEEE-TT-EEEEEEEEEEE--TTSPPEEEEEEEE--GGGG-EEGGGS-SEEEETTSHHHHHHHHHHHHHHHHHHHHHS-TTEEEEEEEEEEEEEETTEEEEEEEEEEEESS-EEEEEEEETTEEEEEEEE-TT-EEEEEEEEEEEEETTEEEEEEEESS-GGGTS-B-GGGSSSEEEETTSHHHHHHHHHHHHHHHHHHHHHHHHHHHHHHHHHHHHHHHHHHHHHHHHHHHHHHHHHHHHHHHHHHHHHTTS--SS-EE---EEPPPEEETTTEEEEEEEEEEE-SS-EEEEEEEETTEEEEEEEE-TT-EEEEEEEEEEEEETTEEEEEEEEEE-TTTT--B-GGGS-S-EEETTSHHHHHHHHHHHHHHHHHHHHHHHHHHHHHHHHHHHHHHHHHHHHHHHHHHHHHHHHHHHHHHHHHHHHHHHHHHHHHHHHHHHHHHHHHHH-S-HHHHHHHHHHHHT-S-HHHHHHHHHHHHHH-SEEEEEEEE-SHHHHHHHHTT--EEEEEEEEEETTTTEEEEEEEES-SS--TT-EEEEEEETTEEEEE-SSEEEEEEE-SSSEEEEEEEEEEEEPSSS-EEEEEEEEEEE--

Foldseek 3Di:
DPPPPPPDPVVVVQVVQVVVCQVVPPPQK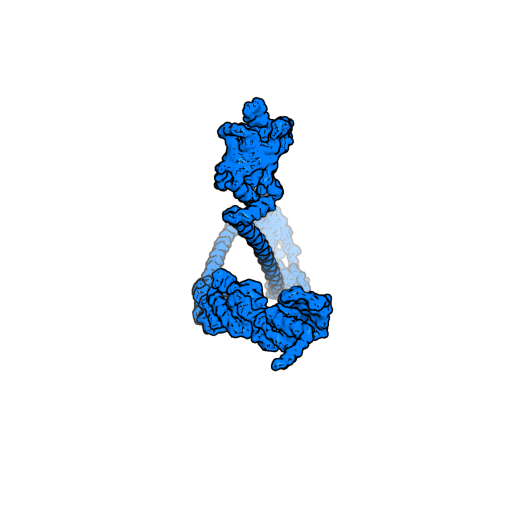DWPDKDWPDWDWPDDPQKTKIKTKMKTKIFGQAWAWDFPEDAPQETETETQDGGGDIDMWIFMKMWIDHGPDDIDIDTDTPDDCPVSRHHPPVVDPGHYDYPPDVSVVVVQVVVQVVVQVVVCVVDDVQKHFPGKHWADWDDDHHKIKTKMKTKIFGQAWFWAFPDDDDQETETETQDHGRDIDIWIFMWIWGDDPNDTDIDTDTPDDPPVRHHGHPVPRRGHYDYPPDPVVVVVVVVVVVVVVVVVVVVVVVVVVVVVVVVVVVVVVVVVVVVVVVVVVVVQVPVQVVVQQVVQVPPQPDDDDFWDKAGKGWDGWDQDPPRKTKIKMKIWIFGAAWFKDFDDDDPAETEIETDGHHRGIHIQIWIWIWDDDDHDTDTDTGRPDDVVVPTHHPPVPDDHHYDYPPDPVVVVVVVVVVVVVVVVVVVVVVVVVVVVVVVVVVVVVVVVVVVVVVVVVVVVVVVVVVVVVVVVVVVVVVVVVVVVVVVVVVVVLLCQCVDPDPVSNVVSLQVLLLDPDLVSLLSSVLSLLVPDQKFKKQWDAPDPLQVVLVVVPDRIWMWGWDDADSVQQKTKTFTPPDADPDDPQRMKIWGRDRQWIWIDGPFKTWIWGRDSAQKTWTKIAGNFDQHPPRGTRGHIIIIITRSD

pLDDT: mean 84.73, std 13.2, range [41.31, 98.0]